Protein AF-A0A953NRH9-F1 (afdb_monomer)

Structure (mmCIF, N/CA/C/O backbone):
data_AF-A0A953NRH9-F1
#
_entry.id   AF-A0A953NRH9-F1
#
loop_
_atom_site.group_PDB
_atom_site.id
_atom_site.type_symbol
_atom_site.label_atom_id
_atom_site.label_alt_id
_atom_site.label_comp_id
_atom_site.label_asym_id
_atom_site.label_entity_id
_atom_site.label_seq_id
_atom_site.pdbx_PDB_ins_code
_atom_site.Cartn_x
_atom_site.Cartn_y
_atom_site.Cartn_z
_atom_site.occupancy
_atom_site.B_iso_or_equiv
_atom_site.auth_seq_id
_atom_site.auth_comp_id
_atom_site.auth_asym_id
_atom_site.auth_atom_id
_atom_site.pdbx_PDB_model_num
ATOM 1 N N . MET A 1 1 ? 53.104 -9.905 -28.270 1.00 43.16 1 MET A N 1
ATOM 2 C CA . MET A 1 1 ? 53.020 -11.378 -28.179 1.00 43.16 1 MET A CA 1
ATOM 3 C C . MET A 1 1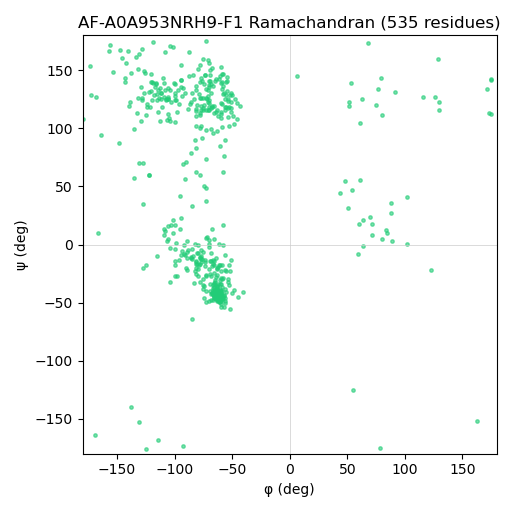 ? 53.019 -11.762 -26.708 1.00 43.16 1 MET A C 1
ATOM 5 O O . MET A 1 1 ? 54.071 -11.751 -26.090 1.00 43.16 1 MET A O 1
ATOM 9 N N . ALA A 1 2 ? 51.844 -12.011 -26.134 1.00 34.03 2 ALA A N 1
ATOM 10 C CA . ALA A 1 2 ? 51.685 -12.536 -24.780 1.00 34.03 2 ALA A CA 1
ATOM 11 C C . ALA A 1 2 ? 50.546 -13.562 -24.837 1.00 34.03 2 ALA A C 1
ATOM 13 O O . ALA A 1 2 ? 49.453 -13.241 -25.301 1.00 34.03 2 ALA A O 1
ATOM 14 N N . GLN A 1 3 ? 50.858 -14.811 -24.495 1.00 34.81 3 GLN A N 1
ATOM 15 C CA . GLN A 1 3 ? 49.973 -15.967 -24.623 1.00 34.81 3 GLN A CA 1
ATOM 16 C C . GLN A 1 3 ? 48.898 -15.953 -23.529 1.00 34.81 3 GLN A C 1
ATOM 18 O O . GLN A 1 3 ? 49.208 -15.893 -22.340 1.00 34.81 3 GLN A O 1
ATOM 23 N N . SER A 1 4 ? 47.633 -16.031 -23.944 1.00 36.19 4 SER A N 1
ATOM 24 C CA . SER A 1 4 ? 46.477 -16.233 -23.074 1.00 36.19 4 SER A CA 1
ATOM 25 C C . SER A 1 4 ? 46.391 -17.699 -22.646 1.00 36.19 4 SER A C 1
ATOM 27 O O . SER A 1 4 ? 46.193 -18.586 -23.476 1.00 36.19 4 SER A O 1
ATOM 29 N N . GLY A 1 5 ? 46.535 -17.957 -21.347 1.00 37.38 5 GLY A N 1
ATOM 30 C CA . GLY A 1 5 ? 46.290 -19.269 -20.753 1.00 37.38 5 GLY A CA 1
ATOM 31 C C . GLY A 1 5 ? 44.799 -19.491 -20.507 1.00 37.38 5 GLY A C 1
ATOM 32 O O . GLY A 1 5 ? 44.254 -18.987 -19.525 1.00 37.38 5 GLY A O 1
ATOM 33 N N . ASP A 1 6 ? 44.159 -20.268 -21.378 1.00 38.19 6 ASP A N 1
ATOM 34 C CA . ASP A 1 6 ? 42.808 -20.790 -21.175 1.00 38.19 6 ASP A CA 1
ATOM 35 C C . ASP A 1 6 ? 42.804 -21.853 -20.065 1.00 38.19 6 ASP A C 1
ATOM 37 O O . ASP A 1 6 ? 43.523 -22.853 -20.125 1.00 38.19 6 ASP A O 1
ATOM 41 N N . ARG A 1 7 ? 41.969 -21.658 -19.036 1.00 40.69 7 ARG A N 1
ATOM 42 C CA . ARG A 1 7 ? 41.670 -22.696 -18.036 1.00 40.69 7 ARG A CA 1
ATOM 43 C C . ARG A 1 7 ? 40.421 -23.476 -18.459 1.00 40.69 7 ARG A C 1
ATOM 45 O O . ARG A 1 7 ? 39.405 -22.857 -18.777 1.00 40.69 7 ARG A O 1
ATOM 52 N N . PRO A 1 8 ? 40.421 -24.818 -18.379 1.00 40.53 8 PRO A N 1
ATOM 53 C CA . PRO A 1 8 ? 39.263 -25.617 -18.753 1.00 40.53 8 PRO A CA 1
ATOM 54 C C . PRO A 1 8 ? 38.123 -25.451 -17.738 1.00 40.53 8 PRO A C 1
ATOM 56 O O . PRO A 1 8 ? 38.292 -25.642 -16.529 1.00 40.53 8 PRO A O 1
ATOM 59 N N . ARG A 1 9 ? 36.927 -25.120 -18.241 1.00 40.22 9 ARG A N 1
ATOM 60 C CA . ARG A 1 9 ? 35.676 -25.146 -17.470 1.00 40.22 9 ARG A CA 1
ATOM 61 C C . ARG A 1 9 ? 35.382 -26.584 -17.034 1.00 40.22 9 ARG A C 1
ATOM 63 O O . ARG A 1 9 ? 35.105 -27.445 -17.864 1.00 40.22 9 ARG A O 1
ATOM 70 N N . LYS A 1 10 ? 35.384 -26.832 -15.720 1.00 38.12 10 LYS A N 1
ATOM 71 C CA . LYS A 1 10 ? 34.841 -28.061 -15.121 1.00 38.12 10 LYS A CA 1
ATOM 72 C C . LYS A 1 10 ? 33.355 -28.186 -15.482 1.00 38.12 10 LYS A C 1
ATOM 74 O O . LYS A 1 10 ? 32.543 -27.382 -15.023 1.00 38.12 10 LYS A O 1
ATOM 79 N N . MET A 1 11 ? 33.004 -29.201 -16.273 1.00 32.09 11 MET A N 1
ATOM 80 C CA . MET A 1 11 ? 31.618 -29.639 -16.450 1.00 32.09 11 MET A CA 1
ATOM 81 C C . MET A 1 11 ? 31.049 -30.059 -15.091 1.00 32.09 11 MET A C 1
ATOM 83 O O . MET A 1 11 ? 31.593 -30.934 -14.415 1.00 32.09 11 MET A O 1
ATOM 87 N N . ARG A 1 12 ? 29.956 -29.414 -14.676 1.00 36.19 12 ARG A N 1
ATOM 88 C CA . ARG A 1 12 ? 29.161 -29.853 -13.528 1.00 36.19 12 ARG A CA 1
ATOM 89 C C . ARG A 1 12 ? 28.402 -31.120 -13.922 1.00 36.19 12 ARG A C 1
ATOM 91 O O . ARG A 1 12 ? 27.683 -31.133 -14.914 1.00 36.19 12 ARG A O 1
ATOM 98 N N . SER A 1 13 ? 28.592 -32.165 -13.123 1.00 32.34 13 SER A N 1
ATOM 99 C CA . SER A 1 13 ? 27.859 -33.429 -13.172 1.00 32.34 13 SER A CA 1
ATOM 100 C C . SER A 1 13 ? 26.351 -33.174 -13.070 1.00 32.34 13 SER A C 1
ATOM 102 O O . SER A 1 13 ? 25.866 -32.637 -12.074 1.00 32.34 13 SER A O 1
ATOM 104 N N . ILE A 1 14 ? 25.621 -33.557 -14.118 1.00 34.38 14 ILE A N 1
ATOM 105 C CA . ILE A 1 14 ? 24.163 -33.658 -14.123 1.00 34.38 14 ILE A CA 1
ATOM 106 C C . ILE A 1 14 ? 23.821 -34.961 -13.393 1.00 34.38 14 ILE A C 1
ATOM 108 O O . ILE A 1 14 ? 24.136 -36.047 -13.877 1.00 34.38 14 ILE A O 1
ATOM 112 N N . ARG A 1 15 ? 23.212 -34.861 -12.207 1.00 35.81 15 ARG A N 1
ATOM 113 C CA . ARG A 1 15 ? 22.593 -36.010 -11.532 1.00 35.81 15 ARG A CA 1
ATOM 114 C C . ARG A 1 15 ? 21.203 -36.250 -12.138 1.00 35.81 15 ARG A C 1
ATOM 116 O O . ARG A 1 15 ? 20.452 -35.284 -12.267 1.00 35.81 15 ARG A O 1
ATOM 123 N N . PRO A 1 16 ? 20.831 -37.491 -12.487 1.00 41.81 16 PRO A N 1
ATOM 124 C CA . PRO A 1 16 ? 19.517 -37.772 -13.045 1.00 41.81 16 PRO A CA 1
ATOM 125 C C . PRO A 1 16 ? 18.437 -37.776 -11.952 1.00 41.81 16 PRO A C 1
ATOM 127 O O . PRO A 1 16 ? 18.465 -38.580 -11.022 1.00 41.81 16 PRO A O 1
ATOM 130 N N . PHE A 1 17 ? 17.466 -36.874 -12.098 1.00 37.19 17 PHE A N 1
ATOM 131 C CA . PHE A 1 17 ? 16.161 -36.920 -11.440 1.00 37.19 17 PHE A CA 1
ATOM 132 C C . PHE A 1 17 ? 15.329 -38.031 -12.104 1.00 37.19 17 PHE A C 1
ATOM 134 O O . PHE A 1 17 ? 14.776 -37.833 -13.181 1.00 37.19 17 PHE A O 1
ATOM 141 N N . PHE A 1 18 ? 15.267 -39.214 -11.492 1.00 38.78 18 PHE A N 1
ATOM 142 C CA . PHE A 1 18 ? 14.490 -40.357 -11.994 1.00 38.78 18 PHE A CA 1
ATOM 143 C C . PHE A 1 18 ? 13.695 -41.028 -10.865 1.00 38.78 18 PHE A C 1
ATOM 145 O O . PHE A 1 18 ? 13.864 -42.207 -10.600 1.00 38.78 18 PHE A O 1
ATOM 152 N N . ILE A 1 19 ? 12.826 -40.292 -10.165 1.00 42.81 19 ILE A N 1
ATOM 153 C CA . ILE A 1 19 ? 11.810 -40.896 -9.282 1.00 42.81 19 ILE A CA 1
ATOM 154 C C . ILE A 1 19 ? 10.572 -39.990 -9.275 1.00 42.81 19 ILE A C 1
ATOM 156 O O . ILE A 1 19 ? 10.488 -39.101 -8.441 1.00 42.81 19 ILE A O 1
ATOM 160 N N . CYS A 1 20 ? 9.645 -40.170 -10.225 1.00 38.56 20 CYS A N 1
ATOM 161 C CA . CYS A 1 20 ? 8.247 -39.706 -10.091 1.00 38.56 20 CYS A CA 1
ATOM 162 C C . CYS A 1 20 ? 7.262 -40.290 -11.131 1.00 38.56 20 CYS A C 1
ATOM 164 O O . CYS A 1 20 ? 6.123 -39.842 -11.200 1.00 38.56 20 CYS A O 1
ATOM 166 N N . LEU A 1 21 ? 7.642 -41.290 -11.942 1.00 42.62 21 LEU A N 1
ATOM 167 C CA . LEU A 1 21 ? 6.779 -41.770 -13.039 1.00 42.62 21 LEU A CA 1
ATOM 168 C C . LEU A 1 21 ? 5.864 -42.966 -12.697 1.00 42.62 21 LEU A C 1
ATOM 170 O O . LEU A 1 21 ? 5.041 -43.346 -13.522 1.00 42.62 21 LEU A O 1
ATOM 174 N N . ALA A 1 22 ? 5.973 -43.571 -11.511 1.00 41.84 22 ALA A N 1
ATOM 175 C CA . ALA A 1 22 ? 5.299 -44.847 -11.225 1.00 41.84 22 ALA A CA 1
ATOM 176 C C . ALA A 1 22 ? 3.838 -44.732 -10.728 1.00 41.84 22 ALA A C 1
ATOM 178 O O . ALA A 1 22 ? 3.145 -45.741 -10.668 1.00 41.84 22 ALA A O 1
ATOM 179 N N . GLY A 1 23 ? 3.345 -43.536 -10.381 1.00 40.03 23 GLY A N 1
ATOM 180 C CA . GLY A 1 23 ? 2.042 -43.386 -9.707 1.00 40.03 23 GLY A CA 1
ATOM 181 C C . GLY A 1 23 ? 0.814 -43.209 -10.610 1.00 40.03 23 GLY A C 1
ATOM 182 O O . GLY A 1 23 ? -0.302 -43.444 -10.164 1.00 40.03 23 GLY A O 1
ATOM 183 N N . VAL A 1 24 ? 0.982 -42.796 -11.871 1.00 44.50 24 VAL A N 1
ATOM 184 C CA . VAL A 1 24 ? -0.147 -42.287 -12.685 1.00 44.50 24 VAL A CA 1
ATOM 185 C C . VAL A 1 24 ? -0.779 -43.354 -13.594 1.00 44.50 24 VAL A C 1
ATOM 187 O O . VAL A 1 24 ? -1.892 -43.172 -14.075 1.00 44.50 24 VAL A O 1
ATOM 190 N N . LEU A 1 25 ? -0.138 -44.512 -13.790 1.00 41.09 25 LEU A N 1
ATOM 191 C CA . LEU A 1 25 ? -0.621 -45.521 -14.745 1.00 41.09 25 LEU A CA 1
ATOM 192 C C . LEU A 1 25 ? -1.630 -46.540 -14.170 1.00 41.09 25 LEU A C 1
ATOM 194 O O . LEU A 1 25 ? -2.137 -47.361 -14.927 1.00 41.09 25 LEU A O 1
ATOM 198 N N . LEU A 1 26 ? -1.935 -46.515 -12.864 1.00 38.84 26 LEU A N 1
ATOM 199 C CA . LEU A 1 26 ? -2.760 -47.554 -12.217 1.00 38.84 26 LEU A CA 1
ATOM 200 C C . LEU A 1 26 ? -4.250 -47.202 -12.017 1.00 38.84 26 LEU A C 1
ATOM 202 O O . LEU A 1 26 ? -4.986 -48.019 -11.475 1.00 38.84 26 LEU A O 1
ATOM 206 N N . LEU A 1 27 ? -4.717 -46.022 -12.444 1.00 38.41 27 LEU A N 1
ATOM 207 C CA . LEU A 1 27 ? -6.062 -45.517 -12.103 1.00 38.41 27 LEU A CA 1
ATOM 208 C C . LEU A 1 27 ? -7.110 -45.553 -13.234 1.00 38.41 27 LEU A C 1
ATOM 210 O O . LEU A 1 27 ? -8.228 -45.096 -13.025 1.00 38.41 27 LEU A O 1
ATOM 214 N N . THR A 1 28 ? -6.815 -46.114 -14.412 1.00 38.31 28 THR A N 1
ATOM 215 C CA . THR A 1 28 ? -7.758 -46.118 -15.558 1.00 38.31 28 THR A CA 1
ATOM 216 C C . THR A 1 28 ? -8.388 -47.472 -15.897 1.00 38.31 28 THR A C 1
ATOM 218 O O . THR A 1 28 ? -9.048 -47.596 -16.926 1.00 38.31 28 THR A O 1
ATOM 221 N N . LEU A 1 29 ? -8.267 -48.488 -15.040 1.00 36.88 29 LEU A N 1
ATOM 222 C CA . LEU A 1 29 ? -8.874 -49.805 -15.277 1.00 36.88 29 LEU A CA 1
ATOM 223 C C . LEU A 1 29 ? -9.726 -50.257 -14.091 1.00 36.88 29 LEU A C 1
ATOM 225 O O . LEU A 1 29 ? -9.355 -51.190 -13.393 1.00 36.88 29 LEU A O 1
ATOM 229 N N . GLN A 1 30 ? -10.875 -49.612 -13.877 1.00 34.62 30 GLN A N 1
ATOM 230 C CA . GLN A 1 30 ? -12.020 -50.229 -13.195 1.00 34.62 30 GLN A CA 1
ATOM 231 C C . GLN A 1 30 ? -13.296 -49.413 -13.452 1.00 34.62 30 GLN A C 1
ATOM 233 O O . GLN A 1 30 ? -13.599 -48.451 -12.755 1.00 34.62 30 GLN A O 1
ATOM 238 N N . ALA A 1 31 ? -14.058 -49.816 -14.466 1.00 35.09 31 ALA A N 1
ATOM 239 C CA . ALA A 1 31 ? -15.465 -49.459 -14.609 1.00 35.09 31 ALA A CA 1
ATOM 240 C C . ALA A 1 31 ? -16.226 -50.705 -15.081 1.00 35.09 31 ALA A C 1
ATOM 242 O O . ALA A 1 31 ? -15.876 -51.248 -16.132 1.00 35.09 31 ALA A O 1
ATOM 243 N N . PRO A 1 32 ? -17.251 -51.177 -14.352 1.00 49.31 32 PRO A N 1
ATOM 244 C CA . PRO A 1 32 ? -18.229 -52.093 -14.905 1.00 49.31 32 PRO A CA 1
ATOM 245 C C . PRO A 1 32 ? -19.512 -51.358 -15.318 1.00 49.31 32 PRO A C 1
ATOM 247 O O . PRO A 1 32 ? -20.031 -50.496 -14.611 1.00 49.31 32 PRO A O 1
ATOM 250 N N . PHE A 1 33 ? -20.017 -51.758 -16.483 1.00 45.22 33 PHE A N 1
ATOM 251 C CA . PHE A 1 33 ? -21.379 -51.549 -16.972 1.00 45.22 33 PHE A CA 1
ATOM 252 C C . PHE A 1 33 ? -22.395 -52.384 -16.168 1.00 45.22 33 PHE A C 1
ATOM 254 O O . PHE A 1 33 ? -22.127 -53.557 -15.924 1.00 45.22 33 PHE A O 1
ATOM 261 N N . ALA A 1 34 ? -23.574 -51.819 -15.870 1.00 33.34 34 ALA A N 1
ATOM 262 C CA . ALA A 1 34 ? -24.895 -52.485 -15.786 1.00 33.34 34 ALA A CA 1
ATOM 263 C C . ALA A 1 34 ? -25.957 -51.420 -15.417 1.00 33.34 34 ALA A C 1
ATOM 265 O O . ALA A 1 34 ? -25.819 -50.749 -14.403 1.00 33.34 34 ALA A O 1
ATOM 266 N N . HIS A 1 35 ? -26.830 -51.023 -16.348 1.00 32.81 35 HIS A N 1
ATOM 267 C CA . HIS A 1 35 ? -28.203 -51.507 -16.603 1.00 32.81 35 HIS A CA 1
ATOM 268 C C . HIS A 1 35 ? -29.316 -50.749 -15.857 1.00 32.81 35 HIS A C 1
ATOM 270 O O . HIS A 1 35 ? -29.240 -50.466 -14.667 1.00 32.81 35 HIS A O 1
ATOM 276 N N . SER A 1 36 ? -30.321 -50.392 -16.654 1.00 39.41 36 SER A N 1
ATOM 277 C CA . SER A 1 36 ? -31.553 -49.668 -16.357 1.00 39.41 36 SER A CA 1
ATOM 278 C C . SER A 1 36 ? -32.649 -50.587 -15.824 1.00 39.41 36 SER A C 1
ATOM 280 O O . SER A 1 36 ? -32.748 -51.707 -16.304 1.00 39.41 36 SER A O 1
ATOM 282 N N . ASP A 1 37 ? -33.465 -50.061 -14.909 1.00 36.78 37 ASP A N 1
ATOM 283 C CA . ASP A 1 37 ? -34.917 -50.243 -14.681 1.00 36.78 37 ASP A CA 1
ATOM 284 C C . ASP A 1 37 ? -35.203 -49.453 -13.376 1.00 36.78 37 ASP A C 1
ATOM 286 O O . ASP A 1 37 ? -34.338 -49.372 -12.511 1.00 36.78 37 ASP A O 1
ATOM 290 N N . GLY A 1 38 ? -36.286 -48.727 -13.107 1.00 34.41 38 GLY A N 1
ATOM 291 C CA . GLY A 1 38 ? -37.666 -48.783 -13.560 1.00 34.41 38 GLY A CA 1
ATOM 292 C C . GLY A 1 38 ? -38.567 -48.766 -12.306 1.00 34.41 38 GLY A C 1
ATOM 293 O O . GLY A 1 38 ? -38.539 -49.713 -11.536 1.00 34.41 38 GLY A O 1
ATOM 294 N N . ALA A 1 39 ? -39.373 -47.704 -12.142 1.00 31.53 39 ALA A N 1
ATOM 295 C CA . ALA A 1 39 ? -40.613 -47.607 -11.338 1.00 31.53 39 ALA A CA 1
ATOM 296 C C . ALA A 1 39 ? -40.600 -47.400 -9.785 1.00 31.53 39 ALA A C 1
ATOM 298 O O . ALA A 1 39 ? -40.325 -48.295 -9.001 1.00 31.53 39 ALA A O 1
ATOM 299 N N . LEU A 1 40 ? -41.047 -46.191 -9.384 1.00 33.38 40 LEU A N 1
ATOM 300 C CA . LEU A 1 40 ? -42.321 -45.861 -8.686 1.00 33.38 40 LEU A CA 1
ATOM 301 C C . LEU A 1 40 ? -42.664 -46.408 -7.263 1.00 33.38 40 LEU A C 1
ATOM 303 O O . LEU A 1 40 ? -42.851 -47.600 -7.071 1.00 33.38 40 LEU A O 1
ATOM 307 N N . VAL A 1 41 ? -42.978 -45.451 -6.358 1.00 32.22 41 VAL A N 1
ATOM 308 C CA . VAL A 1 41 ? -44.056 -45.399 -5.316 1.00 32.22 41 VAL A CA 1
ATOM 309 C C . VAL A 1 41 ? -43.629 -45.111 -3.852 1.00 32.22 41 VAL A C 1
ATOM 311 O O . VAL A 1 41 ? -42.785 -45.774 -3.269 1.00 32.22 41 VAL A O 1
ATOM 314 N N . HIS A 1 42 ? -44.310 -44.084 -3.307 1.00 33.56 42 HIS A N 1
ATOM 315 C CA . HIS A 1 42 ? -44.622 -43.645 -1.929 1.00 33.56 42 HIS A CA 1
ATOM 316 C C . HIS A 1 42 ? -44.032 -44.321 -0.674 1.00 33.56 42 HIS A C 1
ATOM 318 O O . HIS A 1 42 ? -44.072 -45.533 -0.517 1.00 33.56 42 HIS A O 1
ATOM 324 N N . GLY A 1 43 ? -43.771 -43.495 0.355 1.00 30.44 43 GLY A N 1
ATOM 325 C CA . GLY A 1 43 ? -43.844 -43.956 1.749 1.00 30.44 43 GLY A CA 1
ATOM 326 C C . GLY A 1 43 ? -43.369 -42.966 2.814 1.00 30.44 43 GLY A C 1
ATOM 327 O O . GLY A 1 43 ? -42.197 -42.640 2.903 1.00 30.44 43 GLY A O 1
ATOM 328 N N . GLN A 1 44 ? -44.297 -42.503 3.642 1.00 30.48 44 GLN A N 1
ATOM 329 C CA . GLN A 1 44 ? -44.163 -41.562 4.758 1.00 30.48 44 GLN A CA 1
ATOM 330 C C . GLN A 1 44 ? -43.402 -42.095 6.003 1.00 30.48 44 GLN A C 1
ATOM 332 O O . GLN A 1 44 ? -43.781 -43.124 6.542 1.00 30.48 44 GLN A O 1
ATOM 337 N N . LYS A 1 45 ? -42.519 -41.240 6.563 1.00 33.38 45 LYS A N 1
ATOM 338 C CA . LYS A 1 45 ? -42.484 -40.769 7.984 1.00 33.38 45 LYS A CA 1
ATOM 339 C C . LYS A 1 45 ? -42.133 -41.798 9.119 1.00 33.38 45 LYS A C 1
ATOM 341 O O . LYS A 1 45 ? -41.823 -42.938 8.822 1.00 33.38 45 LYS A O 1
ATOM 346 N N . PRO A 1 46 ? -41.966 -41.385 10.405 1.00 55.38 46 PRO A N 1
ATOM 347 C CA . PRO A 1 46 ? -40.646 -41.295 11.051 1.00 55.38 46 PRO A CA 1
ATOM 348 C C . PRO A 1 46 ? -40.502 -42.082 12.384 1.00 55.38 46 PRO A C 1
ATOM 350 O O . PRO A 1 46 ? -41.460 -42.656 12.888 1.00 55.38 46 PRO A O 1
ATOM 353 N N . ALA A 1 47 ? -39.326 -41.923 13.015 1.00 33.53 47 ALA A N 1
ATOM 354 C CA . ALA A 1 47 ? -39.109 -41.710 14.462 1.00 33.53 47 ALA A CA 1
ATOM 355 C C . ALA A 1 47 ? -38.335 -42.780 15.276 1.00 33.53 47 ALA A C 1
ATOM 357 O O . ALA A 1 47 ? -38.757 -43.917 15.431 1.00 33.53 47 ALA A O 1
ATOM 358 N N . ARG A 1 48 ? -37.303 -42.255 15.967 1.00 33.69 48 ARG A N 1
ATOM 359 C CA . ARG A 1 48 ? -36.956 -42.454 17.394 1.00 33.69 48 ARG A CA 1
ATOM 360 C C . ARG A 1 48 ? -36.322 -43.788 17.826 1.00 33.69 48 ARG A C 1
ATOM 362 O O . ARG A 1 48 ? -36.989 -44.813 17.839 1.00 33.69 48 ARG A O 1
ATOM 369 N N . LYS A 1 49 ? -35.105 -43.701 18.392 1.00 34.91 49 LYS A N 1
ATOM 370 C CA . LYS A 1 49 ? -34.756 -44.125 19.774 1.00 34.91 49 LYS A CA 1
ATOM 371 C C . LYS A 1 49 ? -33.242 -43.999 20.050 1.00 34.91 49 LYS A C 1
ATOM 373 O O . LYS A 1 49 ? -32.439 -44.739 19.504 1.00 34.91 49 LYS A O 1
ATOM 378 N N . THR A 1 50 ? -32.877 -43.076 20.937 1.00 39.62 50 THR A N 1
ATOM 379 C CA . THR A 1 50 ? -31.860 -43.278 21.999 1.00 39.62 50 THR A CA 1
ATOM 380 C C . THR A 1 50 ? -32.459 -44.200 23.091 1.00 39.62 50 THR A C 1
ATOM 382 O O . THR A 1 50 ? -33.669 -44.450 22.990 1.00 39.62 50 THR A O 1
ATOM 385 N N . PRO A 1 51 ? -31.766 -44.678 24.163 1.00 51.94 51 PRO A N 1
ATOM 386 C CA . PRO A 1 51 ? -30.404 -44.431 24.710 1.00 51.94 51 PRO A CA 1
ATOM 387 C C . PRO A 1 51 ? -29.740 -45.789 25.169 1.00 51.94 51 PRO A C 1
ATOM 389 O O . PRO A 1 51 ? -30.054 -46.786 24.522 1.00 51.94 51 PRO A O 1
ATOM 392 N N . PRO A 1 52 ? -28.993 -45.972 26.300 1.00 58.06 52 PRO A N 1
ATOM 393 C CA . PRO A 1 52 ? -28.042 -45.145 27.078 1.00 58.06 52 PRO A CA 1
ATOM 394 C C . PRO A 1 52 ? -26.678 -45.832 27.440 1.00 58.06 52 PRO A C 1
ATOM 396 O O . PRO A 1 52 ? -26.545 -47.047 27.450 1.00 58.06 52 PRO A O 1
ATOM 399 N N . ALA A 1 53 ? -25.720 -44.980 27.843 1.00 35.44 53 ALA A N 1
ATOM 400 C CA . ALA A 1 53 ? -24.814 -45.004 29.018 1.00 35.44 53 ALA A CA 1
ATOM 401 C C . ALA A 1 53 ? -23.890 -46.187 29.434 1.00 35.44 53 ALA A C 1
ATOM 403 O O . ALA A 1 53 ? -24.324 -47.308 29.675 1.00 35.44 53 ALA A O 1
ATOM 404 N N . SER A 1 54 ? -22.682 -45.750 29.853 1.00 33.31 54 SER A N 1
ATOM 405 C CA . SER A 1 54 ? -21.808 -46.263 30.942 1.00 33.31 54 SER A CA 1
ATOM 406 C C . SER A 1 54 ? -20.978 -47.524 30.616 1.00 33.31 54 SER A C 1
ATOM 408 O O . SER A 1 54 ? -21.448 -48.392 29.904 1.00 33.31 54 SER A O 1
ATOM 410 N N . SER A 1 55 ? -19.734 -47.741 31.064 1.00 35.91 55 SER A N 1
ATOM 411 C CA . SER A 1 55 ? -18.940 -47.189 32.177 1.00 35.91 55 SER A CA 1
ATOM 412 C C . SER A 1 55 ? -17.442 -47.652 32.013 1.00 35.91 55 SER A C 1
ATOM 414 O O . SER A 1 55 ? -17.099 -48.040 30.899 1.00 35.91 55 SER A O 1
ATOM 416 N N . PRO A 1 56 ? -16.503 -47.595 32.995 1.00 57.72 56 PRO A N 1
ATOM 417 C CA . PRO A 1 56 ? -15.117 -47.122 32.798 1.00 57.72 56 PRO A CA 1
ATOM 418 C C . PRO A 1 56 ? -14.027 -48.216 32.991 1.00 57.72 56 PRO A C 1
ATOM 420 O O . PRO A 1 56 ? -14.360 -49.379 33.179 1.00 57.72 56 PRO A O 1
ATOM 423 N N . VAL A 1 57 ? -12.744 -47.799 33.061 1.00 34.91 57 VAL A N 1
ATOM 424 C CA . VAL A 1 57 ? -11.659 -48.305 33.960 1.00 34.91 57 VAL A CA 1
ATOM 425 C C . VAL A 1 57 ? -10.310 -48.692 33.295 1.00 34.91 57 VAL A C 1
ATOM 427 O O . VAL A 1 57 ? -10.211 -49.617 32.504 1.00 34.91 57 VAL A O 1
ATOM 430 N N . ARG A 1 58 ? -9.274 -48.007 33.817 1.00 33.12 58 ARG A N 1
ATOM 431 C CA . ARG A 1 58 ? -7.852 -48.343 34.088 1.00 33.12 58 ARG A CA 1
ATOM 432 C C . ARG A 1 58 ? -6.757 -48.419 33.020 1.00 33.12 58 ARG A C 1
ATOM 434 O O . ARG A 1 58 ? -6.811 -49.116 32.021 1.00 33.12 58 ARG A O 1
ATOM 441 N N . ALA A 1 59 ? -5.672 -47.773 33.449 1.00 39.00 59 ALA A N 1
ATOM 442 C CA . ALA A 1 59 ? -4.294 -47.819 33.001 1.00 39.00 59 ALA A CA 1
ATOM 443 C C . ALA A 1 59 ? -3.523 -49.058 33.494 1.00 39.00 59 ALA A C 1
ATOM 445 O O . ALA A 1 59 ? -3.771 -49.535 34.601 1.00 39.00 59 ALA A O 1
ATOM 446 N N . SER A 1 60 ? -2.490 -49.438 32.737 1.00 36.06 60 SER A N 1
ATOM 447 C CA . SER A 1 60 ? -1.181 -49.896 33.235 1.00 36.06 60 SER A CA 1
ATOM 448 C C . SER A 1 60 ? -0.219 -50.050 32.052 1.00 36.06 60 SER A C 1
ATOM 450 O O . SER A 1 60 ? -0.573 -50.683 31.061 1.00 36.06 60 SER A O 1
ATOM 452 N N . GLY A 1 61 ? 0.971 -49.454 32.146 1.00 33.69 61 GLY A N 1
ATOM 453 C CA . GLY A 1 61 ? 2.025 -49.551 31.135 1.00 33.69 61 GLY A CA 1
ATOM 454 C C . GLY A 1 61 ? 3.032 -50.679 31.376 1.00 33.69 61 GLY A C 1
ATOM 455 O O . GLY A 1 61 ? 2.885 -51.439 32.330 1.00 33.69 61 GLY A O 1
ATOM 456 N N . THR A 1 62 ? 4.070 -50.674 30.522 1.00 34.69 62 THR A N 1
ATOM 457 C CA . THR A 1 62 ? 5.424 -51.310 30.530 1.00 34.69 62 THR A CA 1
ATOM 458 C C . THR A 1 62 ? 5.724 -52.085 29.217 1.00 34.69 62 THR A C 1
ATOM 460 O O . THR A 1 62 ? 4.808 -52.256 28.418 1.00 34.69 62 THR A O 1
ATOM 463 N N . PRO A 1 63 ? 6.997 -52.379 28.856 1.00 44.78 63 PRO A N 1
ATOM 464 C CA . PRO A 1 63 ? 7.836 -51.471 28.066 1.00 44.78 63 PRO A CA 1
ATOM 465 C C . PRO A 1 63 ? 8.484 -52.118 26.814 1.00 44.78 63 PRO A C 1
ATOM 467 O O . PRO A 1 63 ? 8.561 -53.331 26.687 1.00 44.78 63 PRO A O 1
ATOM 470 N N . ALA A 1 64 ? 9.034 -51.248 25.957 1.00 35.81 64 ALA A N 1
ATOM 471 C CA . ALA A 1 64 ? 10.169 -51.424 25.036 1.00 35.81 64 ALA A CA 1
ATOM 472 C C . ALA A 1 64 ? 10.216 -52.619 24.054 1.00 35.81 64 ALA A C 1
ATOM 474 O O . ALA A 1 64 ? 10.362 -53.771 24.441 1.00 35.81 64 ALA A O 1
ATOM 475 N N . THR A 1 65 ? 10.329 -52.301 22.759 1.00 36.91 65 THR A N 1
ATOM 476 C CA . THR A 1 65 ? 11.432 -52.755 21.879 1.00 36.91 65 THR A CA 1
ATOM 477 C C . THR A 1 65 ? 11.405 -51.975 20.555 1.00 36.91 65 THR A C 1
ATOM 479 O O . THR A 1 65 ? 10.377 -51.889 19.894 1.00 36.91 65 THR A O 1
ATOM 482 N N . ASN A 1 66 ? 12.547 -51.378 20.193 1.00 40.09 66 ASN A N 1
ATOM 483 C CA . ASN A 1 66 ? 12.853 -50.876 18.845 1.00 40.09 66 ASN A CA 1
ATOM 484 C C . ASN A 1 66 ? 13.121 -52.072 17.915 1.00 40.09 66 ASN A C 1
ATOM 486 O O . ASN A 1 66 ? 13.739 -53.039 18.370 1.00 40.09 66 ASN A O 1
ATOM 490 N N . PRO A 1 67 ? 12.752 -51.987 16.625 1.00 46.75 67 PRO A N 1
ATOM 491 C CA . PRO A 1 67 ? 13.808 -51.736 15.635 1.00 46.75 67 PRO A CA 1
ATOM 492 C C . PRO A 1 67 ? 13.396 -50.865 14.425 1.00 46.75 67 PRO A C 1
ATOM 494 O O . PRO A 1 67 ? 12.224 -50.733 14.098 1.00 46.75 67 PRO A O 1
ATOM 497 N N . GLU A 1 68 ? 14.436 -50.324 13.775 1.00 34.22 68 GLU A N 1
ATOM 498 C CA . GLU A 1 68 ? 14.551 -49.956 12.345 1.00 34.22 68 GLU A CA 1
ATOM 499 C C . GLU A 1 68 ? 13.592 -48.902 11.754 1.00 34.22 68 GLU A C 1
ATOM 501 O O . GLU A 1 68 ? 12.396 -49.107 11.607 1.00 34.22 68 GLU A O 1
ATOM 506 N N . LYS A 1 69 ? 14.040 -47.658 11.511 1.00 43.41 69 LYS A N 1
ATOM 507 C CA . LYS A 1 69 ? 14.851 -47.170 10.364 1.00 43.41 69 LYS A CA 1
ATOM 508 C C . LYS A 1 69 ? 14.259 -47.567 8.996 1.00 43.41 69 LYS A C 1
ATOM 510 O O . LYS A 1 69 ? 14.170 -48.742 8.685 1.00 43.41 69 LYS A O 1
ATOM 515 N N . ASP A 1 70 ? 13.930 -46.535 8.207 1.00 43.41 70 ASP A N 1
ATOM 516 C CA . ASP A 1 70 ? 13.459 -46.536 6.803 1.00 43.41 70 ASP A CA 1
ATOM 517 C C . ASP A 1 70 ? 11.953 -46.343 6.529 1.00 43.41 70 ASP A C 1
ATOM 519 O O . ASP A 1 70 ? 11.400 -46.877 5.570 1.00 43.41 70 ASP A O 1
ATOM 523 N N . ALA A 1 71 ? 11.301 -45.439 7.269 1.00 35.19 71 ALA A N 1
ATOM 524 C CA . ALA A 1 71 ? 10.074 -44.784 6.804 1.00 35.19 71 ALA A CA 1
ATOM 525 C C . ALA A 1 71 ? 10.375 -43.342 6.357 1.00 35.19 71 ALA A C 1
ATOM 527 O O . ALA A 1 71 ? 10.611 -42.449 7.171 1.00 35.19 71 ALA A O 1
ATOM 528 N N . ARG A 1 72 ? 10.372 -43.109 5.040 1.00 39.09 72 ARG A N 1
ATOM 529 C CA . ARG A 1 72 ? 10.285 -41.762 4.454 1.00 39.09 72 ARG A CA 1
ATOM 530 C C . ARG A 1 72 ? 8.996 -41.110 4.975 1.00 39.09 72 ARG A C 1
ATOM 532 O O . ARG A 1 72 ? 7.949 -41.743 4.840 1.00 39.09 72 ARG A O 1
ATOM 539 N N . PRO A 1 73 ? 9.019 -39.880 5.512 1.00 33.03 73 PRO A N 1
ATOM 540 C CA . PRO A 1 73 ? 7.779 -39.181 5.797 1.00 33.03 73 PRO A CA 1
ATOM 541 C C . PRO A 1 73 ? 7.073 -38.943 4.461 1.00 33.03 73 PRO A C 1
ATOM 543 O O . PRO A 1 73 ? 7.584 -38.238 3.590 1.00 33.03 73 PRO A O 1
ATOM 546 N N . SER A 1 74 ? 5.923 -39.585 4.272 1.00 32.44 74 SER A N 1
ATOM 547 C CA . SER A 1 74 ? 4.937 -39.135 3.301 1.00 32.44 74 SER A CA 1
ATOM 548 C C . SER A 1 74 ? 4.662 -37.668 3.608 1.00 32.44 74 SER A C 1
ATOM 550 O O . SER A 1 74 ? 4.240 -37.359 4.726 1.00 32.44 74 SER A O 1
ATOM 552 N N . GLU A 1 75 ? 4.945 -36.775 2.657 1.00 33.59 75 GLU A N 1
ATOM 553 C CA . GLU A 1 75 ? 4.490 -35.392 2.758 1.00 33.59 75 GLU A CA 1
ATOM 554 C C . GLU A 1 75 ? 2.985 -35.430 3.040 1.00 33.59 75 GLU A C 1
ATOM 556 O O . GLU A 1 75 ? 2.244 -36.074 2.284 1.00 33.59 75 GLU A O 1
ATOM 561 N N . PRO A 1 76 ? 2.519 -34.829 4.148 1.00 30.03 76 PRO A N 1
ATOM 562 C CA . PRO A 1 76 ? 1.096 -34.738 4.385 1.00 30.03 76 PRO A CA 1
ATOM 563 C C . PRO A 1 76 ? 0.486 -33.971 3.204 1.00 30.03 76 PRO A C 1
ATOM 565 O O . PRO A 1 76 ? 1.096 -33.003 2.735 1.00 30.03 76 PRO A O 1
ATOM 568 N N . PRO A 1 77 ? -0.691 -34.382 2.699 1.00 33.19 77 PRO A N 1
ATOM 569 C CA . PRO A 1 77 ? -1.416 -33.566 1.738 1.00 33.19 77 PRO A CA 1
ATOM 570 C C . PRO A 1 77 ? -1.512 -32.157 2.317 1.00 33.19 77 PRO A C 1
ATOM 572 O O . PRO A 1 77 ? -1.886 -32.013 3.483 1.00 33.19 77 PRO A O 1
ATOM 575 N N . VAL A 1 78 ? -1.119 -31.146 1.530 1.00 32.06 78 VAL A N 1
ATOM 576 C CA . VAL A 1 78 ? -1.307 -29.735 1.884 1.00 32.06 78 VAL A CA 1
ATOM 577 C C . VAL A 1 78 ? -2.763 -29.622 2.302 1.00 32.06 78 VAL A C 1
ATOM 579 O O . VAL A 1 78 ? -3.639 -29.834 1.458 1.00 32.06 78 VAL A O 1
ATOM 582 N N . PRO A 1 79 ? -3.056 -29.390 3.589 1.00 33.06 79 PRO A N 1
ATOM 583 C CA . PRO A 1 79 ? -4.428 -29.216 3.960 1.00 33.06 79 PRO A CA 1
ATOM 584 C C . PRO A 1 79 ? -4.832 -27.917 3.266 1.00 33.06 79 PRO A C 1
ATOM 586 O O . PRO A 1 79 ? -4.289 -26.850 3.555 1.00 33.06 79 PRO A O 1
ATOM 589 N N . GLU A 1 80 ? -5.822 -27.983 2.377 1.00 41.97 80 GLU A N 1
ATOM 590 C CA . GLU A 1 80 ? -6.863 -26.963 2.407 1.00 41.97 80 GLU A CA 1
ATOM 591 C C . GLU A 1 80 ? -7.435 -27.028 3.827 1.00 41.97 80 GLU A C 1
ATOM 593 O O . GLU A 1 80 ? -8.433 -27.692 4.103 1.00 41.97 80 GLU A O 1
ATOM 598 N N . SER A 1 81 ? -6.689 -26.480 4.789 1.00 40.94 81 SER A N 1
ATOM 599 C CA . SER A 1 81 ? -7.036 -26.500 6.188 1.00 40.94 81 SER A CA 1
ATOM 600 C C . SER A 1 81 ? -8.241 -25.600 6.286 1.00 40.94 81 SER A C 1
ATOM 602 O O . SER A 1 81 ? -8.142 -24.374 6.326 1.00 40.94 81 SER A O 1
ATOM 604 N N . GLY A 1 82 ? -9.398 -26.253 6.329 1.00 35.38 82 GLY A N 1
ATOM 605 C CA . GLY A 1 82 ? -10.612 -25.763 6.944 1.00 35.38 82 GLY A CA 1
ATOM 606 C C . GLY A 1 82 ? -10.359 -25.452 8.415 1.00 35.38 82 GLY A C 1
ATOM 607 O O . GLY A 1 82 ? -10.978 -26.039 9.298 1.00 35.38 82 GLY A O 1
ATOM 608 N N . LEU A 1 83 ? -9.466 -24.496 8.688 1.00 42.12 83 LEU A N 1
ATOM 609 C CA . LEU A 1 83 ? -9.651 -23.589 9.798 1.00 42.12 83 LEU A CA 1
ATOM 610 C C . LEU A 1 83 ? -11.040 -23.023 9.570 1.00 42.12 83 LEU A C 1
ATOM 612 O O . LEU A 1 83 ? -11.258 -22.222 8.659 1.00 42.12 83 LEU A O 1
ATOM 616 N N . ALA A 1 84 ? -11.994 -23.547 10.334 1.00 45.12 84 ALA A N 1
ATOM 617 C CA . ALA A 1 84 ? -13.327 -23.004 10.434 1.00 45.12 84 ALA A CA 1
ATOM 618 C C . ALA A 1 84 ? -13.162 -21.583 10.973 1.00 45.12 84 ALA A C 1
ATOM 620 O O . ALA A 1 84 ? -13.180 -21.345 12.177 1.00 45.12 84 ALA A O 1
ATOM 621 N N . ILE A 1 85 ? -12.901 -20.642 10.065 1.00 50.91 85 ILE A N 1
ATOM 622 C CA . ILE A 1 85 ? -12.932 -19.225 10.372 1.00 50.91 85 ILE A CA 1
ATOM 623 C C . ILE A 1 85 ? -14.359 -19.001 10.863 1.00 50.91 85 ILE A C 1
ATOM 625 O O . ILE A 1 85 ? -15.282 -19.348 10.116 1.00 50.91 85 ILE A O 1
ATOM 629 N N . PRO A 1 86 ? -14.553 -18.522 12.105 1.00 54.22 86 PRO A N 1
ATOM 630 C CA . PRO A 1 86 ? -15.874 -18.418 12.702 1.00 54.22 86 PRO A CA 1
ATOM 631 C C . PRO A 1 86 ? -16.831 -17.771 11.704 1.00 54.22 86 PRO A C 1
ATOM 633 O O . PRO A 1 86 ? -16.514 -16.723 11.137 1.00 54.22 86 PRO A O 1
ATOM 636 N N . SER A 1 87 ? -17.945 -18.464 11.441 1.00 49.56 87 SER A N 1
ATOM 637 C CA . SER A 1 87 ? -19.011 -18.038 10.533 1.00 49.56 87 SER A CA 1
ATOM 638 C C . SER A 1 87 ? -19.337 -16.572 10.805 1.00 49.56 87 SER A C 1
ATOM 640 O O . SER A 1 87 ? -19.898 -16.246 11.849 1.00 49.56 87 SER A O 1
ATOM 642 N N . VAL A 1 88 ? -18.948 -15.691 9.885 1.00 53.53 88 VAL A N 1
ATOM 643 C CA . VAL A 1 88 ? -19.205 -14.256 9.995 1.00 53.53 88 VAL A CA 1
ATOM 644 C C . VAL A 1 88 ? -20.659 -14.033 9.619 1.00 53.53 88 VAL A C 1
ATOM 646 O O . VAL A 1 88 ? -21.031 -14.234 8.466 1.00 53.53 88 VAL A O 1
ATOM 649 N N . THR A 1 89 ? -21.479 -13.613 10.576 1.00 57.19 89 THR A N 1
ATOM 650 C CA . THR A 1 89 ? -22.808 -13.080 10.274 1.00 57.19 89 THR A CA 1
ATOM 651 C C . THR A 1 89 ? -22.622 -11.724 9.587 1.00 57.19 89 THR A C 1
ATOM 653 O O . THR A 1 89 ? -22.020 -10.830 10.188 1.00 57.19 89 THR A O 1
ATOM 656 N N . PRO A 1 90 ? -23.075 -11.537 8.334 1.00 60.66 90 PRO A N 1
ATOM 657 C CA . PRO A 1 90 ? -22.984 -10.243 7.671 1.00 60.66 90 PRO A CA 1
ATOM 658 C C . PRO A 1 90 ? -23.698 -9.164 8.493 1.00 60.66 90 PRO A C 1
ATOM 660 O O . PRO A 1 90 ? -24.845 -9.355 8.895 1.00 60.66 90 PRO A O 1
ATOM 663 N N . GLY A 1 91 ? -23.028 -8.034 8.730 1.00 62.41 91 GLY A N 1
ATOM 664 C CA . GLY A 1 91 ? -23.644 -6.865 9.362 1.00 62.41 91 GLY A CA 1
ATOM 665 C C . GLY A 1 91 ? -23.602 -6.824 10.890 1.00 62.41 91 GLY A C 1
ATOM 666 O O . GLY A 1 91 ? -24.457 -6.174 11.485 1.00 62.41 91 GLY A O 1
ATOM 667 N N . GLU A 1 92 ? -22.628 -7.462 11.547 1.00 79.06 92 GLU A N 1
ATOM 668 C CA . GLU A 1 92 ? -22.356 -7.138 12.953 1.00 79.06 92 GLU A CA 1
ATOM 669 C C . GLU A 1 92 ? -21.977 -5.649 13.062 1.00 79.06 92 GLU A C 1
ATOM 671 O O . GLU A 1 92 ? -20.900 -5.268 12.594 1.00 79.06 92 GLU A O 1
ATOM 676 N N . PRO A 1 93 ? -22.811 -4.799 13.695 1.00 82.38 93 PRO A N 1
ATOM 677 C CA . PRO A 1 93 ? -22.654 -3.339 13.665 1.00 82.38 93 PRO A CA 1
ATOM 678 C C . PRO A 1 93 ? -21.364 -2.852 14.338 1.00 82.38 93 PRO A C 1
ATOM 680 O O . PRO A 1 93 ? -20.986 -1.693 14.196 1.00 82.38 93 PRO A O 1
ATOM 683 N N . ASN A 1 94 ? -20.681 -3.748 15.052 1.00 90.62 94 ASN A N 1
ATOM 684 C CA . ASN A 1 94 ? -19.478 -3.485 15.826 1.00 90.62 94 ASN A CA 1
ATOM 685 C C . ASN A 1 94 ? -18.222 -4.112 15.211 1.00 90.62 94 ASN A C 1
ATOM 687 O O . ASN A 1 94 ? -17.205 -4.214 15.894 1.00 90.62 94 ASN A O 1
ATOM 691 N N . SER A 1 95 ? -18.266 -4.573 13.960 1.00 94.50 95 SER A N 1
ATOM 692 C CA . SER A 1 95 ? -17.085 -5.121 13.294 1.00 94.50 95 SER A CA 1
ATOM 693 C C . SER A 1 95 ? -16.881 -4.542 11.906 1.00 94.50 95 SER A C 1
ATOM 695 O O . SER A 1 95 ? -17.847 -4.184 11.240 1.00 94.50 95 SER A O 1
ATOM 697 N N . ILE A 1 96 ? -15.623 -4.488 11.482 1.00 96.06 96 ILE A N 1
ATOM 698 C CA . ILE A 1 96 ? -15.236 -4.216 10.100 1.00 96.06 96 ILE A CA 1
ATOM 699 C C . ILE A 1 96 ? -14.318 -5.326 9.604 1.00 96.06 96 ILE A C 1
ATOM 701 O O . ILE A 1 96 ? -13.551 -5.910 10.374 1.00 96.06 96 ILE A O 1
ATOM 705 N N . THR A 1 97 ? -14.394 -5.620 8.316 1.00 97.00 97 THR A N 1
ATOM 706 C CA . THR A 1 97 ? -13.536 -6.567 7.613 1.00 97.00 97 THR A CA 1
ATOM 707 C C . THR A 1 97 ? -12.964 -5.890 6.380 1.00 97.00 97 THR A C 1
ATOM 709 O O . THR A 1 97 ? -13.705 -5.385 5.545 1.00 97.00 97 THR A O 1
ATOM 712 N N . PHE A 1 98 ? -11.647 -5.895 6.227 1.00 98.19 98 PHE A N 1
ATOM 713 C CA . PHE A 1 98 ? -10.985 -5.273 5.087 1.00 98.19 98 PHE A CA 1
ATOM 714 C C . PHE A 1 98 ? -9.814 -6.109 4.593 1.00 98.19 98 PHE A C 1
ATOM 716 O O . PHE A 1 98 ? -9.357 -7.037 5.260 1.00 98.19 98 PHE A O 1
ATOM 723 N N . VAL A 1 99 ? -9.329 -5.781 3.399 1.00 98.38 99 VAL A N 1
ATOM 724 C CA . VAL A 1 99 ? -8.108 -6.370 2.844 1.00 98.38 99 VAL A CA 1
ATOM 725 C C . VAL A 1 99 ? -7.024 -5.311 2.744 1.00 98.38 99 VAL A C 1
ATOM 727 O O . VAL A 1 99 ? -7.301 -4.216 2.270 1.00 98.38 99 VAL A O 1
ATOM 730 N N . GLN A 1 100 ? -5.802 -5.635 3.164 1.00 98.25 100 GLN A N 1
ATOM 731 C CA . GLN A 1 100 ? -4.631 -4.775 3.015 1.00 98.25 100 GLN A CA 1
ATOM 732 C C . GLN A 1 100 ? -3.688 -5.326 1.939 1.00 98.25 100 GLN A C 1
ATOM 734 O O . GLN A 1 100 ? -3.250 -6.474 2.032 1.00 98.25 100 GLN A O 1
ATOM 739 N N . ILE A 1 101 ? -3.361 -4.496 0.949 1.00 98.19 101 ILE A N 1
ATOM 740 C CA . ILE A 1 101 ? -2.425 -4.770 -0.151 1.00 98.19 101 ILE A CA 1
ATOM 741 C C . ILE A 1 101 ? -1.297 -3.735 -0.108 1.00 98.19 101 ILE A C 1
ATOM 743 O O . ILE A 1 101 ? -1.541 -2.586 0.255 1.00 98.19 101 ILE A O 1
ATOM 747 N N . THR A 1 102 ? -0.074 -4.103 -0.492 1.00 98.00 102 THR A N 1
ATOM 748 C CA . THR A 1 102 ? 1.045 -3.154 -0.517 1.00 98.00 102 THR A CA 1
ATOM 749 C C . THR A 1 102 ? 2.166 -3.537 -1.483 1.00 98.00 102 THR A C 1
ATOM 751 O O . THR A 1 102 ? 2.146 -4.634 -2.049 1.00 98.00 102 THR A O 1
ATOM 754 N N . ASP A 1 103 ? 3.119 -2.616 -1.672 1.00 97.06 103 ASP A N 1
ATOM 755 C CA . ASP A 1 103 ? 4.393 -2.812 -2.370 1.00 97.06 103 ASP A CA 1
ATOM 756 C C . ASP A 1 103 ? 4.198 -3.504 -3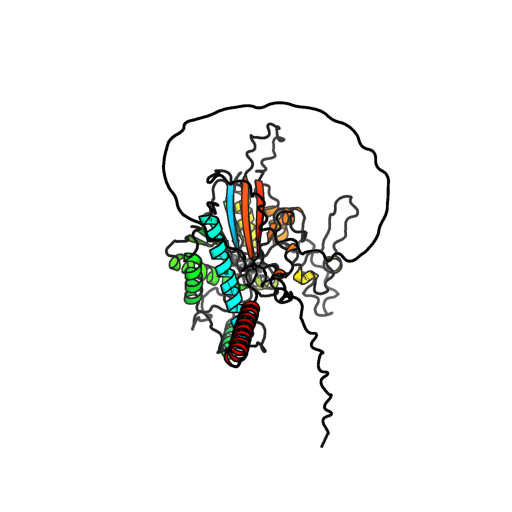.723 1.00 97.06 103 ASP A C 1
ATOM 758 O O . ASP A 1 103 ? 4.743 -4.577 -4.002 1.00 97.06 103 ASP A O 1
ATOM 762 N N . ALA A 1 104 ? 3.339 -2.923 -4.561 1.00 96.81 104 ALA A N 1
ATOM 763 C CA . ALA A 1 104 ? 3.017 -3.488 -5.863 1.00 96.81 104 ALA A CA 1
ATOM 764 C C . ALA A 1 104 ? 4.081 -3.183 -6.918 1.00 96.81 104 ALA A C 1
ATOM 766 O O . ALA A 1 104 ? 4.211 -3.969 -7.843 1.00 96.81 104 ALA A O 1
ATOM 767 N N . HIS A 1 105 ? 4.844 -2.092 -6.802 1.00 96.94 105 HIS A N 1
ATOM 768 C CA . HIS A 1 105 ? 5.961 -1.726 -7.689 1.00 96.94 105 HIS A CA 1
ATOM 769 C C . HIS A 1 105 ? 5.669 -1.909 -9.192 1.00 96.94 105 HIS A C 1
ATOM 771 O O . HIS A 1 105 ? 6.478 -2.435 -9.970 1.00 96.94 105 HIS A O 1
ATOM 777 N N . LEU A 1 106 ? 4.476 -1.477 -9.605 1.00 96.75 106 LEU A N 1
ATOM 778 C CA . LEU A 1 106 ? 3.944 -1.638 -10.958 1.00 96.75 106 LEU A CA 1
ATOM 779 C C . LEU A 1 106 ? 4.740 -0.839 -11.997 1.00 96.75 106 LEU A C 1
ATOM 781 O O . LEU A 1 106 ? 4.721 -1.188 -13.178 1.00 96.75 106 LEU A O 1
ATOM 785 N N . PHE A 1 107 ? 5.427 0.228 -11.577 1.00 96.50 107 PHE A N 1
ATOM 786 C CA . PHE A 1 107 ? 6.059 1.178 -12.498 1.00 96.50 107 PHE A CA 1
ATOM 787 C C . PHE A 1 107 ? 7.570 1.392 -12.267 1.00 96.50 107 PHE A C 1
ATOM 789 O O . PHE A 1 107 ? 8.276 1.793 -13.196 1.00 96.50 107 PHE A O 1
ATOM 796 N N . ASP A 1 108 ? 8.125 1.026 -11.107 1.00 91.44 108 ASP A N 1
ATOM 797 C CA . ASP A 1 108 ? 9.529 1.284 -10.724 1.00 91.44 108 ASP A CA 1
ATOM 798 C C . ASP A 1 108 ? 10.434 0.039 -10.689 1.00 91.44 108 ASP A C 1
ATOM 800 O O . ASP A 1 108 ? 11.598 0.119 -10.285 1.00 91.44 108 ASP A O 1
ATOM 804 N N . SER A 1 109 ? 9.950 -1.113 -11.164 1.00 82.38 109 SER A N 1
ATOM 805 C CA . SER A 1 109 ? 10.721 -2.365 -11.177 1.00 82.38 109 SER A CA 1
ATOM 806 C C . SER A 1 109 ? 12.164 -2.156 -11.691 1.00 82.38 109 SER A C 1
ATOM 808 O O . SER A 1 109 ? 12.394 -1.646 -12.790 1.00 82.38 109 SER A O 1
ATOM 810 N N . ARG A 1 110 ? 13.149 -2.511 -10.852 1.00 77.75 110 ARG A N 1
ATOM 811 C CA . ARG A 1 110 ? 14.605 -2.457 -11.110 1.00 77.75 110 ARG A CA 1
ATOM 812 C C . ARG A 1 110 ? 15.200 -1.113 -11.569 1.00 77.75 110 ARG A C 1
ATOM 814 O O . ARG A 1 110 ? 16.063 -1.092 -12.440 1.00 77.75 110 ARG A O 1
ATOM 821 N N . LYS A 1 111 ? 14.857 0.002 -10.924 1.00 73.31 111 LYS A N 1
ATOM 822 C CA . LYS A 1 111 ? 15.475 1.321 -11.191 1.00 73.31 111 LYS A CA 1
ATOM 823 C C . LYS A 1 111 ? 17.023 1.377 -11.122 1.00 73.31 111 LYS A C 1
ATOM 825 O O . LYS A 1 111 ? 17.624 2.195 -11.802 1.00 73.31 111 LYS A O 1
ATOM 830 N N . LYS A 1 112 ? 17.689 0.538 -10.310 1.00 70.62 112 LYS A N 1
ATOM 831 C CA . LYS A 1 112 ? 19.101 0.737 -9.884 1.00 70.62 112 LYS A CA 1
ATOM 832 C C . LYS A 1 112 ? 20.177 -0.117 -10.579 1.00 70.62 112 LYS A C 1
ATOM 834 O O . LYS A 1 112 ? 21.250 -0.290 -10.008 1.00 70.62 112 LYS A O 1
ATOM 839 N N . LYS A 1 113 ? 19.923 -0.736 -11.732 1.00 67.31 113 LYS A N 1
ATOM 840 C CA . LYS A 1 113 ? 20.934 -1.601 -12.370 1.00 67.31 113 LYS A CA 1
ATOM 841 C C . LYS A 1 113 ? 21.136 -1.192 -13.830 1.00 67.31 113 LYS A C 1
ATOM 843 O O . LYS A 1 113 ? 20.182 -1.125 -14.595 1.00 67.31 113 LYS A O 1
ATOM 848 N N . GLU A 1 114 ? 22.381 -0.900 -14.182 1.00 64.25 114 GLU A N 1
ATOM 849 C CA . GLU A 1 114 ? 22.799 -0.533 -15.541 1.00 64.25 114 GLU A CA 1
ATOM 850 C C . GLU A 1 114 ? 22.899 -1.788 -16.432 1.00 64.25 114 GLU A C 1
ATOM 852 O O . GLU A 1 114 ? 22.491 -1.762 -17.589 1.00 64.25 114 GLU A O 1
ATOM 857 N N . ASP A 1 115 ? 23.271 -2.935 -15.848 1.00 66.06 115 ASP A N 1
ATOM 858 C CA . ASP A 1 115 ? 23.447 -4.222 -16.543 1.00 66.06 115 ASP A CA 1
ATOM 859 C C . ASP A 1 115 ? 22.211 -5.136 -16.485 1.00 66.06 115 ASP A C 1
ATOM 861 O O . ASP A 1 115 ? 22.315 -6.337 -16.204 1.00 66.06 115 ASP A O 1
ATOM 865 N N . ILE A 1 116 ? 20.999 -4.599 -16.654 1.00 72.50 116 ILE A N 1
ATOM 866 C CA . ILE A 1 116 ? 19.815 -5.458 -16.523 1.00 72.50 116 ILE A CA 1
ATOM 867 C C . ILE A 1 116 ? 19.493 -6.166 -17.831 1.00 72.50 116 ILE A C 1
ATOM 869 O O . ILE A 1 116 ? 19.176 -5.547 -18.843 1.00 72.50 116 ILE A O 1
ATOM 873 N N . ASP A 1 117 ? 19.453 -7.494 -17.751 1.00 87.38 117 ASP A N 1
ATOM 874 C CA . ASP A 1 117 ? 18.781 -8.339 -18.728 1.00 87.38 117 ASP A CA 1
ATOM 875 C C . ASP A 1 117 ? 17.319 -7.893 -18.904 1.00 87.38 117 ASP A C 1
ATOM 877 O O . ASP A 1 117 ? 16.476 -8.090 -18.022 1.00 87.38 117 ASP A O 1
ATOM 881 N N . ARG A 1 118 ? 17.022 -7.310 -20.070 1.00 89.94 118 ARG A N 1
ATOM 882 C CA . ARG A 1 118 ? 15.680 -6.892 -20.491 1.00 89.94 118 ARG A CA 1
ATOM 883 C C . ARG A 1 118 ? 14.624 -7.959 -20.206 1.00 89.94 118 ARG A C 1
ATOM 885 O O . ARG A 1 118 ? 13.569 -7.633 -19.664 1.00 89.94 118 ARG A O 1
ATOM 892 N N . LYS A 1 119 ? 14.908 -9.228 -20.528 1.00 90.06 119 LYS A N 1
ATOM 893 C CA . LYS A 1 119 ? 13.949 -10.327 -20.335 1.00 90.06 119 LYS A CA 1
ATOM 894 C C . LYS A 1 119 ? 13.614 -10.512 -18.863 1.00 90.06 119 LYS A C 1
ATOM 896 O O . LYS A 1 119 ? 12.469 -10.791 -18.525 1.00 90.06 119 LYS A O 1
ATOM 901 N N . LYS A 1 120 ? 14.599 -10.316 -17.984 1.00 87.69 120 LYS A N 1
ATOM 902 C CA . LYS A 1 120 ? 14.393 -10.396 -16.542 1.00 87.69 120 LYS A CA 1
ATOM 903 C C . LYS A 1 120 ? 13.485 -9.269 -16.043 1.00 87.69 120 LYS A C 1
ATOM 905 O O . LYS A 1 120 ? 12.584 -9.549 -15.265 1.00 87.69 120 LYS A O 1
ATOM 910 N N . VAL A 1 121 ? 13.655 -8.029 -16.517 1.00 88.50 121 VAL A N 1
ATOM 911 C CA . VAL A 1 121 ? 12.751 -6.915 -16.143 1.00 88.50 121 VAL A CA 1
ATOM 912 C C . VAL A 1 121 ? 11.329 -7.160 -16.620 1.00 88.50 121 VAL A C 1
ATOM 914 O O . VAL A 1 121 ? 10.397 -7.011 -15.837 1.00 88.50 121 VAL A O 1
ATOM 917 N N . GLU A 1 122 ? 11.157 -7.541 -17.887 1.00 90.75 122 GLU A N 1
ATOM 918 C CA . GLU A 1 122 ? 9.833 -7.826 -18.450 1.00 90.75 122 GLU A CA 1
ATOM 919 C C . GLU A 1 122 ? 9.152 -8.979 -17.697 1.00 90.75 122 GLU A C 1
ATOM 921 O O . GLU A 1 122 ? 7.977 -8.873 -17.349 1.00 90.75 122 GLU A O 1
ATOM 926 N N . SER A 1 123 ? 9.899 -10.040 -17.370 1.00 90.38 123 SER A N 1
ATOM 927 C CA . SER A 1 123 ? 9.396 -11.174 -16.588 1.00 90.38 123 SER A CA 1
ATOM 928 C C . SER A 1 123 ? 8.979 -10.774 -15.173 1.00 90.38 123 SER A C 1
ATOM 930 O O . SER A 1 123 ? 7.932 -11.212 -14.707 1.00 90.38 123 SER A O 1
ATOM 932 N N . GLU A 1 124 ? 9.769 -9.954 -14.479 1.00 90.31 124 GLU A N 1
ATOM 933 C CA . GLU A 1 124 ? 9.438 -9.495 -13.125 1.00 90.31 124 GLU A CA 1
ATOM 934 C C . GLU A 1 124 ? 8.232 -8.567 -13.117 1.00 90.31 124 GLU A C 1
ATOM 936 O O . GLU A 1 124 ? 7.358 -8.701 -12.266 1.00 90.31 124 GLU A O 1
ATOM 941 N N . LEU A 1 125 ? 8.156 -7.652 -14.084 1.00 92.19 125 LEU A N 1
ATOM 942 C CA . LEU A 1 125 ? 6.998 -6.785 -14.240 1.00 92.19 125 LEU A CA 1
ATOM 943 C C . LEU A 1 125 ? 5.734 -7.616 -14.504 1.00 92.19 125 LEU A C 1
ATOM 945 O O . LEU A 1 125 ? 4.697 -7.377 -13.887 1.00 92.19 125 LEU A O 1
ATOM 949 N N . GLN A 1 126 ? 5.819 -8.616 -15.385 1.00 93.50 126 GLN A N 1
ATOM 950 C CA . GLN A 1 126 ? 4.699 -9.503 -15.696 1.00 93.50 126 GLN A CA 1
ATOM 951 C C . GLN A 1 126 ? 4.266 -10.329 -14.479 1.00 93.50 126 GLN A C 1
ATOM 953 O O . GLN A 1 126 ? 3.067 -10.463 -14.227 1.00 93.50 126 GLN A O 1
ATOM 958 N N . ASP A 1 127 ? 5.215 -10.861 -13.711 1.00 93.00 127 ASP A N 1
ATOM 959 C CA . ASP A 1 127 ? 4.923 -11.599 -12.481 1.00 93.00 127 ASP A CA 1
ATOM 960 C C . ASP A 1 127 ? 4.293 -10.691 -11.413 1.00 93.00 127 ASP A C 1
ATOM 962 O O . ASP A 1 127 ? 3.304 -11.063 -10.787 1.00 93.00 127 ASP A O 1
ATOM 966 N N . THR A 1 128 ? 4.774 -9.459 -11.269 1.00 94.31 128 THR A N 1
ATOM 967 C CA . THR A 1 128 ? 4.178 -8.443 -10.396 1.00 94.31 128 THR A CA 1
ATOM 968 C C . THR A 1 128 ? 2.718 -8.139 -10.771 1.00 94.31 128 THR A C 1
ATOM 970 O O . THR A 1 128 ? 1.837 -8.165 -9.908 1.00 94.31 128 THR A O 1
ATOM 973 N N . TRP A 1 129 ? 2.411 -7.935 -12.059 1.00 96.31 129 TRP A N 1
ATOM 974 C CA . TRP A 1 129 ? 1.022 -7.775 -12.517 1.00 96.31 129 TRP A CA 1
ATOM 975 C C . TRP A 1 129 ? 0.178 -9.029 -12.277 1.00 96.31 129 TRP A C 1
ATOM 977 O O . TRP A 1 129 ? -1.013 -8.930 -11.977 1.00 96.31 129 TRP A O 1
ATOM 987 N N . THR A 1 130 ? 0.783 -10.208 -12.412 1.00 96.12 130 THR A N 1
ATOM 988 C CA . THR A 1 130 ? 0.120 -11.490 -12.153 1.00 96.12 130 THR A CA 1
ATOM 989 C C . THR A 1 130 ? -0.233 -11.628 -10.673 1.00 96.12 130 THR A C 1
ATOM 991 O O . THR A 1 130 ? -1.372 -11.973 -10.363 1.00 96.12 130 THR A O 1
ATOM 994 N N . ALA A 1 131 ? 0.673 -11.256 -9.766 1.00 96.31 131 ALA A N 1
ATOM 995 C CA . ALA A 1 131 ? 0.429 -11.235 -8.326 1.00 96.31 131 ALA A CA 1
ATOM 996 C C . ALA A 1 131 ? -0.689 -10.259 -7.936 1.00 96.31 131 ALA A C 1
ATOM 998 O O . ALA A 1 131 ? -1.580 -10.627 -7.170 1.00 96.31 131 ALA A O 1
ATOM 999 N N . LEU A 1 132 ? -0.708 -9.049 -8.511 1.00 97.81 132 LEU A N 1
ATOM 1000 C CA . LEU A 1 132 ? -1.809 -8.106 -8.292 1.00 97.81 132 LEU A CA 1
ATOM 1001 C C . L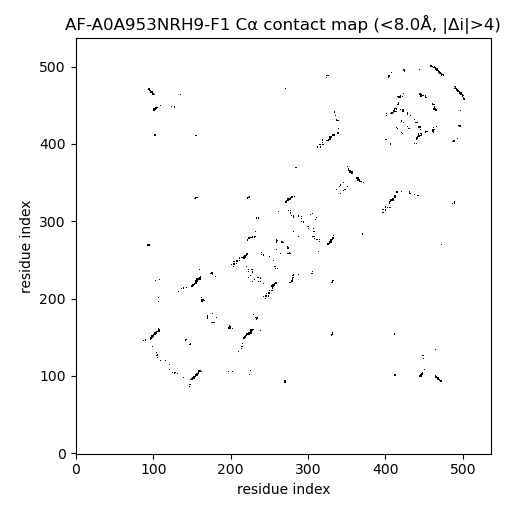EU A 1 132 ? -3.144 -8.702 -8.751 1.00 97.81 132 LEU A C 1
ATOM 1003 O O . LEU A 1 132 ? -4.101 -8.736 -7.983 1.00 97.81 132 LEU A O 1
ATOM 1007 N N . ARG A 1 133 ? -3.218 -9.221 -9.981 1.00 97.94 133 ARG A N 1
ATOM 1008 C CA . ARG A 1 133 ? -4.449 -9.824 -10.522 1.00 97.94 133 ARG A CA 1
ATOM 1009 C C . ARG A 1 133 ? -4.924 -11.012 -9.695 1.00 97.94 133 ARG A C 1
ATOM 1011 O O . ARG A 1 133 ? -6.122 -11.117 -9.435 1.00 97.94 133 ARG A O 1
ATOM 1018 N N . TRP A 1 134 ? -4.000 -11.862 -9.253 1.00 97.44 134 TRP A N 1
ATOM 1019 C CA . TRP A 1 134 ? -4.288 -12.954 -8.329 1.00 97.44 134 TRP A CA 1
ATOM 1020 C C . TRP A 1 134 ? -4.907 -12.432 -7.027 1.00 97.44 134 TRP A C 1
ATOM 1022 O O . TRP A 1 134 ? -5.935 -12.956 -6.600 1.00 97.44 134 TRP A O 1
ATOM 1032 N N . ALA A 1 135 ? -4.347 -11.373 -6.433 1.00 98.19 135 ALA A N 1
ATOM 1033 C CA . ALA A 1 135 ? -4.870 -10.795 -5.198 1.00 98.19 135 ALA A CA 1
ATOM 1034 C C . ALA A 1 135 ? -6.301 -10.275 -5.398 1.00 98.19 135 ALA A C 1
ATOM 1036 O O . ALA A 1 135 ? -7.203 -10.662 -4.657 1.00 98.19 135 ALA A O 1
ATOM 1037 N N . LEU A 1 136 ? -6.544 -9.487 -6.453 1.00 98.44 136 LEU A N 1
ATOM 1038 C CA . LEU A 1 136 ? -7.880 -8.965 -6.773 1.00 98.44 136 LEU A CA 1
ATOM 1039 C C . LEU A 1 136 ? -8.894 -10.093 -7.024 1.00 98.44 136 LEU A C 1
ATOM 1041 O O . LEU A 1 136 ? -10.017 -10.049 -6.519 1.00 98.44 136 LEU A O 1
ATOM 1045 N N . GLN A 1 137 ? -8.497 -11.136 -7.758 1.00 97.75 137 GLN A N 1
ATOM 1046 C CA . GLN A 1 137 ? -9.342 -12.305 -7.994 1.00 97.75 137 GLN A CA 1
ATOM 1047 C C . GLN A 1 137 ? -9.650 -13.045 -6.688 1.00 97.75 137 GLN A C 1
ATOM 1049 O O . GLN A 1 137 ? -10.798 -13.416 -6.451 1.00 97.75 137 GLN A O 1
ATOM 1054 N N . ARG A 1 138 ? -8.655 -13.243 -5.816 1.00 97.81 138 ARG A N 1
ATOM 1055 C CA . ARG A 1 138 ? -8.856 -13.930 -4.538 1.00 97.81 138 ARG A CA 1
ATOM 1056 C C . ARG A 1 138 ? -9.789 -13.147 -3.618 1.00 97.81 138 ARG A C 1
ATOM 1058 O O . ARG A 1 138 ? -10.650 -13.757 -2.991 1.00 97.81 138 ARG A O 1
ATOM 1065 N N . ILE A 1 139 ? -9.673 -11.820 -3.589 1.00 98.25 139 ILE A N 1
ATOM 1066 C CA . ILE A 1 139 ? -10.599 -10.930 -2.873 1.00 98.25 139 ILE A CA 1
ATOM 1067 C C . ILE A 1 139 ? -12.026 -11.108 -3.398 1.00 98.25 139 ILE A C 1
ATOM 1069 O O . ILE A 1 139 ? -12.952 -11.282 -2.610 1.00 98.25 139 ILE A O 1
ATOM 1073 N N . ASN A 1 140 ? -12.212 -11.141 -4.719 1.00 98.25 140 ASN A N 1
ATOM 1074 C CA . ASN A 1 140 ? -13.529 -11.369 -5.313 1.00 98.25 140 ASN A CA 1
ATOM 1075 C C . ASN A 1 140 ? -14.117 -12.731 -4.938 1.00 98.25 140 ASN A C 1
ATOM 1077 O O . ASN A 1 140 ? -15.297 -12.790 -4.606 1.00 98.25 140 ASN A O 1
ATOM 1081 N N . VAL A 1 141 ? -13.306 -13.795 -4.923 1.00 97.56 141 VAL A N 1
ATOM 1082 C CA . VAL A 1 141 ? -13.740 -15.129 -4.470 1.00 97.56 141 VAL A CA 1
ATOM 1083 C C . VAL A 1 141 ? -14.201 -15.089 -3.010 1.00 97.56 141 VAL A C 1
ATOM 1085 O O . VAL A 1 141 ? -15.215 -15.697 -2.675 1.00 97.56 141 VAL A O 1
ATOM 1088 N N . LEU A 1 142 ? -13.508 -14.347 -2.136 1.00 96.75 142 LEU A N 1
ATOM 1089 C CA . LEU A 1 142 ? -13.949 -14.159 -0.749 1.00 96.75 142 LEU A CA 1
ATOM 1090 C C . LEU A 1 142 ? -15.327 -13.480 -0.701 1.00 96.75 142 LEU A C 1
ATOM 1092 O O . LEU A 1 142 ? -16.236 -14.015 -0.067 1.00 96.75 142 LEU A O 1
ATOM 1096 N N . VAL A 1 143 ? -15.514 -12.376 -1.429 1.00 96.81 143 VAL A N 1
ATOM 1097 C CA . VAL A 1 143 ? -16.808 -11.672 -1.508 1.00 96.81 143 VAL A CA 1
ATOM 1098 C C . VAL A 1 143 ? -17.919 -12.583 -2.049 1.00 96.81 143 VAL A C 1
ATOM 1100 O O . VAL A 1 143 ? -19.002 -12.650 -1.475 1.00 96.81 143 VAL A O 1
ATOM 1103 N N . GLU A 1 144 ? -17.654 -13.323 -3.126 1.00 96.62 144 GLU A N 1
ATOM 1104 C CA . GLU A 1 144 ? -18.602 -14.260 -3.750 1.00 96.62 144 GLU A CA 1
ATOM 1105 C C . GLU A 1 144 ? -18.975 -15.433 -2.844 1.00 96.62 144 GLU A C 1
ATOM 1107 O O . GLU A 1 144 ? -20.114 -15.891 -2.875 1.00 96.62 144 GLU A O 1
ATOM 1112 N N . SER A 1 145 ? -18.046 -15.885 -1.999 1.00 95.56 145 SER A N 1
ATOM 1113 C CA . SER A 1 145 ? -18.299 -16.922 -0.991 1.00 95.56 145 SER A CA 1
ATOM 1114 C C . SER A 1 145 ? -19.151 -16.440 0.193 1.00 95.56 145 SER A C 1
ATOM 1116 O O . SER A 1 145 ? -19.340 -17.177 1.158 1.00 95.56 145 SER A O 1
ATOM 1118 N N . GLY A 1 146 ? -19.658 -15.203 0.143 1.00 94.62 146 GLY A N 1
ATOM 1119 C CA . GLY A 1 146 ? -20.485 -14.606 1.189 1.00 94.62 146 GLY A CA 1
ATOM 1120 C C . GLY A 1 146 ? -19.687 -13.981 2.332 1.00 94.62 146 GLY A C 1
ATOM 1121 O O . GLY A 1 146 ? -20.278 -13.603 3.342 1.00 94.62 146 GLY A O 1
ATOM 1122 N N . ARG A 1 147 ? -18.359 -13.846 2.202 1.00 94.44 147 ARG A N 1
ATOM 1123 C CA . ARG A 1 147 ? -17.543 -13.147 3.198 1.00 94.44 147 ARG A CA 1
ATOM 1124 C C . ARG A 1 147 ? -17.620 -11.635 2.954 1.00 94.44 147 ARG A C 1
ATOM 1126 O O . ARG A 1 147 ? -17.124 -11.180 1.922 1.00 94.44 147 ARG A O 1
ATOM 1133 N N . PRO A 1 148 ? -18.192 -10.841 3.876 1.00 94.75 148 PRO A N 1
ATOM 1134 C CA . PRO A 1 148 ? -18.241 -9.395 3.708 1.00 94.75 148 PRO A CA 1
ATOM 1135 C C . PRO A 1 148 ? -16.828 -8.802 3.780 1.00 94.75 148 PRO A C 1
ATOM 1137 O O . PRO A 1 148 ? -16.028 -9.187 4.633 1.00 94.75 148 PRO A O 1
ATOM 1140 N N . ILE A 1 149 ? -16.529 -7.874 2.871 1.00 97.19 149 ILE A N 1
ATOM 1141 C CA . ILE A 1 149 ? -15.319 -7.047 2.875 1.00 97.19 149 ILE A CA 1
ATOM 1142 C C . ILE A 1 149 ? -15.784 -5.610 2.645 1.00 97.19 149 ILE A C 1
ATOM 1144 O O . ILE A 1 149 ? -16.304 -5.294 1.573 1.00 97.19 149 ILE A O 1
ATOM 1148 N N . ASP A 1 150 ? -15.618 -4.764 3.655 1.00 96.94 150 ASP A N 1
ATOM 1149 C CA . ASP A 1 150 ? -16.103 -3.384 3.675 1.00 96.94 150 ASP A CA 1
ATOM 1150 C C . ASP A 1 150 ? -15.279 -2.490 2.741 1.00 96.94 150 ASP A C 1
ATOM 1152 O O . ASP A 1 150 ? -15.823 -1.655 2.015 1.00 96.94 150 ASP A O 1
ATOM 1156 N N . PHE A 1 151 ? -13.959 -2.694 2.714 1.00 98.38 151 PHE A N 1
ATOM 1157 C CA . PHE A 1 151 ? -13.041 -1.955 1.850 1.00 98.38 151 PHE A CA 1
ATOM 1158 C C . PHE A 1 151 ? -11.730 -2.713 1.590 1.00 98.38 151 PHE A C 1
ATOM 1160 O O . PHE A 1 151 ? -11.394 -3.691 2.262 1.00 98.38 151 PHE A O 1
ATOM 1167 N N . VAL A 1 152 ? -10.972 -2.234 0.604 1.00 98.62 152 VAL A N 1
ATOM 1168 C CA . VAL A 1 152 ? -9.561 -2.591 0.394 1.00 98.62 152 VAL A CA 1
ATOM 1169 C C . VAL A 1 152 ? -8.700 -1.383 0.759 1.00 98.62 152 VAL A C 1
ATOM 1171 O O . VAL A 1 152 ? -8.996 -0.273 0.332 1.00 98.62 152 VAL A O 1
ATOM 1174 N N . ALA A 1 153 ? -7.642 -1.576 1.534 1.00 98.50 153 ALA A N 1
ATOM 1175 C CA . ALA A 1 153 ? -6.617 -0.577 1.803 1.00 98.50 153 ALA A CA 1
ATOM 1176 C C . ALA A 1 153 ? -5.343 -0.930 1.026 1.00 98.50 153 ALA A C 1
ATOM 1178 O O . ALA A 1 153 ? -4.818 -2.035 1.155 1.00 98.50 153 ALA A O 1
ATOM 1179 N N . PHE A 1 154 ? -4.846 0.002 0.221 1.00 98.50 154 PHE A N 1
ATOM 1180 C CA . PHE A 1 154 ? -3.567 -0.103 -0.468 1.00 98.50 154 PHE A CA 1
ATOM 1181 C C . PHE A 1 154 ? -2.556 0.793 0.244 1.00 98.50 154 PHE A C 1
ATOM 1183 O O . PHE A 1 154 ? -2.656 2.022 0.188 1.00 98.50 154 PHE A O 1
ATOM 1190 N N . THR A 1 155 ? -1.594 0.190 0.933 1.00 98.00 155 THR A N 1
ATOM 1191 C CA . THR A 1 155 ? -0.594 0.921 1.715 1.00 98.00 155 THR A CA 1
ATOM 1192 C C . THR A 1 155 ? 0.646 1.241 0.893 1.00 98.00 155 THR A C 1
ATOM 1194 O O . THR A 1 155 ? 1.738 0.844 1.269 1.00 98.00 155 THR A O 1
ATOM 1197 N N . GLY A 1 156 ? 0.468 1.926 -0.237 1.00 97.06 156 GLY A N 1
ATOM 1198 C CA . GLY A 1 156 ? 1.554 2.537 -1.006 1.00 97.06 156 GLY A CA 1
ATOM 1199 C C . GLY A 1 156 ? 2.391 1.616 -1.892 1.00 97.06 156 GLY A C 1
ATOM 1200 O O . GLY A 1 156 ? 2.114 0.422 -2.042 1.00 97.06 156 GLY A O 1
ATOM 1201 N N . ASP A 1 157 ? 3.415 2.233 -2.480 1.00 97.38 157 ASP A N 1
ATOM 1202 C CA . ASP A 1 157 ? 4.438 1.659 -3.352 1.00 97.38 157 ASP A CA 1
ATOM 1203 C C . ASP A 1 157 ? 3.864 1.039 -4.630 1.00 97.38 157 ASP A C 1
ATOM 1205 O O . ASP A 1 157 ? 4.113 -0.111 -4.992 1.00 97.38 157 ASP A O 1
ATOM 1209 N N . PHE A 1 158 ? 3.116 1.848 -5.383 1.00 98.00 158 PHE A N 1
ATOM 1210 C CA . PHE A 1 158 ? 2.844 1.580 -6.798 1.00 98.00 158 PHE A CA 1
ATOM 1211 C C . PHE A 1 158 ? 4.099 1.758 -7.661 1.00 98.00 158 PHE A C 1
ATOM 1213 O O . PHE A 1 158 ? 4.161 1.216 -8.769 1.00 98.00 158 PHE A O 1
ATOM 1220 N N . GLY A 1 159 ? 5.093 2.501 -7.170 1.00 96.44 159 GLY A N 1
ATOM 1221 C CA . GLY A 1 159 ? 6.341 2.759 -7.883 1.00 96.44 159 GLY A CA 1
ATOM 1222 C C . GLY A 1 159 ? 6.259 3.975 -8.799 1.00 96.44 159 GLY A C 1
ATOM 1223 O O . GLY A 1 159 ? 6.803 3.966 -9.903 1.00 96.44 159 GLY A O 1
ATOM 1224 N N . LEU A 1 160 ? 5.532 5.014 -8.385 1.00 96.94 160 LEU A N 1
ATOM 1225 C CA . LEU A 1 160 ? 5.286 6.188 -9.223 1.00 96.94 160 LEU A CA 1
ATOM 1226 C C . LEU A 1 160 ? 6.537 7.037 -9.493 1.00 96.94 160 LEU A C 1
ATOM 1228 O O . LEU A 1 160 ? 6.461 7.936 -10.321 1.00 96.94 160 LEU A O 1
ATOM 1232 N N . GLU A 1 161 ? 7.687 6.781 -8.868 1.00 93.31 161 GLU A N 1
ATOM 1233 C CA . GLU A 1 161 ? 8.922 7.553 -9.094 1.00 93.31 161 GLU A CA 1
ATOM 1234 C C . GLU A 1 161 ? 9.399 7.606 -10.565 1.00 93.31 161 GLU A C 1
ATOM 1236 O O . GLU A 1 161 ? 10.149 8.510 -10.939 1.00 93.31 161 GLU A O 1
ATOM 1241 N N . LEU A 1 162 ? 8.979 6.650 -11.406 1.00 93.12 162 LEU A N 1
ATOM 1242 C CA . LEU A 1 162 ? 9.268 6.612 -12.850 1.00 93.12 162 LEU A CA 1
ATOM 1243 C C . LEU A 1 162 ? 8.057 6.982 -13.727 1.00 93.12 162 LEU A C 1
ATOM 1245 O O . LEU A 1 162 ? 8.057 6.712 -14.929 1.00 93.12 162 LEU A O 1
ATOM 1249 N N . VAL A 1 163 ? 7.027 7.589 -13.138 1.00 94.62 163 VAL A N 1
ATOM 1250 C CA . VAL A 1 163 ? 5.814 8.047 -13.824 1.00 94.62 163 VAL A CA 1
ATOM 1251 C C . VAL A 1 163 ? 5.847 9.571 -13.942 1.00 94.62 163 VAL A C 1
ATOM 1253 O O . VAL A 1 163 ? 5.757 10.268 -12.930 1.00 94.62 163 VAL A O 1
ATOM 1256 N N . TRP A 1 164 ? 5.970 10.071 -15.175 1.00 90.75 164 TRP A N 1
ATOM 1257 C CA . TRP A 1 164 ? 6.259 11.479 -15.486 1.00 90.75 164 TRP A CA 1
ATOM 1258 C C . TRP A 1 164 ? 5.511 11.965 -16.727 1.00 90.75 164 TRP A C 1
ATOM 1260 O O . TRP A 1 164 ? 5.362 11.214 -17.696 1.00 90.75 164 TRP A O 1
ATOM 1270 N N . GLU A 1 165 ? 5.063 13.222 -16.726 1.00 86.38 165 GLU A N 1
ATOM 1271 C CA . GLU A 1 165 ? 4.447 13.836 -17.904 1.00 86.38 165 GLU A CA 1
ATOM 1272 C C . GLU A 1 165 ? 5.533 14.256 -18.914 1.00 86.38 165 GLU A C 1
ATOM 1274 O O . GLU A 1 165 ? 6.606 14.750 -18.552 1.00 86.38 165 GLU A O 1
ATOM 1279 N N . GLN A 1 166 ? 5.292 14.061 -20.215 1.00 76.25 166 GLN A N 1
ATOM 1280 C CA . GLN A 1 166 ? 6.230 14.556 -21.225 1.00 76.25 166 GLN A CA 1
ATOM 1281 C C . GLN A 1 166 ? 6.154 16.085 -21.295 1.00 76.25 166 GLN A C 1
ATOM 1283 O O . GLN A 1 166 ? 5.098 16.645 -21.567 1.00 76.25 166 GLN A O 1
ATOM 1288 N N . GLY A 1 167 ? 7.289 16.757 -21.089 1.00 72.19 167 GLY A N 1
ATOM 1289 C CA . GLY A 1 167 ? 7.357 18.221 -21.122 1.00 72.19 167 GLY A CA 1
ATOM 1290 C C . GLY A 1 167 ? 6.972 18.901 -19.808 1.00 72.19 167 GLY A C 1
ATOM 1291 O O . GLY A 1 167 ? 6.798 20.118 -19.796 1.00 72.19 167 GLY A O 1
ATOM 1292 N N . GLU A 1 168 ? 6.866 18.151 -18.706 1.00 68.19 168 GLU A N 1
ATOM 1293 C CA . GLU A 1 168 ? 6.731 18.736 -17.373 1.00 68.19 168 GLU A CA 1
ATOM 1294 C C . GLU A 1 168 ? 7.961 19.609 -17.084 1.00 68.19 168 GLU A C 1
ATOM 1296 O O . GLU A 1 168 ? 9.090 19.134 -16.960 1.00 68.19 168 GLU A O 1
ATOM 1301 N N . SER A 1 169 ? 7.755 20.924 -17.070 1.00 59.94 169 SER A N 1
ATOM 1302 C CA . SER A 1 169 ? 8.791 21.885 -16.715 1.00 59.94 169 SER A CA 1
ATOM 1303 C C . SER A 1 169 ? 8.972 21.878 -15.196 1.00 59.94 169 SER A C 1
ATOM 1305 O O . SER A 1 169 ? 7.988 21.889 -14.457 1.00 59.94 169 SER A O 1
ATOM 1307 N N . THR A 1 170 ? 10.219 21.977 -14.726 1.00 62.09 170 THR A N 1
ATOM 1308 C CA . THR A 1 170 ? 10.580 22.261 -13.317 1.00 62.09 170 THR A CA 1
ATOM 1309 C C . THR A 1 170 ? 9.872 23.487 -12.731 1.00 62.09 170 THR A C 1
ATOM 1311 O O . THR A 1 170 ? 9.882 23.695 -11.522 1.00 62.09 170 THR A O 1
ATOM 1314 N N . SER A 1 171 ? 9.241 24.314 -13.567 1.00 56.88 171 SER A N 1
ATOM 1315 C CA . SER A 1 171 ? 8.557 25.543 -13.172 1.00 56.88 171 SER A CA 1
ATOM 1316 C C . SER A 1 171 ? 7.236 25.355 -12.417 1.00 56.88 171 SER A C 1
ATOM 1318 O O . SER A 1 171 ? 6.579 26.359 -12.123 1.00 56.88 171 SER A O 1
ATOM 1320 N N . VAL A 1 172 ? 6.833 24.130 -12.047 1.00 63.06 172 VAL A N 1
ATOM 1321 C CA . VAL A 1 172 ? 5.708 23.951 -11.114 1.00 63.06 172 VAL A CA 1
ATOM 1322 C C . VAL A 1 172 ? 6.093 24.583 -9.775 1.00 63.06 172 VAL A C 1
ATOM 1324 O O . VAL A 1 172 ? 6.804 24.002 -8.959 1.00 63.06 172 VAL A O 1
ATOM 1327 N N . LYS A 1 173 ? 5.635 25.820 -9.566 1.00 62.88 173 LYS A N 1
ATOM 1328 C CA . LYS A 1 173 ? 5.892 26.621 -8.368 1.00 62.88 173 LYS A CA 1
ATOM 1329 C C . LYS A 1 173 ? 5.543 25.804 -7.118 1.00 62.88 173 LYS A C 1
ATOM 1331 O O . LYS A 1 173 ? 4.374 25.495 -6.894 1.00 62.88 173 LYS A O 1
ATOM 1336 N N . GLY A 1 174 ? 6.556 25.477 -6.313 1.00 67.25 174 GLY A N 1
ATOM 1337 C CA . GLY A 1 174 ? 6.418 24.666 -5.095 1.00 67.25 174 GLY A CA 1
ATOM 1338 C C . GLY A 1 174 ? 6.841 23.197 -5.227 1.00 67.25 174 GLY A C 1
ATOM 1339 O O . GLY A 1 174 ? 6.763 22.474 -4.241 1.00 67.25 174 GLY A O 1
ATOM 1340 N N . SER A 1 175 ? 7.303 22.752 -6.398 1.00 77.31 175 SER A N 1
ATOM 1341 C CA . SER A 1 175 ? 7.960 21.451 -6.544 1.00 77.31 175 SER A CA 1
ATOM 1342 C C . SER A 1 175 ? 9.411 21.530 -6.056 1.00 77.31 175 SER A C 1
ATOM 1344 O O . SER A 1 175 ? 10.150 22.419 -6.471 1.00 77.31 175 SER A O 1
ATOM 1346 N N . CYS A 1 176 ? 9.831 20.611 -5.180 1.00 82.12 176 CYS A N 1
ATOM 1347 C CA . CYS A 1 176 ? 11.243 20.435 -4.791 1.00 82.12 176 CYS A CA 1
ATOM 1348 C C . CYS A 1 176 ? 11.950 19.334 -5.607 1.00 82.12 176 CYS A C 1
ATOM 1350 O O . CYS A 1 176 ? 13.051 18.876 -5.273 1.00 82.12 176 CYS A O 1
ATOM 1352 N N . ILE A 1 177 ? 11.304 18.911 -6.693 1.00 87.44 177 ILE A N 1
ATOM 1353 C CA . ILE A 1 177 ? 11.905 18.072 -7.718 1.00 87.44 177 ILE A CA 1
ATOM 1354 C C . ILE A 1 177 ? 12.927 18.910 -8.478 1.00 87.44 177 ILE A C 1
ATOM 1356 O O . ILE A 1 177 ? 12.606 19.977 -9.005 1.00 87.44 177 ILE A O 1
ATOM 1360 N N . THR A 1 178 ? 14.177 18.456 -8.480 1.00 88.88 178 THR A N 1
ATOM 1361 C CA . THR A 1 178 ? 15.290 19.210 -9.061 1.00 88.88 178 THR A CA 1
ATOM 1362 C C . THR A 1 178 ? 15.438 18.902 -10.547 1.00 88.88 178 THR A C 1
ATOM 1364 O O . THR A 1 178 ? 14.902 17.918 -11.058 1.00 88.88 178 THR A O 1
ATOM 1367 N N . GLN A 1 179 ? 16.210 19.733 -11.254 1.00 89.06 179 GLN A N 1
ATOM 1368 C CA . GLN A 1 179 ? 16.618 19.408 -12.620 1.00 89.06 179 GLN A CA 1
ATOM 1369 C C . GLN A 1 179 ? 17.389 18.078 -12.660 1.00 89.06 179 GLN A C 1
ATOM 1371 O O . GLN A 1 179 ? 17.146 17.279 -13.553 1.00 89.06 179 GLN A O 1
ATOM 1376 N N . ASP A 1 180 ? 18.211 17.789 -11.645 1.00 90.50 180 ASP A N 1
ATOM 1377 C CA . ASP A 1 180 ? 18.935 16.516 -11.537 1.00 90.50 180 ASP A CA 1
ATOM 1378 C C . ASP A 1 180 ? 17.994 15.302 -11.467 1.00 90.50 180 ASP A C 1
ATOM 1380 O O . ASP A 1 180 ? 18.286 14.267 -12.065 1.00 90.50 180 ASP A O 1
ATOM 1384 N N . ASP A 1 181 ? 16.852 15.411 -10.774 1.00 90.62 181 ASP A N 1
ATOM 1385 C CA . ASP A 1 181 ? 15.856 14.332 -10.724 1.00 90.62 181 ASP A CA 1
ATOM 1386 C C . ASP A 1 181 ? 15.263 14.062 -12.119 1.00 90.62 181 ASP A C 1
ATOM 1388 O O . ASP A 1 181 ? 15.089 12.907 -12.524 1.00 90.62 181 ASP A O 1
ATOM 1392 N N . ILE A 1 182 ? 14.987 15.132 -12.873 1.00 89.56 182 ILE A N 1
ATOM 1393 C CA . ILE A 1 182 ? 14.487 15.056 -14.252 1.00 89.56 182 ILE A CA 1
ATOM 1394 C C . ILE A 1 182 ? 15.551 14.475 -15.174 1.00 89.56 182 ILE A C 1
ATOM 1396 O O . ILE A 1 182 ? 15.261 13.564 -15.949 1.00 89.56 182 ILE A O 1
ATOM 1400 N N . ASP A 1 183 ? 16.781 14.967 -15.086 1.00 90.62 183 ASP A N 1
ATOM 1401 C CA . ASP A 1 183 ? 17.893 14.520 -15.916 1.00 90.62 183 ASP A CA 1
ATOM 1402 C C . ASP A 1 183 ? 18.202 13.044 -15.644 1.00 90.62 183 ASP A C 1
ATOM 1404 O O . ASP A 1 183 ? 18.396 12.273 -16.585 1.00 90.62 183 ASP A O 1
ATOM 1408 N N . ALA A 1 184 ? 18.141 12.603 -14.382 1.00 90.19 184 ALA A N 1
ATOM 1409 C CA . ALA A 1 184 ? 18.264 11.196 -14.015 1.00 90.19 184 ALA A CA 1
ATOM 1410 C C . ALA A 1 184 ? 17.157 10.337 -14.650 1.00 90.19 184 ALA A C 1
ATOM 1412 O O . ALA A 1 184 ? 17.437 9.247 -15.161 1.00 90.19 184 ALA A O 1
ATOM 1413 N N . PHE A 1 185 ? 15.911 10.821 -14.667 1.00 91.19 185 PHE A N 1
ATOM 1414 C CA . PHE A 1 185 ? 14.808 10.146 -15.350 1.00 91.19 185 PHE A CA 1
ATOM 1415 C C . PHE A 1 185 ? 15.013 10.086 -16.874 1.00 91.19 185 PHE A C 1
ATOM 1417 O O . PHE A 1 185 ? 14.863 9.017 -17.473 1.00 91.19 185 PHE A O 1
ATOM 1424 N N . GLN A 1 186 ? 15.399 11.195 -17.513 1.00 91.19 186 GLN A N 1
ATOM 1425 C CA . GLN A 1 186 ? 15.650 11.236 -18.958 1.00 91.19 186 GLN A CA 1
ATOM 1426 C C . GLN A 1 186 ? 16.826 10.344 -19.356 1.00 91.19 186 GLN A C 1
ATOM 1428 O O . GLN A 1 186 ? 16.733 9.611 -20.341 1.00 91.19 186 GLN A O 1
ATOM 1433 N N . ASN A 1 187 ? 17.898 10.342 -18.566 1.00 91.31 187 ASN A N 1
ATOM 1434 C CA . ASN A 1 187 ? 19.034 9.452 -18.766 1.00 91.31 187 ASN A CA 1
ATOM 1435 C C . ASN A 1 187 ? 18.602 7.982 -18.662 1.00 91.31 187 ASN A C 1
ATOM 1437 O O . ASN A 1 187 ? 18.903 7.184 -19.546 1.00 91.31 187 ASN A O 1
ATOM 1441 N N . LEU A 1 188 ? 17.801 7.619 -17.653 1.00 90.00 188 LEU A N 1
ATOM 1442 C CA . LEU A 1 188 ? 17.261 6.260 -17.540 1.00 90.00 188 LEU A CA 1
ATOM 1443 C C . LEU A 1 188 ? 16.417 5.873 -18.765 1.00 90.00 188 LEU A C 1
ATOM 1445 O O . LEU A 1 188 ? 16.530 4.751 -19.259 1.00 90.00 188 LEU A O 1
ATOM 1449 N N . LYS A 1 189 ? 15.604 6.798 -19.289 1.00 90.75 189 LYS A N 1
ATOM 1450 C CA . LYS A 1 189 ? 14.812 6.593 -20.510 1.00 90.75 189 LYS A CA 1
ATOM 1451 C C . LYS A 1 189 ? 15.684 6.369 -21.746 1.00 90.75 189 LYS A C 1
ATOM 1453 O O . LYS A 1 189 ? 15.353 5.518 -22.569 1.00 90.75 189 LYS A O 1
ATOM 1458 N N . GLN A 1 190 ? 16.802 7.083 -21.856 1.00 91.44 190 GLN A N 1
ATOM 1459 C CA . GLN A 1 190 ? 17.781 6.894 -22.930 1.00 91.44 190 GLN A CA 1
ATOM 1460 C C . GLN A 1 190 ? 18.528 5.560 -22.809 1.00 91.44 190 GLN A C 1
ATOM 1462 O O . GLN A 1 190 ? 18.735 4.889 -23.817 1.00 91.44 190 GLN A O 1
ATOM 1467 N N . LEU A 1 191 ? 18.891 5.149 -21.590 1.00 89.38 191 LEU A N 1
ATOM 1468 C CA . LEU A 1 191 ? 19.579 3.881 -21.321 1.00 89.38 191 LEU A CA 1
ATOM 1469 C C . LEU A 1 191 ? 18.659 2.658 -21.469 1.00 89.38 191 LEU A C 1
ATOM 1471 O O . LEU A 1 191 ? 19.122 1.563 -21.788 1.00 89.38 191 LEU A O 1
ATOM 1475 N N . GLN A 1 192 ? 17.352 2.825 -21.255 1.00 89.19 192 GLN A N 1
ATOM 1476 C CA . GLN A 1 192 ? 16.355 1.753 -21.320 1.00 89.19 192 GLN A CA 1
ATOM 1477 C C . GLN A 1 192 ? 15.249 2.061 -22.347 1.00 89.19 192 GLN A C 1
ATOM 1479 O O . GLN A 1 192 ? 14.072 2.077 -21.986 1.00 89.19 192 GLN A O 1
ATOM 1484 N N . PRO A 1 193 ? 15.568 2.239 -23.647 1.00 91.31 193 PRO A N 1
ATOM 1485 C CA . PRO A 1 193 ? 14.577 2.628 -24.658 1.00 91.31 193 PRO A CA 1
ATOM 1486 C C . PRO A 1 193 ? 13.517 1.543 -24.910 1.00 91.31 193 PRO A C 1
ATOM 1488 O O . PRO A 1 193 ? 12.466 1.804 -25.487 1.00 91.31 193 PRO A O 1
ATOM 1491 N N . TRP A 1 194 ? 13.792 0.309 -24.482 1.00 89.38 194 TRP A N 1
ATOM 1492 C CA . TRP A 1 194 ? 12.875 -0.827 -24.540 1.00 89.38 194 TRP A CA 1
ATOM 1493 C C . TRP A 1 194 ? 11.854 -0.842 -23.391 1.00 89.38 194 TRP A C 1
ATOM 1495 O O . TRP A 1 194 ? 10.877 -1.587 -23.466 1.00 89.38 194 TRP A O 1
ATOM 1505 N N . ARG A 1 195 ? 12.067 -0.061 -22.323 1.00 90.50 195 ARG A N 1
ATOM 1506 C CA . ARG A 1 195 ? 11.164 0.007 -21.170 1.00 90.50 195 ARG A CA 1
ATOM 1507 C C . ARG A 1 195 ? 9.992 0.932 -21.481 1.00 90.50 195 ARG A C 1
ATOM 1509 O O . ARG A 1 195 ? 10.171 2.043 -21.974 1.00 90.50 195 ARG A O 1
ATOM 1516 N N . LYS A 1 196 ? 8.782 0.505 -21.116 1.00 93.00 196 LYS A N 1
ATOM 1517 C CA . LYS A 1 196 ? 7.615 1.388 -21.126 1.00 93.00 196 LYS A CA 1
ATOM 1518 C C . LYS A 1 196 ? 7.682 2.343 -19.932 1.00 93.00 196 LYS A C 1
ATOM 1520 O O . LYS A 1 196 ? 7.609 1.905 -18.785 1.00 93.00 196 LYS A O 1
ATOM 1525 N N . PHE A 1 197 ? 7.794 3.632 -20.223 1.00 93.00 197 PHE A N 1
ATOM 1526 C CA . PHE A 1 197 ? 7.583 4.715 -19.266 1.00 93.00 197 PHE A CA 1
ATOM 1527 C C . PHE A 1 197 ? 6.140 5.192 -19.383 1.00 93.00 197 PHE A C 1
ATOM 1529 O O . PHE A 1 197 ? 5.600 5.216 -20.488 1.00 93.00 197 PHE A O 1
ATOM 1536 N N . TYR A 1 198 ? 5.527 5.525 -18.254 1.00 95.44 198 TYR A N 1
ATOM 1537 C CA . TYR A 1 198 ? 4.120 5.905 -18.189 1.00 95.44 198 TYR A CA 1
ATOM 1538 C C . TYR A 1 198 ? 3.998 7.389 -17.875 1.00 95.44 198 TYR A C 1
ATOM 1540 O O . TYR A 1 198 ? 4.745 7.906 -17.040 1.00 95.44 198 TYR A O 1
ATOM 1548 N N . THR A 1 199 ? 3.012 8.044 -18.478 1.00 95.56 199 THR A N 1
ATOM 1549 C CA . THR A 1 199 ? 2.511 9.312 -17.938 1.00 95.56 199 THR A CA 1
ATOM 1550 C C . THR A 1 199 ? 1.646 9.063 -16.696 1.00 95.56 199 THR A C 1
ATOM 1552 O O . THR A 1 199 ? 1.120 7.953 -16.523 1.00 95.56 199 THR A O 1
ATOM 1555 N N . PRO A 1 200 ? 1.439 10.069 -15.822 1.00 94.81 200 PRO A N 1
ATOM 1556 C CA . PRO A 1 200 ? 0.502 9.973 -14.704 1.00 94.81 200 PRO A CA 1
ATOM 1557 C C . PRO A 1 200 ? -0.888 9.484 -15.123 1.00 94.81 200 PRO A C 1
ATOM 1559 O O . PRO A 1 200 ? -1.465 8.624 -14.456 1.00 94.81 200 PRO A O 1
ATOM 1562 N N . ALA A 1 201 ? -1.401 9.968 -16.258 1.00 96.19 201 ALA A N 1
ATOM 1563 C CA . ALA A 1 201 ? -2.695 9.549 -16.786 1.00 96.19 201 ALA A CA 1
ATOM 1564 C C . ALA A 1 201 ? -2.704 8.071 -17.213 1.00 96.19 201 ALA A C 1
ATOM 1566 O O . ALA A 1 201 ? -3.625 7.339 -16.852 1.00 96.19 201 ALA A O 1
ATOM 1567 N N . GLU A 1 202 ? -1.681 7.605 -17.936 1.00 97.56 202 GLU A N 1
ATOM 1568 C CA . GLU A 1 202 ? -1.578 6.204 -18.366 1.00 97.56 202 GLU A CA 1
ATOM 1569 C C . GLU A 1 202 ? -1.426 5.246 -17.179 1.00 97.56 202 GLU A C 1
ATOM 1571 O O . GLU A 1 202 ? -2.084 4.200 -17.133 1.00 97.56 202 GLU A O 1
ATOM 1576 N N . ALA A 1 203 ? -0.580 5.596 -16.204 1.00 97.75 203 ALA A N 1
ATOM 1577 C CA . ALA A 1 203 ? -0.397 4.816 -14.984 1.00 97.75 203 ALA A CA 1
ATOM 1578 C C . ALA A 1 203 ? -1.716 4.714 -14.206 1.00 97.75 203 ALA A C 1
ATOM 1580 O O . ALA A 1 203 ? -2.153 3.612 -13.860 1.00 97.75 203 ALA A O 1
ATOM 1581 N N . ALA A 1 204 ? -2.398 5.846 -14.002 1.00 98.06 204 ALA A N 1
ATOM 1582 C CA . ALA A 1 204 ? -3.671 5.899 -13.292 1.00 98.06 204 ALA A CA 1
ATOM 1583 C C . ALA A 1 204 ? -4.772 5.106 -14.009 1.00 98.06 204 ALA A C 1
ATOM 1585 O O . ALA A 1 204 ? -5.498 4.344 -13.371 1.00 98.06 204 ALA A O 1
ATOM 1586 N N . GLN A 1 205 ? -4.877 5.213 -15.337 1.00 98.12 205 GLN A N 1
ATOM 1587 C CA . GLN A 1 205 ? -5.828 4.423 -16.125 1.00 98.12 205 GLN A CA 1
ATOM 1588 C C . GLN A 1 205 ? -5.545 2.921 -16.036 1.00 98.12 205 GLN A C 1
ATOM 1590 O O . GLN A 1 205 ? -6.483 2.128 -15.927 1.00 98.12 205 GLN A O 1
ATOM 1595 N N . THR A 1 206 ? -4.267 2.531 -16.045 1.00 97.94 206 THR A N 1
ATOM 1596 C CA . THR A 1 206 ? -3.856 1.127 -15.915 1.00 97.94 206 THR A CA 1
ATOM 1597 C C . THR A 1 206 ? -4.271 0.569 -14.551 1.00 97.94 206 THR A C 1
ATOM 1599 O O . THR A 1 206 ? -4.906 -0.484 -14.486 1.00 97.94 206 THR A O 1
ATOM 1602 N N . VAL A 1 207 ? -4.002 1.301 -13.464 1.00 98.38 207 VAL A N 1
ATOM 1603 C CA . VAL A 1 207 ? -4.433 0.904 -12.113 1.00 98.38 207 VAL A CA 1
ATOM 1604 C C . VAL A 1 207 ? -5.958 0.885 -12.002 1.00 98.38 207 VAL A C 1
ATOM 1606 O O . VAL A 1 207 ? -6.523 -0.101 -11.533 1.00 98.38 207 VAL A O 1
ATOM 1609 N N . ALA A 1 208 ? -6.654 1.908 -12.503 1.00 98.44 208 ALA A N 1
ATOM 1610 C CA . ALA A 1 208 ? -8.114 1.966 -12.488 1.00 98.44 208 ALA A CA 1
ATOM 1611 C C . ALA A 1 208 ? -8.767 0.807 -13.261 1.00 98.44 208 ALA A C 1
ATOM 1613 O O . ALA A 1 208 ? -9.838 0.335 -12.879 1.00 98.44 208 ALA A O 1
ATOM 1614 N N . ALA A 1 209 ? -8.154 0.334 -14.350 1.00 98.25 209 ALA A N 1
ATOM 1615 C CA . ALA A 1 209 ? -8.639 -0.824 -15.099 1.00 98.25 209 ALA A CA 1
ATOM 1616 C C . ALA A 1 209 ? -8.560 -2.127 -14.290 1.00 98.25 209 ALA A C 1
ATOM 1618 O O . ALA A 1 209 ? -9.457 -2.963 -14.397 1.00 98.25 209 ALA A O 1
ATOM 1619 N N . GLU A 1 210 ? -7.524 -2.299 -13.467 1.00 98.38 210 GLU A N 1
ATOM 1620 C CA . GLU A 1 210 ? -7.428 -3.438 -12.553 1.00 98.38 210 GLU A CA 1
ATOM 1621 C C . GLU A 1 210 ? -8.385 -3.276 -11.362 1.00 98.38 210 GLU A C 1
ATOM 1623 O O . GLU A 1 210 ? -9.151 -4.194 -11.073 1.00 98.38 210 GLU A O 1
ATOM 1628 N N . LEU A 1 211 ? -8.444 -2.097 -10.729 1.00 98.31 211 LEU A N 1
ATOM 1629 C CA . LEU A 1 211 ? -9.324 -1.854 -9.577 1.00 98.31 211 LEU A CA 1
ATOM 1630 C C . LEU A 1 211 ? -10.815 -1.997 -9.910 1.00 98.31 211 LEU A C 1
ATOM 1632 O O . LEU A 1 211 ? -11.563 -2.504 -9.081 1.00 98.31 211 LEU A O 1
ATOM 1636 N N . ARG A 1 212 ? -11.256 -1.645 -11.127 1.00 98.25 212 ARG A N 1
ATOM 1637 C CA . ARG A 1 212 ? -12.645 -1.866 -11.591 1.00 98.25 212 ARG A CA 1
ATOM 1638 C C . ARG A 1 212 ? -13.079 -3.335 -11.574 1.00 98.25 212 ARG A C 1
ATOM 1640 O O . ARG A 1 212 ? -14.273 -3.614 -11.633 1.00 98.25 212 ARG A O 1
ATOM 1647 N N . LYS A 1 213 ? -12.135 -4.277 -11.506 1.00 98.00 213 LYS A N 1
ATOM 1648 C CA . LYS A 1 213 ? -12.432 -5.711 -11.396 1.00 98.00 213 LYS A CA 1
ATOM 1649 C C . LYS A 1 213 ? -12.830 -6.111 -9.975 1.00 98.00 213 LYS A C 1
ATOM 1651 O O . LYS A 1 213 ? -13.369 -7.201 -9.807 1.00 98.00 213 LYS A O 1
ATOM 1656 N N . LEU A 1 214 ? -12.562 -5.285 -8.961 1.00 98.25 214 LEU A N 1
ATOM 1657 C CA . LEU A 1 214 ? -12.942 -5.572 -7.579 1.00 98.25 214 LEU A CA 1
ATOM 1658 C C . LEU A 1 214 ? -14.460 -5.524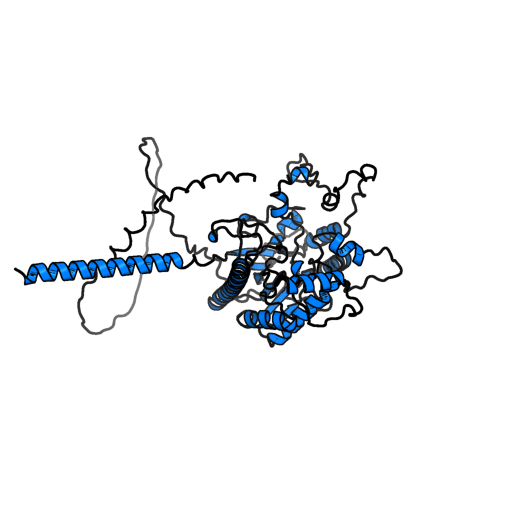 -7.396 1.00 98.25 214 LEU A C 1
ATOM 1660 O O . LEU A 1 214 ? -15.145 -4.620 -7.869 1.00 98.25 214 LEU A O 1
ATOM 1664 N N . LYS A 1 215 ? -14.978 -6.483 -6.629 1.00 98.00 215 LYS A N 1
ATOM 1665 C CA . LYS A 1 215 ? -16.370 -6.493 -6.158 1.00 98.00 215 LYS A CA 1
ATOM 1666 C C . LYS A 1 215 ? -16.582 -5.624 -4.918 1.00 98.00 215 LYS A C 1
ATOM 1668 O O . LYS A 1 215 ? -17.707 -5.184 -4.670 1.00 98.00 215 LYS A O 1
ATOM 1673 N N . VAL A 1 216 ? -15.510 -5.364 -4.169 1.00 97.38 216 VAL A N 1
ATOM 1674 C CA . VAL A 1 216 ? -15.484 -4.441 -3.028 1.00 97.38 216 VAL A CA 1
ATOM 1675 C C . VAL A 1 216 ? -15.739 -3.016 -3.517 1.00 97.38 216 VAL A C 1
ATOM 1677 O O . VAL A 1 216 ? -15.277 -2.635 -4.588 1.00 97.38 216 VAL A O 1
ATOM 1680 N N . LYS A 1 217 ? -16.503 -2.230 -2.753 1.00 97.81 217 LYS A N 1
ATOM 1681 C CA . LYS A 1 217 ? -17.007 -0.925 -3.209 1.00 97.81 217 LYS A CA 1
ATOM 1682 C C . LYS A 1 217 ? -16.081 0.247 -2.929 1.00 97.81 217 LYS A C 1
ATOM 1684 O O . LYS A 1 217 ? -16.215 1.259 -3.606 1.00 97.81 217 LYS A O 1
ATOM 1689 N N . ILE A 1 218 ? -15.169 0.122 -1.969 1.00 98.25 218 ILE A N 1
ATOM 1690 C CA . ILE A 1 218 ? -14.303 1.217 -1.528 1.00 98.25 218 ILE A CA 1
ATOM 1691 C C . ILE A 1 218 ? -12.848 0.748 -1.521 1.00 98.25 218 ILE A C 1
ATOM 1693 O O . ILE A 1 218 ? -12.544 -0.349 -1.046 1.00 98.25 218 ILE A O 1
ATOM 1697 N N . VAL A 1 219 ? -11.960 1.593 -2.041 1.00 98.50 219 VAL A N 1
ATOM 1698 C CA . VAL A 1 219 ? -10.507 1.419 -1.998 1.00 98.50 219 VAL A CA 1
ATOM 1699 C C . VAL A 1 219 ? -9.880 2.654 -1.354 1.00 98.50 219 VAL A C 1
ATOM 1701 O O . VAL A 1 219 ? -9.996 3.756 -1.886 1.00 98.50 219 VAL A O 1
ATOM 1704 N N . TYR A 1 220 ? -9.201 2.471 -0.226 1.00 98.62 220 TYR A N 1
ATOM 1705 C CA . TYR A 1 220 ? -8.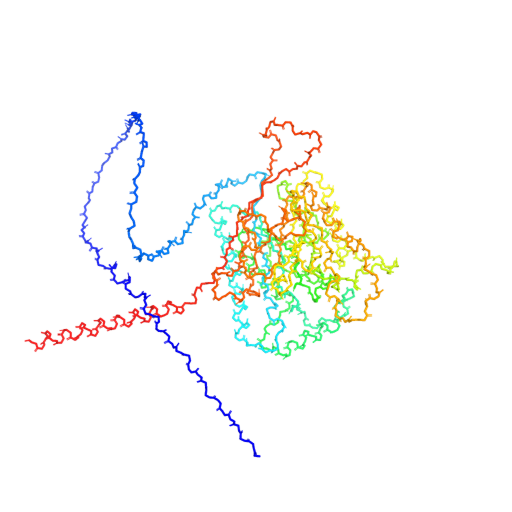393 3.501 0.425 1.00 98.62 220 TYR A CA 1
ATOM 1706 C C . TYR A 1 220 ? -6.938 3.381 -0.004 1.00 98.62 220 TYR A C 1
ATOM 1708 O O . TYR A 1 220 ? -6.405 2.277 -0.026 1.00 98.62 220 TYR A O 1
ATOM 1716 N N . LEU A 1 221 ? -6.292 4.502 -0.314 1.00 98.50 221 LEU A N 1
ATOM 1717 C CA . LEU A 1 221 ? -4.882 4.559 -0.694 1.00 98.50 221 LEU A CA 1
ATOM 1718 C C . LEU A 1 221 ? -4.105 5.441 0.293 1.00 98.50 221 LEU A C 1
ATOM 1720 O O . LEU A 1 221 ? -4.600 6.497 0.687 1.00 98.50 221 LEU A O 1
ATOM 1724 N N . VAL A 1 222 ? -2.889 5.037 0.655 1.00 97.88 222 VAL A N 1
ATOM 1725 C CA . VAL A 1 222 ? -1.868 5.903 1.280 1.00 97.88 222 VAL A CA 1
ATOM 1726 C C . VAL A 1 222 ? -0.569 5.809 0.468 1.00 97.88 222 VAL A C 1
ATOM 1728 O O . VAL A 1 222 ? -0.340 4.763 -0.141 1.00 97.88 222 VAL A O 1
ATOM 1731 N N . PRO A 1 223 ? 0.258 6.868 0.407 1.00 97.75 223 PRO A N 1
ATOM 1732 C CA . PRO A 1 223 ? 1.477 6.867 -0.399 1.00 97.75 223 PRO A CA 1
ATOM 1733 C C . PRO A 1 223 ? 2.565 5.998 0.229 1.00 97.75 223 PRO A C 1
ATOM 1735 O O . PRO A 1 223 ? 2.704 5.958 1.453 1.00 97.75 223 PRO A O 1
ATOM 1738 N N . GLY A 1 224 ? 3.364 5.352 -0.617 1.00 97.25 224 GLY A N 1
ATOM 1739 C CA . GLY A 1 224 ? 4.633 4.742 -0.227 1.00 97.25 224 GLY A CA 1
ATOM 1740 C C . GLY A 1 224 ? 5.845 5.561 -0.667 1.00 97.25 224 GLY A C 1
ATOM 1741 O O . GLY A 1 224 ? 5.716 6.548 -1.396 1.00 97.25 224 GLY A O 1
ATOM 1742 N N . ASN A 1 225 ? 7.040 5.195 -0.203 1.00 96.12 225 ASN A N 1
ATOM 1743 C CA . ASN A 1 225 ? 8.256 5.963 -0.488 1.00 96.12 225 ASN A CA 1
ATOM 1744 C C . ASN A 1 225 ? 8.620 5.936 -1.980 1.00 96.12 225 ASN A C 1
ATOM 1746 O O . ASN A 1 225 ? 9.089 6.942 -2.508 1.00 96.12 225 ASN A O 1
ATOM 1750 N N . ASN A 1 226 ? 8.354 4.832 -2.689 1.00 96.12 226 ASN A N 1
ATOM 1751 C CA . ASN A 1 226 ? 8.569 4.725 -4.134 1.00 96.12 226 ASN A CA 1
ATOM 1752 C C . ASN A 1 226 ? 7.446 5.381 -4.959 1.00 96.12 226 ASN A C 1
ATOM 1754 O O . ASN A 1 226 ? 7.527 5.414 -6.192 1.00 96.12 226 ASN A O 1
ATOM 1758 N N . ASP A 1 227 ? 6.427 5.946 -4.307 1.00 97.31 227 ASP A N 1
ATOM 1759 C CA . ASP A 1 227 ? 5.436 6.801 -4.959 1.00 97.31 227 ASP A CA 1
ATOM 1760 C C . ASP A 1 227 ? 5.879 8.265 -5.053 1.00 97.31 227 ASP A C 1
ATOM 1762 O O . ASP A 1 227 ? 5.277 9.020 -5.819 1.00 97.31 227 ASP A O 1
ATOM 1766 N N . LEU A 1 228 ? 6.950 8.650 -4.349 1.00 95.44 228 LEU A N 1
ATOM 1767 C CA . LEU A 1 228 ? 7.550 9.984 -4.374 1.00 95.44 228 LEU A CA 1
ATOM 1768 C C . LEU A 1 228 ? 8.914 9.960 -5.083 1.00 95.44 228 LEU A C 1
ATOM 1770 O O . LEU A 1 228 ? 9.734 9.061 -4.885 1.00 95.44 228 LEU A O 1
ATOM 1774 N N . VAL A 1 229 ? 9.203 10.970 -5.899 1.00 93.06 229 VAL A N 1
ATOM 1775 C CA . VAL A 1 229 ? 10.504 11.133 -6.552 1.00 93.06 229 VAL A CA 1
ATOM 1776 C C . VAL A 1 229 ? 11.546 11.452 -5.486 1.00 93.06 229 VAL A C 1
ATOM 1778 O O . VAL A 1 229 ? 11.463 12.454 -4.776 1.00 93.06 229 VAL A O 1
ATOM 1781 N N . GLY A 1 230 ? 12.528 10.561 -5.362 1.00 92.31 230 GLY A N 1
ATOM 1782 C CA . GLY A 1 230 ? 13.592 10.698 -4.370 1.00 92.31 230 GLY A CA 1
ATOM 1783 C C . GLY A 1 230 ? 13.095 10.634 -2.926 1.00 92.31 230 GLY A C 1
ATOM 1784 O O . GLY A 1 230 ? 13.790 11.133 -2.049 1.00 92.31 230 GLY A O 1
ATOM 1785 N N . GLU A 1 231 ? 11.907 10.061 -2.683 1.00 93.56 231 GLU A N 1
ATOM 1786 C CA . GLU A 1 231 ? 11.277 9.996 -1.354 1.00 93.56 231 GLU A CA 1
ATOM 1787 C C . GLU A 1 231 ? 11.010 11.392 -0.741 1.00 93.56 231 GLU A C 1
ATOM 1789 O O . GLU A 1 231 ? 10.793 11.526 0.464 1.00 93.56 231 GLU A O 1
ATOM 1794 N N . LYS A 1 232 ? 11.022 12.448 -1.573 1.00 92.31 232 LYS A N 1
ATOM 1795 C CA . LYS A 1 232 ? 10.895 13.841 -1.135 1.00 92.31 232 LYS A CA 1
ATOM 1796 C C . LYS A 1 232 ? 9.437 14.173 -0.800 1.00 92.31 232 LYS A C 1
ATOM 1798 O O . LYS A 1 232 ? 8.576 14.052 -1.673 1.00 92.31 232 LYS A O 1
ATOM 1803 N N . PRO A 1 233 ? 9.137 14.684 0.405 1.00 90.81 233 PRO A N 1
ATOM 1804 C CA . PRO A 1 233 ? 7.763 14.913 0.853 1.00 90.81 233 PRO A CA 1
ATOM 1805 C C . PRO A 1 233 ? 7.004 15.963 0.020 1.00 90.81 233 PRO A C 1
ATOM 1807 O O . PRO A 1 233 ? 5.795 15.840 -0.170 1.00 90.81 233 PRO A O 1
ATOM 1810 N N . CYS A 1 234 ? 7.704 16.932 -0.582 1.00 88.56 234 CYS A N 1
ATOM 1811 C CA . CYS A 1 234 ? 7.090 17.944 -1.450 1.00 88.56 234 CYS A CA 1
ATOM 1812 C C . CYS A 1 234 ? 6.410 17.362 -2.711 1.00 88.56 234 CYS A C 1
ATOM 1814 O O . CYS A 1 234 ? 5.585 18.030 -3.334 1.00 88.56 234 CYS A O 1
ATOM 1816 N N . ASP A 1 235 ? 6.762 16.133 -3.108 1.00 91.81 235 ASP A N 1
ATOM 1817 C CA . ASP A 1 235 ? 6.227 15.457 -4.294 1.00 91.81 235 ASP A CA 1
ATOM 1818 C C . ASP A 1 235 ? 4.866 14.791 -4.030 1.00 91.81 235 ASP A C 1
ATOM 1820 O O . ASP A 1 235 ? 4.251 14.204 -4.923 1.00 91.81 235 ASP A O 1
ATOM 1824 N N . LEU A 1 236 ? 4.339 14.912 -2.807 1.00 91.88 236 LEU A N 1
ATOM 1825 C CA . LEU A 1 236 ? 3.050 14.343 -2.418 1.00 91.88 236 LEU A CA 1
ATOM 1826 C C . LEU A 1 236 ? 1.913 14.758 -3.364 1.00 91.88 236 LEU A C 1
ATOM 1828 O O . LEU A 1 236 ? 1.025 13.959 -3.661 1.00 91.88 236 LEU A O 1
ATOM 1832 N N . ARG A 1 237 ? 1.952 15.984 -3.900 1.00 91.31 237 ARG A N 1
ATOM 1833 C CA . ARG A 1 237 ? 0.938 16.479 -4.847 1.00 91.31 237 ARG A CA 1
ATOM 1834 C C . ARG A 1 237 ? 0.843 15.627 -6.112 1.00 91.31 237 ARG A C 1
ATOM 1836 O O . ARG A 1 237 ? -0.256 15.463 -6.644 1.00 91.31 237 ARG A O 1
ATOM 1843 N N . ARG A 1 238 ? 1.958 15.066 -6.591 1.00 92.81 238 ARG A N 1
ATOM 1844 C CA . ARG A 1 238 ? 1.976 14.189 -7.768 1.00 92.81 238 ARG A CA 1
ATOM 1845 C C . ARG A 1 238 ? 1.264 12.869 -7.472 1.00 92.81 238 ARG A C 1
ATOM 1847 O O . ARG A 1 238 ? 0.424 12.446 -8.266 1.00 92.81 238 ARG A O 1
ATOM 1854 N N . TYR A 1 239 ? 1.508 12.284 -6.297 1.00 95.56 239 TYR A N 1
ATOM 1855 C CA . TYR A 1 239 ? 0.755 11.127 -5.803 1.00 95.56 239 TYR A CA 1
ATOM 1856 C C . TYR A 1 239 ? -0.745 11.443 -5.650 1.00 95.56 239 TYR A C 1
ATOM 1858 O O . TYR A 1 239 ? -1.587 10.716 -6.175 1.00 95.56 239 TYR A O 1
ATOM 1866 N N . GLN A 1 240 ? -1.105 12.563 -5.016 1.00 94.88 240 GLN A N 1
ATOM 1867 C CA . GLN A 1 240 ? -2.507 12.970 -4.842 1.00 94.88 240 GLN A CA 1
ATOM 1868 C C . GLN A 1 240 ? -3.220 13.163 -6.189 1.00 94.88 240 GLN A C 1
ATOM 1870 O O . GLN A 1 240 ? -4.369 12.747 -6.365 1.00 94.88 240 GLN A O 1
ATOM 1875 N N . ASN A 1 241 ? -2.532 13.752 -7.174 1.00 94.75 241 ASN A N 1
ATOM 1876 C CA . ASN A 1 241 ? -3.048 13.880 -8.532 1.00 94.75 241 ASN A CA 1
ATOM 1877 C C . ASN A 1 241 ? -3.251 12.508 -9.193 1.00 94.75 241 ASN A C 1
ATOM 1879 O O . ASN A 1 241 ? -4.300 12.272 -9.792 1.00 94.75 241 ASN A O 1
ATOM 1883 N N . PHE A 1 242 ? -2.304 11.580 -9.033 1.00 97.25 242 PHE A N 1
ATOM 1884 C CA . PHE A 1 242 ? -2.469 10.197 -9.482 1.00 97.25 242 PHE A CA 1
ATOM 1885 C C . PHE A 1 242 ? -3.726 9.555 -8.872 1.00 97.25 242 PHE A C 1
ATOM 1887 O O . PHE A 1 242 ? -4.570 9.058 -9.620 1.00 97.25 242 PHE A O 1
ATOM 1894 N N . VAL A 1 243 ? -3.924 9.640 -7.549 1.00 97.81 243 VAL A N 1
ATOM 1895 C CA . VAL A 1 243 ? -5.117 9.085 -6.883 1.00 97.81 243 VAL A CA 1
ATOM 1896 C C . VAL A 1 243 ? -6.403 9.719 -7.415 1.00 97.81 243 VAL A C 1
ATOM 1898 O O . VAL A 1 243 ? -7.369 9.009 -7.700 1.00 97.81 243 VAL A O 1
ATOM 1901 N N . LYS A 1 244 ? -6.414 11.039 -7.626 1.00 97.12 244 LYS A N 1
ATOM 1902 C CA . LYS A 1 244 ? -7.555 11.756 -8.211 1.00 97.12 244 LYS A CA 1
ATOM 1903 C C . LYS A 1 244 ? -7.905 11.237 -9.609 1.00 97.12 244 LYS A C 1
ATOM 1905 O O . LYS A 1 244 ? -9.084 11.044 -9.907 1.00 97.12 244 LYS A O 1
ATOM 1910 N N . ILE A 1 245 ? -6.907 10.990 -10.460 1.00 97.94 245 ILE A N 1
ATOM 1911 C CA . ILE A 1 245 ? -7.128 10.443 -11.807 1.00 97.94 245 ILE A CA 1
ATOM 1912 C C . ILE A 1 245 ? -7.644 8.999 -11.722 1.00 97.94 245 ILE A C 1
ATOM 1914 O O . ILE A 1 245 ? -8.584 8.657 -12.439 1.00 97.94 245 ILE A O 1
ATOM 1918 N N . VAL A 1 246 ? -7.105 8.166 -10.822 1.00 98.31 246 VAL A N 1
ATOM 1919 C CA . VAL A 1 246 ? -7.609 6.798 -10.586 1.00 98.31 246 VAL A CA 1
ATOM 1920 C C . VAL A 1 246 ? -9.076 6.830 -10.135 1.00 98.31 246 VAL A C 1
ATOM 1922 O O . VAL A 1 246 ? -9.908 6.093 -10.670 1.00 98.31 246 VAL A O 1
ATOM 1925 N N . ALA A 1 247 ? -9.425 7.708 -9.192 1.00 97.75 247 ALA A N 1
ATOM 1926 C CA . ALA A 1 247 ? -10.793 7.873 -8.703 1.00 97.75 247 ALA A CA 1
ATOM 1927 C C . ALA A 1 247 ? -11.763 8.305 -9.815 1.00 97.75 247 ALA A C 1
ATOM 1929 O O . ALA A 1 247 ? -12.858 7.757 -9.928 1.00 97.75 247 ALA A O 1
ATOM 1930 N N . ALA A 1 248 ? -11.350 9.223 -10.691 1.00 97.75 248 ALA A N 1
ATOM 1931 C CA . ALA A 1 248 ? -12.147 9.599 -11.855 1.00 97.75 248 ALA A CA 1
ATOM 1932 C C . ALA A 1 248 ? -12.298 8.432 -12.854 1.00 97.75 248 ALA A C 1
ATOM 1934 O O . ALA A 1 248 ? -13.398 8.155 -13.332 1.00 97.75 248 ALA A O 1
ATOM 1935 N N . ALA A 1 249 ? -11.213 7.705 -13.140 1.00 97.88 249 ALA A N 1
ATOM 1936 C CA . ALA A 1 249 ? -11.179 6.626 -14.131 1.00 97.88 249 ALA A CA 1
ATOM 1937 C C . ALA A 1 249 ? -11.898 5.334 -13.692 1.00 97.88 249 ALA A C 1
ATOM 1939 O O . ALA A 1 249 ? -12.251 4.504 -14.533 1.00 97.88 249 ALA A O 1
ATOM 1940 N N . THR A 1 250 ? -12.135 5.147 -12.391 1.00 97.62 250 THR A N 1
ATOM 1941 C CA . THR A 1 250 ? -12.968 4.050 -11.860 1.00 97.62 250 THR A CA 1
ATOM 1942 C C . THR A 1 250 ? -14.467 4.338 -11.962 1.00 97.62 250 THR A C 1
ATOM 1944 O O . THR A 1 250 ? -15.269 3.444 -11.697 1.00 97.62 250 THR A O 1
ATOM 1947 N N . ALA A 1 251 ? -14.862 5.556 -12.364 1.00 94.75 251 ALA A N 1
ATOM 1948 C CA . ALA A 1 251 ? -16.258 5.992 -12.463 1.00 94.75 251 ALA A CA 1
ATOM 1949 C C . ALA A 1 251 ? -17.071 5.719 -11.177 1.00 94.75 251 ALA A C 1
ATOM 1951 O O . ALA A 1 251 ? -18.266 5.431 -11.231 1.00 94.75 251 ALA A O 1
ATOM 1952 N N . GLY A 1 252 ? -16.407 5.772 -10.016 1.00 89.06 252 GLY A N 1
ATOM 1953 C CA . GLY A 1 252 ? -17.014 5.530 -8.706 1.00 89.06 252 GLY A CA 1
ATOM 1954 C C . GLY A 1 252 ? -17.217 4.059 -8.321 1.00 89.06 252 GLY A C 1
ATOM 1955 O O . GLY A 1 252 ? -17.794 3.804 -7.267 1.00 89.06 252 GLY A O 1
ATOM 1956 N N . SER A 1 253 ? -16.754 3.086 -9.118 1.00 94.69 253 SER A N 1
ATOM 1957 C CA . SER A 1 253 ? -16.840 1.660 -8.769 1.00 94.69 253 SER A CA 1
ATOM 1958 C C . SER A 1 253 ? -15.525 0.908 -9.054 1.00 94.69 253 SER A C 1
ATOM 1960 O O . SER A 1 253 ? -15.309 0.477 -10.189 1.00 94.69 253 SER A O 1
ATOM 1962 N N . PRO A 1 254 ? -14.673 0.675 -8.035 1.00 97.69 254 PRO A N 1
ATOM 1963 C CA . PRO A 1 254 ? -14.845 1.105 -6.644 1.00 97.69 254 PRO A CA 1
ATOM 1964 C C . PRO A 1 254 ? -14.675 2.621 -6.468 1.00 97.69 254 PRO A C 1
ATOM 1966 O O . PRO A 1 254 ? -14.023 3.279 -7.275 1.00 97.69 254 PRO A O 1
ATOM 1969 N N . GLN A 1 255 ? -15.220 3.171 -5.384 1.00 97.69 255 GLN A N 1
ATOM 1970 C CA . GLN A 1 255 ? -14.866 4.503 -4.907 1.00 97.69 255 GLN A CA 1
ATOM 1971 C C . GLN A 1 255 ? -13.422 4.471 -4.402 1.00 97.69 255 GLN A C 1
ATOM 1973 O O . GLN A 1 255 ? -13.111 3.751 -3.454 1.00 97.69 255 GLN A O 1
ATOM 1978 N N . VAL A 1 256 ? -12.548 5.262 -5.018 1.00 97.81 256 VAL A N 1
ATOM 1979 C CA . VAL A 1 256 ? -11.143 5.379 -4.611 1.00 97.81 256 VAL A CA 1
ATOM 1980 C C . VAL A 1 256 ? -10.955 6.641 -3.778 1.00 97.81 256 VAL A C 1
ATOM 1982 O O . VAL A 1 256 ? -11.403 7.718 -4.171 1.00 97.81 256 VAL A O 1
ATOM 1985 N N . VAL A 1 257 ? -10.313 6.499 -2.620 1.00 97.19 257 VAL A N 1
ATOM 1986 C CA . VAL A 1 257 ? -10.170 7.558 -1.616 1.00 97.19 257 VAL A CA 1
ATOM 1987 C C . VAL A 1 257 ? -8.713 7.654 -1.169 1.00 97.19 257 VAL A C 1
ATOM 1989 O O . VAL A 1 257 ? -8.134 6.668 -0.720 1.00 97.19 257 VAL A O 1
ATOM 1992 N N . ASP A 1 258 ? -8.128 8.849 -1.255 1.00 97.56 258 ASP A N 1
ATOM 1993 C CA . ASP A 1 258 ? -6.806 9.135 -0.688 1.00 97.56 258 ASP A CA 1
ATOM 1994 C C . ASP A 1 258 ? -6.903 9.336 0.830 1.00 97.56 258 ASP A C 1
ATOM 1996 O O . ASP A 1 258 ? -7.278 10.405 1.306 1.00 97.56 258 ASP A O 1
ATOM 2000 N N . LEU A 1 259 ? -6.560 8.317 1.610 1.00 96.38 259 LEU A N 1
ATOM 2001 C CA . LEU A 1 259 ? -6.683 8.368 3.063 1.00 96.38 259 LEU A CA 1
ATOM 2002 C C . LEU A 1 259 ? -5.616 9.263 3.724 1.00 96.38 259 LEU A C 1
ATOM 2004 O O . LEU A 1 259 ? -5.769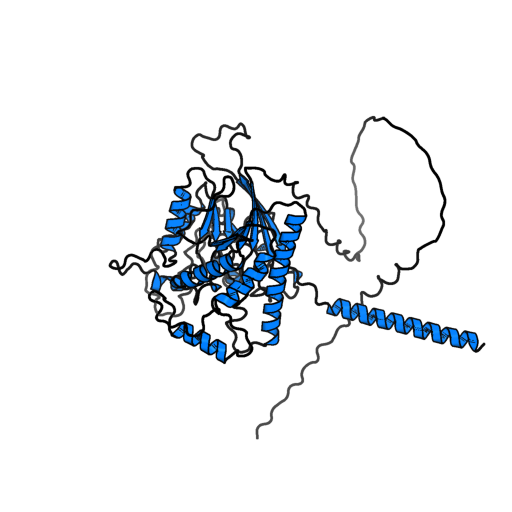 9.620 4.891 1.00 96.38 259 LEU A O 1
ATOM 2008 N N . SER A 1 260 ? -4.571 9.651 2.985 1.00 93.69 260 SER A N 1
ATOM 2009 C CA . SER A 1 260 ? -3.521 10.559 3.463 1.00 93.69 260 SER A CA 1
ATOM 2010 C C . SER A 1 260 ? -3.882 12.042 3.331 1.00 93.69 260 SER A C 1
ATOM 2012 O O . SER A 1 260 ? -3.200 12.901 3.882 1.00 93.69 260 SER A O 1
ATOM 2014 N N . SER A 1 261 ? -4.971 12.378 2.629 1.00 90.75 261 SER A N 1
ATOM 2015 C CA . SER A 1 261 ? -5.370 13.773 2.455 1.00 90.75 261 SER A CA 1
ATOM 2016 C C . SER A 1 261 ? -5.839 14.394 3.776 1.00 90.75 261 SER A C 1
ATOM 2018 O O . SER A 1 261 ? -6.869 14.014 4.339 1.00 90.75 261 SER A O 1
ATOM 2020 N N . SER A 1 262 ? -5.129 15.423 4.242 1.00 81.44 262 SER A N 1
ATOM 2021 C CA . SER A 1 262 ? -5.503 16.214 5.424 1.00 81.44 262 SER A CA 1
ATOM 2022 C C . SER A 1 262 ? -6.832 16.964 5.250 1.00 81.44 262 SER A C 1
ATOM 2024 O O . SER A 1 262 ? -7.529 17.221 6.231 1.00 81.44 262 SER A O 1
ATOM 2026 N N . THR A 1 263 ? -7.204 17.277 4.005 1.00 80.94 263 THR A N 1
ATOM 2027 C CA . THR A 1 263 ? -8.399 18.068 3.664 1.00 80.94 263 THR A CA 1
ATOM 2028 C C . THR A 1 263 ? -9.708 17.287 3.709 1.00 80.94 263 THR A C 1
ATOM 2030 O O . THR A 1 263 ? -10.780 17.892 3.756 1.00 80.94 263 THR A O 1
ATOM 2033 N N . MET A 1 264 ? -9.655 15.953 3.691 1.00 78.81 264 MET A N 1
ATOM 2034 C CA . MET A 1 264 ? -10.865 15.141 3.696 1.00 78.81 264 MET A CA 1
ATOM 2035 C C . MET A 1 264 ? -11.346 14.856 5.114 1.00 78.81 264 MET A C 1
ATOM 2037 O O . MET A 1 264 ? -10.564 14.647 6.043 1.00 78.81 264 MET A O 1
ATOM 2041 N N . ALA A 1 265 ? -12.670 14.802 5.269 1.00 87.38 265 ALA A N 1
ATOM 2042 C CA . ALA A 1 265 ? -13.271 14.296 6.490 1.00 87.38 265 ALA A CA 1
ATOM 2043 C C . ALA A 1 265 ? -12.806 12.855 6.729 1.00 87.38 265 ALA A C 1
ATOM 2045 O O . ALA A 1 265 ? -12.826 12.031 5.813 1.00 87.38 265 ALA A O 1
ATOM 2046 N N . THR A 1 266 ? -12.413 12.557 7.967 1.00 91.12 266 THR A N 1
ATOM 2047 C CA . THR A 1 266 ? -11.972 11.224 8.378 1.00 91.12 266 THR A CA 1
ATOM 2048 C C . THR A 1 266 ? -13.058 10.188 8.070 1.00 91.12 266 THR A C 1
ATOM 2050 O O . THR A 1 266 ? -14.143 10.267 8.662 1.00 91.12 266 THR A O 1
ATOM 2053 N N . PRO A 1 267 ? -12.801 9.216 7.173 1.00 93.38 267 PRO A N 1
ATOM 2054 C CA . PRO A 1 267 ? -13.777 8.186 6.856 1.00 93.38 267 PRO A CA 1
ATOM 2055 C C . PRO A 1 267 ? -14.129 7.360 8.091 1.00 93.38 267 PRO A C 1
ATOM 2057 O O . PRO A 1 267 ? -13.267 7.043 8.915 1.00 93.38 267 PRO A O 1
ATOM 2060 N N . LYS A 1 268 ? -15.405 6.990 8.204 1.00 94.50 268 LYS A N 1
ATOM 2061 C CA . LYS A 1 268 ? -15.909 6.133 9.276 1.00 94.50 268 LYS A CA 1
ATOM 2062 C C . LYS A 1 268 ? -16.536 4.875 8.700 1.00 94.50 268 LYS A C 1
ATOM 2064 O O . LYS A 1 268 ? -17.263 4.951 7.713 1.00 94.50 268 LYS A O 1
ATOM 2069 N N . HIS A 1 269 ? -16.283 3.748 9.353 1.00 94.12 269 HIS A N 1
ATOM 2070 C CA . HIS A 1 269 ? -16.901 2.455 9.063 1.00 94.12 269 HIS A CA 1
ATOM 2071 C C . HIS A 1 269 ? -17.448 1.886 10.363 1.00 94.12 269 HIS A C 1
ATOM 2073 O O . HIS A 1 269 ? -16.684 1.493 11.243 1.00 94.12 269 HIS A O 1
ATOM 2079 N N . GLY A 1 270 ? -18.773 1.910 10.520 1.00 91.38 270 GLY A N 1
ATOM 2080 C CA . GLY A 1 270 ? -19.410 1.581 11.795 1.00 91.38 270 GLY A CA 1
ATOM 2081 C C . GLY A 1 270 ? -18.860 2.457 12.935 1.00 91.38 270 GLY A C 1
ATOM 2082 O O . GLY A 1 270 ? -18.880 3.685 12.810 1.00 91.38 270 GLY A O 1
ATOM 2083 N N . PRO A 1 271 ? -18.356 1.868 14.037 1.00 93.06 271 PRO A N 1
ATOM 2084 C CA . PRO A 1 271 ? -17.807 2.623 15.160 1.00 93.06 271 PRO A CA 1
ATOM 2085 C C . PRO A 1 271 ? -16.366 3.097 14.929 1.00 93.06 271 PRO A C 1
ATOM 2087 O O . PRO A 1 271 ? -15.840 3.831 15.760 1.00 93.06 271 PRO A O 1
ATOM 2090 N N . PHE A 1 272 ? -15.705 2.673 13.850 1.00 95.94 272 PHE A N 1
ATOM 2091 C CA . PHE A 1 272 ? -14.285 2.929 13.632 1.00 95.94 272 PHE A CA 1
ATOM 2092 C C . PHE A 1 272 ? -14.070 4.176 12.780 1.00 95.94 272 PHE A C 1
ATOM 2094 O O . PHE A 1 272 ? -14.777 4.399 11.795 1.00 95.94 272 PHE A O 1
ATOM 2101 N N . GLN A 1 273 ? -13.047 4.955 13.120 1.00 97.00 273 GLN A N 1
ATOM 2102 C CA . GLN A 1 273 ? -12.487 5.966 12.232 1.00 97.00 273 GLN A CA 1
ATOM 2103 C C . GLN A 1 273 ? -11.212 5.447 11.567 1.00 97.00 273 GLN A C 1
ATOM 2105 O O . GLN A 1 273 ? -10.389 4.790 12.209 1.00 97.00 273 GLN A O 1
ATOM 2110 N N . LEU A 1 274 ? -11.054 5.746 10.281 1.00 97.62 274 LEU A N 1
ATOM 2111 C CA . LEU A 1 274 ? -9.901 5.328 9.489 1.00 97.62 274 LEU A CA 1
ATOM 2112 C C . LEU A 1 274 ? -8.977 6.521 9.258 1.00 97.62 274 LEU A C 1
ATOM 2114 O O . LEU A 1 274 ? -9.416 7.567 8.784 1.00 97.62 274 LEU A O 1
ATOM 2118 N N . LEU A 1 275 ? -7.701 6.361 9.584 1.00 97.69 275 LEU A N 1
ATOM 2119 C CA . LEU A 1 275 ? -6.680 7.399 9.489 1.00 97.69 275 LEU A CA 1
ATOM 2120 C C . LEU A 1 275 ? -5.572 6.923 8.553 1.00 97.69 275 LEU A C 1
ATOM 2122 O O . LEU A 1 275 ? -5.097 5.802 8.692 1.00 97.69 275 LEU A O 1
ATOM 2126 N N . GLY A 1 276 ? -5.157 7.762 7.611 1.00 97.31 276 GLY A N 1
ATOM 2127 C CA . GLY A 1 276 ? -4.011 7.508 6.746 1.00 97.31 276 GLY A CA 1
ATOM 2128 C C . GLY A 1 276 ? -2.883 8.447 7.133 1.00 97.31 276 GLY A C 1
ATOM 2129 O O . GLY A 1 276 ? -3.097 9.654 7.212 1.00 97.31 276 GLY A O 1
ATOM 2130 N N . LEU A 1 277 ? -1.707 7.890 7.395 1.00 96.44 277 LEU A N 1
ATOM 2131 C CA . LEU A 1 277 ? -0.483 8.640 7.632 1.00 96.44 277 LEU A CA 1
ATOM 2132 C C . LEU A 1 277 ? 0.339 8.652 6.343 1.00 96.44 277 LEU A C 1
ATOM 2134 O O . LEU A 1 277 ? 0.683 7.591 5.817 1.00 96.44 277 LEU A O 1
ATOM 2138 N N . ASN A 1 278 ? 0.690 9.841 5.856 1.00 95.25 278 ASN A N 1
ATOM 2139 C CA . ASN A 1 278 ? 1.708 9.970 4.824 1.00 95.25 278 ASN A CA 1
ATOM 2140 C C . ASN A 1 278 ? 3.095 9.782 5.454 1.00 95.25 278 ASN A C 1
ATOM 2142 O O . ASN A 1 278 ? 3.711 10.728 5.934 1.00 95.25 278 ASN A O 1
ATOM 2146 N N . SER A 1 279 ? 3.577 8.542 5.450 1.00 95.25 279 SER A N 1
ATOM 2147 C CA . SER A 1 279 ? 4.910 8.179 5.938 1.00 95.25 279 SER A CA 1
ATOM 2148 C C . SER A 1 279 ? 5.928 7.964 4.820 1.00 95.25 279 SER A C 1
ATOM 2150 O O . SER A 1 279 ? 7.029 7.493 5.080 1.00 95.25 279 SER A O 1
ATOM 2152 N N . ALA A 1 280 ? 5.594 8.307 3.572 1.00 94.44 280 ALA A N 1
ATOM 2153 C CA . ALA A 1 280 ? 6.415 8.006 2.399 1.00 94.44 280 ALA A CA 1
ATOM 2154 C C . ALA A 1 280 ? 7.840 8.590 2.470 1.00 94.44 280 ALA A C 1
ATOM 2156 O O . ALA A 1 280 ? 8.776 8.010 1.927 1.00 94.44 280 ALA A O 1
ATOM 2157 N N . SER A 1 281 ? 8.035 9.707 3.172 1.00 90.12 281 SER A N 1
ATOM 2158 C CA . SER A 1 281 ? 9.351 10.327 3.359 1.00 90.12 281 SER A CA 1
ATOM 2159 C C . SER A 1 281 ? 10.094 9.843 4.611 1.00 90.12 281 SER A C 1
ATOM 2161 O O . SER A 1 281 ? 11.278 10.133 4.756 1.00 90.12 281 SER A O 1
ATOM 2163 N N . PHE A 1 282 ? 9.456 9.078 5.507 1.00 91.31 282 PHE A N 1
ATOM 2164 C CA . PHE A 1 282 ? 9.937 8.860 6.884 1.00 91.31 282 PHE A CA 1
ATOM 2165 C C . PHE A 1 282 ? 11.132 7.903 6.969 1.00 91.31 282 PHE A C 1
ATOM 2167 O O . PHE A 1 282 ? 11.708 7.726 8.039 1.00 91.31 282 PHE A O 1
ATOM 2174 N N . LYS A 1 283 ? 11.520 7.286 5.847 1.00 86.62 283 LYS A N 1
ATOM 2175 C CA . LYS A 1 283 ? 12.581 6.279 5.788 1.00 86.62 283 LYS A CA 1
ATOM 2176 C C . LYS A 1 283 ? 13.914 6.798 6.319 1.00 86.62 283 LYS A C 1
ATOM 2178 O O . LYS A 1 283 ? 14.609 6.089 7.042 1.00 86.62 283 LYS A O 1
ATOM 2183 N N . PHE A 1 284 ? 14.280 8.017 5.926 1.00 84.81 284 PHE A N 1
ATOM 2184 C CA . PHE A 1 284 ? 15.533 8.663 6.300 1.00 84.81 284 PHE A CA 1
ATOM 2185 C C . PHE A 1 284 ? 15.311 10.156 6.514 1.00 84.81 284 PHE A C 1
ATOM 2187 O O . PHE A 1 284 ? 14.636 10.787 5.705 1.00 84.81 284 PHE A O 1
ATOM 2194 N N . SER A 1 285 ? 15.952 10.733 7.534 1.00 84.00 285 SER A N 1
ATOM 2195 C CA . SER A 1 285 ? 15.815 12.162 7.843 1.00 84.00 285 SER A CA 1
ATOM 2196 C C . SER A 1 285 ? 16.195 13.053 6.663 1.00 84.00 285 SER A C 1
ATOM 2198 O O . SER A 1 285 ? 15.420 13.910 6.258 1.00 84.00 285 SER A O 1
ATOM 2200 N N . LYS A 1 286 ? 17.295 12.730 5.972 1.00 86.62 286 LYS A N 1
ATOM 2201 C CA . LYS A 1 286 ? 17.753 13.429 4.759 1.00 86.62 286 LYS A CA 1
ATOM 2202 C C . LYS A 1 286 ? 16.697 13.584 3.656 1.00 86.62 286 LYS A C 1
ATOM 2204 O O . LYS A 1 286 ? 16.852 14.449 2.798 1.00 86.62 286 LYS A O 1
ATOM 2209 N N . ASN A 1 287 ? 15.668 12.731 3.631 1.00 86.19 287 ASN A N 1
ATOM 2210 C CA . ASN A 1 287 ? 14.587 12.831 2.652 1.00 86.19 287 ASN A CA 1
ATOM 2211 C C . ASN A 1 287 ? 13.734 14.082 2.892 1.00 86.19 287 ASN A C 1
ATOM 2213 O O . ASN A 1 287 ? 13.120 14.592 1.959 1.00 86.19 287 ASN A O 1
ATOM 2217 N N . TYR A 1 288 ? 13.685 14.560 4.136 1.00 85.81 288 TYR A N 1
ATOM 2218 C CA . TYR A 1 288 ? 12.820 15.643 4.562 1.00 85.81 288 TYR A CA 1
ATOM 2219 C C . TYR A 1 288 ? 13.546 16.782 5.290 1.00 85.81 288 TYR A C 1
ATOM 2221 O O . TYR A 1 288 ? 13.014 17.879 5.250 1.00 85.81 288 TYR A O 1
ATOM 2229 N N . ASP A 1 289 ? 14.744 16.602 5.858 1.00 85.75 289 ASP A N 1
ATOM 2230 C CA . ASP A 1 289 ? 15.466 17.646 6.616 1.00 85.75 289 ASP A CA 1
ATOM 2231 C C . ASP A 1 289 ? 15.578 18.953 5.809 1.00 85.75 289 ASP A C 1
ATOM 2233 O O . ASP A 1 289 ? 15.007 19.971 6.179 1.00 85.75 289 ASP A O 1
ATOM 2237 N N . SER A 1 290 ? 16.137 18.892 4.595 1.00 82.06 290 SER A N 1
ATOM 2238 C CA . SER A 1 290 ? 16.292 20.080 3.729 1.00 82.06 290 SER A CA 1
ATOM 2239 C C . SER A 1 290 ? 14.987 20.790 3.327 1.00 82.06 290 SER A C 1
ATOM 2241 O O . SER A 1 290 ? 15.023 21.926 2.856 1.00 82.06 290 SER A O 1
ATOM 2243 N N . ILE A 1 291 ? 13.839 20.121 3.463 1.00 82.06 291 ILE A N 1
ATOM 2244 C CA . ILE A 1 291 ? 12.514 20.632 3.075 1.00 82.06 291 ILE A CA 1
ATOM 2245 C C . ILE A 1 291 ? 11.719 21.073 4.309 1.00 82.06 291 ILE A C 1
ATOM 2247 O O . ILE A 1 291 ? 10.904 21.992 4.226 1.00 82.06 291 ILE A O 1
ATOM 2251 N N . CYS A 1 292 ? 11.944 20.403 5.435 1.00 83.31 292 CYS A N 1
ATOM 2252 C CA . CYS A 1 292 ? 11.203 20.538 6.680 1.00 83.31 292 CYS A CA 1
ATOM 2253 C C . CYS A 1 292 ? 11.960 21.324 7.745 1.00 83.31 292 CYS A C 1
ATOM 2255 O O . CYS A 1 292 ? 11.394 21.549 8.810 1.00 83.31 292 CYS A O 1
ATOM 2257 N N . ASP A 1 293 ? 13.197 21.743 7.473 1.00 77.75 293 ASP A N 1
ATOM 2258 C CA . ASP A 1 293 ? 13.971 22.603 8.357 1.00 77.75 293 ASP A CA 1
ATOM 2259 C C . ASP A 1 293 ? 13.227 23.926 8.603 1.00 77.75 293 ASP A C 1
ATOM 2261 O O . ASP A 1 293 ? 13.234 24.863 7.803 1.00 77.75 293 ASP A O 1
ATOM 2265 N N . GLU A 1 294 ? 12.595 23.995 9.775 1.00 57.06 294 GLU A N 1
ATOM 2266 C CA . GLU A 1 294 ? 11.853 25.140 10.315 1.00 57.06 294 GLU A CA 1
ATOM 2267 C C . GLU A 1 294 ? 12.760 26.316 10.716 1.00 57.06 294 GLU A C 1
ATOM 2269 O O . GLU A 1 294 ? 12.282 27.341 11.203 1.00 57.06 294 GLU A O 1
ATOM 2274 N N . HIS A 1 295 ? 14.080 26.195 10.538 1.00 53.00 295 HIS A N 1
ATOM 2275 C CA . HIS A 1 295 ? 15.037 27.204 10.993 1.00 53.00 295 HIS A CA 1
ATOM 2276 C C . HIS A 1 295 ? 14.936 28.541 10.253 1.00 53.00 295 HIS A C 1
ATOM 2278 O O . HIS A 1 295 ? 15.441 29.548 10.751 1.00 53.00 295 HIS A O 1
ATOM 2284 N N . ASP A 1 296 ? 14.226 28.592 9.127 1.00 57.72 296 ASP A N 1
ATOM 2285 C CA . ASP A 1 296 ? 13.735 29.854 8.592 1.00 57.72 296 ASP A CA 1
ATOM 2286 C C . ASP A 1 296 ? 12.385 30.194 9.240 1.00 57.72 296 ASP A C 1
ATOM 2288 O O . ASP A 1 296 ? 11.323 30.013 8.647 1.00 57.72 296 ASP A O 1
ATOM 2292 N N . SER A 1 297 ? 12.429 30.717 10.469 1.00 52.06 297 SER A N 1
ATOM 2293 C CA . SER A 1 297 ? 11.255 31.161 11.242 1.00 52.06 297 SER A CA 1
ATOM 2294 C C . SER A 1 297 ? 10.395 32.217 10.529 1.00 52.06 297 SER A C 1
ATOM 2296 O O . SER A 1 297 ? 9.292 32.530 10.982 1.00 52.06 297 SER A O 1
ATOM 2298 N N . SER A 1 298 ? 10.868 32.759 9.400 1.00 59.06 298 SER A N 1
ATOM 2299 C CA . SER A 1 298 ? 10.100 33.647 8.527 1.00 59.06 298 SER A CA 1
ATOM 2300 C C . SER A 1 298 ? 9.152 32.909 7.571 1.00 59.06 298 SER A C 1
ATOM 2302 O O . SER A 1 298 ? 8.224 33.518 7.033 1.00 59.06 298 SER A O 1
ATOM 2304 N N . LYS A 1 299 ? 9.336 31.598 7.371 1.00 60.78 299 LYS A N 1
ATOM 2305 C CA . LYS A 1 299 ? 8.507 30.769 6.497 1.00 60.78 299 LYS A CA 1
ATOM 2306 C C . LYS A 1 299 ? 7.628 29.877 7.349 1.00 60.78 299 LYS A C 1
ATOM 2308 O O . LYS A 1 299 ? 8.085 28.906 7.937 1.00 60.78 299 LYS A O 1
ATOM 2313 N N . THR A 1 300 ? 6.337 30.194 7.390 1.00 57.66 300 THR A N 1
ATOM 2314 C CA . THR A 1 300 ? 5.338 29.269 7.927 1.00 57.66 300 THR A CA 1
ATOM 2315 C C . THR A 1 300 ? 5.463 27.972 7.131 1.00 57.66 300 THR A C 1
ATOM 2317 O O . THR A 1 300 ? 5.290 28.021 5.906 1.00 57.66 300 THR A O 1
ATOM 2320 N N . PRO A 1 301 ? 5.793 26.837 7.768 1.00 57.88 301 PRO A N 1
ATOM 2321 C CA . PRO A 1 301 ? 5.911 25.585 7.051 1.00 57.88 301 PRO A CA 1
ATOM 2322 C C . PRO A 1 301 ? 4.608 25.328 6.309 1.00 57.88 301 PRO A C 1
ATOM 2324 O O . PRO A 1 301 ? 3.506 25.469 6.853 1.00 57.88 301 PRO A O 1
ATOM 2327 N N . GLN A 1 302 ? 4.725 25.046 5.018 1.00 66.19 302 GLN A N 1
ATOM 2328 C CA . GLN A 1 302 ? 3.554 24.835 4.194 1.00 66.19 302 GLN A CA 1
ATOM 2329 C C . GLN A 1 302 ? 2.883 23.556 4.701 1.00 66.19 302 GLN A C 1
ATOM 2331 O O . GLN A 1 302 ? 3.459 22.485 4.580 1.00 66.19 302 GLN A O 1
ATOM 2336 N N . ARG A 1 303 ? 1.680 23.660 5.284 1.00 67.25 303 ARG A N 1
ATOM 2337 C CA . ARG A 1 303 ? 0.942 22.521 5.878 1.00 67.25 303 ARG A CA 1
ATOM 2338 C C . ARG A 1 303 ? 0.765 21.315 4.943 1.00 67.25 303 ARG A C 1
ATOM 2340 O O . ARG A 1 303 ? 0.494 20.222 5.420 1.00 67.25 303 ARG A O 1
ATOM 2347 N N . ASP A 1 304 ? 0.944 21.512 3.640 1.00 66.94 304 ASP A N 1
ATOM 2348 C CA . ASP A 1 304 ? 0.839 20.479 2.606 1.00 66.94 304 ASP A CA 1
ATOM 2349 C C . ASP A 1 304 ? 2.208 19.935 2.154 1.00 66.94 304 ASP A C 1
ATOM 2351 O O . ASP A 1 304 ? 2.320 19.377 1.063 1.00 66.94 304 ASP A O 1
ATOM 2355 N N . SER A 1 305 ? 3.274 20.156 2.927 1.00 73.25 305 SER A N 1
ATOM 2356 C CA . SER A 1 305 ? 4.639 19.791 2.536 1.00 73.25 305 SER A CA 1
ATOM 2357 C C . SER A 1 305 ? 4.947 18.303 2.664 1.00 73.25 305 SER A C 1
ATOM 2359 O O . SER A 1 305 ? 5.984 17.893 2.160 1.00 73.25 305 SER A O 1
ATOM 2361 N N . GLY A 1 306 ? 4.096 17.513 3.336 1.00 81.75 306 GLY A N 1
ATOM 2362 C CA . GLY A 1 306 ? 4.352 16.102 3.655 1.00 81.75 306 GLY A CA 1
ATOM 2363 C C . GLY A 1 306 ? 5.432 15.896 4.727 1.00 81.75 306 GLY A C 1
ATOM 2364 O O . GLY A 1 306 ? 6.019 14.817 4.820 1.00 81.75 306 GLY A O 1
ATOM 2365 N N . CYS A 1 307 ? 5.756 16.945 5.490 1.00 88.50 307 CYS A N 1
ATOM 2366 C CA . CYS A 1 307 ? 6.773 16.892 6.534 1.00 88.50 307 CYS A CA 1
ATOM 2367 C C . CYS A 1 307 ? 6.318 16.040 7.732 1.00 88.50 307 CYS A C 1
ATOM 2369 O O . CYS A 1 307 ? 5.203 16.242 8.223 1.00 88.50 307 CYS A O 1
ATOM 2371 N N . PRO A 1 308 ? 7.187 15.164 8.276 1.00 89.12 308 PRO A N 1
ATOM 2372 C CA . PRO A 1 308 ? 6.799 14.230 9.331 1.00 89.12 308 PRO A CA 1
ATOM 2373 C C . PRO A 1 308 ? 6.195 14.879 10.577 1.00 89.12 308 PRO A C 1
ATOM 2375 O O . PRO A 1 308 ? 5.242 14.344 11.138 1.00 89.12 308 PRO A O 1
ATOM 2378 N N . THR A 1 309 ? 6.710 16.042 10.993 1.00 87.56 309 THR A N 1
ATOM 2379 C CA . THR A 1 309 ? 6.196 16.779 12.158 1.00 87.56 309 THR A CA 1
ATOM 2380 C C . THR A 1 309 ? 4.708 17.094 12.006 1.00 87.56 309 THR A C 1
ATOM 2382 O O . THR A 1 309 ? 3.916 16.680 12.848 1.00 87.56 309 THR A O 1
ATOM 2385 N N . PHE A 1 310 ? 4.301 17.732 10.902 1.00 89.19 310 PHE A N 1
ATOM 2386 C CA . PHE A 1 310 ? 2.897 18.098 10.676 1.00 89.19 310 PHE A CA 1
ATOM 2387 C C . PHE A 1 310 ? 1.994 16.884 10.504 1.00 89.19 310 PHE A C 1
ATOM 2389 O O . PHE A 1 310 ? 0.878 16.877 11.017 1.00 89.19 310 PHE A O 1
ATOM 2396 N N . GLU A 1 311 ? 2.470 15.855 9.805 1.00 92.19 311 GLU A N 1
ATOM 2397 C CA . GLU A 1 311 ? 1.714 14.619 9.592 1.00 92.19 311 GLU A CA 1
ATOM 2398 C C . GLU A 1 311 ? 1.407 13.917 10.927 1.00 92.19 311 GLU A C 1
ATOM 2400 O O . GLU A 1 311 ? 0.273 13.500 11.179 1.00 92.19 311 GLU A O 1
ATOM 2405 N N . ILE A 1 312 ? 2.393 13.841 11.827 1.00 93.31 312 ILE A N 1
ATOM 2406 C CA . ILE A 1 312 ? 2.234 13.206 13.140 1.00 93.31 312 ILE A CA 1
ATOM 2407 C C . ILE A 1 312 ? 1.426 14.094 14.099 1.00 93.31 312 ILE A C 1
ATOM 2409 O O . ILE A 1 312 ? 0.592 13.571 14.839 1.00 93.31 312 ILE A O 1
ATOM 2413 N N . GLU A 1 313 ? 1.600 15.417 14.075 1.00 92.62 313 GLU A N 1
ATOM 2414 C CA . GLU A 1 313 ? 0.770 16.353 14.848 1.00 92.62 313 GLU A CA 1
ATOM 2415 C C . GLU A 1 313 ? -0.703 16.294 14.435 1.00 92.62 313 GLU A C 1
ATOM 2417 O O . GLU A 1 313 ? -1.598 16.231 15.281 1.00 92.62 313 GLU A O 1
ATOM 2422 N N . GLU A 1 314 ? -0.974 16.265 13.132 1.00 93.19 314 GLU A N 1
ATOM 2423 C CA . GLU A 1 314 ? -2.328 16.159 12.602 1.00 93.19 314 GLU A CA 1
ATOM 2424 C C . GLU A 1 314 ? -2.961 14.808 12.956 1.00 93.19 314 GLU A C 1
ATOM 2426 O O . GLU A 1 314 ? -4.135 14.748 13.342 1.00 93.19 314 GLU A O 1
ATOM 2431 N N . LEU A 1 315 ? -2.183 13.723 12.896 1.00 95.50 315 LEU A N 1
ATOM 2432 C CA . LEU A 1 315 ? -2.614 12.410 13.362 1.00 95.50 315 LEU A CA 1
ATOM 2433 C C . LEU A 1 315 ? -2.935 12.430 14.864 1.00 95.50 315 LEU A C 1
ATOM 2435 O O . LEU A 1 315 ? -4.018 11.994 15.262 1.00 95.50 315 LEU A O 1
ATOM 2439 N N . ASN A 1 316 ? -2.042 12.983 15.690 1.00 95.75 316 ASN A N 1
ATOM 2440 C CA . ASN A 1 316 ? -2.240 13.130 17.131 1.00 95.75 316 ASN A CA 1
ATOM 2441 C C . ASN A 1 316 ? -3.524 13.902 17.442 1.00 95.75 316 ASN A C 1
ATOM 2443 O O . ASN A 1 316 ? -4.340 13.462 18.259 1.00 95.75 316 ASN A O 1
ATOM 2447 N N . ARG A 1 317 ? -3.750 15.017 16.742 1.00 95.62 317 ARG A N 1
ATOM 2448 C CA . ARG A 1 317 ? -4.957 15.833 16.870 1.00 95.62 317 ARG A CA 1
ATOM 2449 C C . ARG A 1 317 ? -6.208 15.033 16.508 1.00 95.62 317 ARG A C 1
ATOM 2451 O O . ARG A 1 317 ? -7.188 15.069 17.256 1.00 95.62 317 ARG A O 1
ATOM 2458 N N . LYS A 1 318 ? -6.198 14.294 15.393 1.00 95.44 318 LYS A N 1
ATOM 2459 C CA . LYS A 1 318 ? -7.326 13.450 14.949 1.00 95.44 318 LYS A CA 1
ATOM 2460 C C . LYS A 1 318 ? -7.641 12.328 15.941 1.00 95.44 318 LYS A C 1
ATOM 2462 O O . LYS A 1 318 ? -8.813 12.100 16.229 1.00 95.44 318 LYS A O 1
ATOM 2467 N N . VAL A 1 319 ? -6.633 11.665 16.505 1.00 95.50 319 VAL A N 1
ATOM 2468 C CA . VAL A 1 319 ? -6.828 10.619 17.527 1.00 95.50 319 VAL A CA 1
ATOM 2469 C C . VAL A 1 319 ? -7.343 11.223 18.837 1.00 95.50 319 VAL A C 1
ATOM 2471 O O . VAL A 1 319 ? -8.342 10.757 19.383 1.00 95.50 319 VAL A O 1
ATOM 2474 N N . SER A 1 320 ? -6.727 12.307 19.313 1.00 94.81 320 SER A N 1
ATOM 2475 C CA . SER A 1 320 ? -7.077 12.945 20.592 1.00 94.81 320 SER A CA 1
ATOM 2476 C C . SER A 1 320 ? -8.482 13.551 20.593 1.00 94.81 320 SER A C 1
ATOM 2478 O O . SER A 1 320 ? -9.170 13.564 21.615 1.00 94.81 320 SER A O 1
ATOM 2480 N N . THR A 1 321 ? -8.938 14.056 19.443 1.00 94.81 321 THR A N 1
ATOM 2481 C CA . THR A 1 321 ? -10.276 14.656 19.300 1.00 94.81 321 THR A CA 1
ATOM 2482 C C . THR A 1 321 ? -11.378 13.632 19.024 1.00 94.81 321 THR A C 1
ATOM 2484 O O . THR A 1 321 ? -12.558 13.950 19.190 1.00 94.81 321 THR A O 1
ATOM 2487 N N . ALA A 1 322 ? -11.026 12.388 18.690 1.00 91.81 322 ALA A N 1
ATOM 2488 C CA . ALA A 1 322 ? -11.952 11.293 18.424 1.00 91.81 322 ALA A CA 1
ATOM 2489 C C . ALA A 1 322 ? -12.514 10.675 19.714 1.00 91.81 322 ALA A C 1
ATOM 2491 O O . ALA A 1 322 ? -12.326 9.493 20.004 1.00 91.81 322 ALA A O 1
ATOM 2492 N N . ARG A 1 323 ? -13.204 11.494 20.520 1.00 85.75 323 ARG A N 1
ATOM 2493 C CA . ARG A 1 323 ? -13.758 11.125 21.834 1.00 85.75 323 ARG A CA 1
ATOM 2494 C C . ARG A 1 323 ? -14.540 9.807 21.763 1.00 85.75 323 ARG A C 1
ATOM 2496 O O . ARG A 1 323 ? -15.665 9.771 21.273 1.00 85.75 323 ARG A O 1
ATOM 2503 N N . GLY A 1 324 ? -13.931 8.731 22.261 1.00 86.06 324 GLY A N 1
ATOM 2504 C CA . GLY A 1 324 ? -14.532 7.396 22.327 1.00 86.06 324 GLY A CA 1
ATOM 2505 C C . GLY A 1 324 ? -14.687 6.668 20.986 1.00 86.06 324 GLY A C 1
ATOM 2506 O O . GLY A 1 324 ? -15.325 5.623 20.964 1.00 86.06 324 GLY A O 1
ATOM 2507 N N . THR A 1 325 ? -14.131 7.186 19.885 1.00 93.00 325 THR A N 1
ATOM 2508 C CA . THR A 1 325 ? -14.176 6.529 18.567 1.00 93.00 325 THR A CA 1
ATOM 2509 C C . THR A 1 325 ? -12.861 5.779 18.322 1.00 93.00 325 THR A C 1
ATOM 2511 O O . THR A 1 325 ? -11.815 6.425 18.206 1.00 93.00 325 THR A O 1
ATOM 2514 N N . PRO A 1 326 ? -12.870 4.437 18.240 1.00 95.38 326 PRO A N 1
ATOM 2515 C CA . PRO A 1 326 ? -11.674 3.665 17.929 1.00 95.38 326 PRO A CA 1
ATOM 2516 C C . PRO A 1 326 ? -11.084 4.035 16.569 1.00 95.38 326 PRO A C 1
ATOM 2518 O O . PRO A 1 326 ? -11.806 4.225 15.591 1.00 95.38 326 PRO A O 1
ATOM 2521 N N . SER A 1 327 ? -9.762 4.117 16.512 1.00 96.69 327 SER A N 1
ATOM 2522 C CA . SER A 1 327 ? -8.986 4.559 15.360 1.00 96.69 327 SER A CA 1
ATOM 2523 C C . SER A 1 327 ? -8.150 3.422 14.800 1.00 96.69 327 SER A C 1
ATOM 2525 O O . SER A 1 327 ? -7.438 2.741 15.541 1.00 96.69 327 SER A O 1
ATOM 2527 N N . ILE A 1 328 ? -8.206 3.268 13.482 1.00 97.69 328 ILE A N 1
ATOM 2528 C CA . ILE A 1 328 ? -7.343 2.372 12.718 1.00 97.69 328 ILE A CA 1
ATOM 2529 C C . ILE A 1 328 ? -6.448 3.231 11.837 1.00 97.69 328 ILE A C 1
ATOM 2531 O O . ILE A 1 328 ? -6.946 4.076 11.093 1.00 97.69 328 ILE A O 1
ATOM 2535 N N . ILE A 1 329 ? -5.140 3.026 11.942 1.00 97.81 329 ILE A N 1
ATOM 2536 C CA . ILE A 1 329 ? -4.131 3.800 11.221 1.00 97.81 329 ILE A CA 1
ATOM 2537 C C . ILE A 1 329 ? -3.588 2.955 10.071 1.00 97.81 329 ILE A C 1
ATOM 2539 O O . ILE A 1 329 ? -3.220 1.802 10.270 1.00 97.81 329 ILE A O 1
ATOM 2543 N N . PHE A 1 330 ? -3.501 3.541 8.884 1.00 98.00 330 PHE A N 1
ATOM 2544 C CA . PHE A 1 330 ? -2.819 2.986 7.722 1.00 98.00 330 PHE A CA 1
ATOM 2545 C C . PHE A 1 330 ? -1.583 3.827 7.428 1.00 98.00 330 PHE A C 1
ATOM 2547 O O . PHE A 1 330 ? -1.662 5.051 7.364 1.00 98.00 330 PHE A O 1
ATOM 2554 N N . THR A 1 331 ? -0.443 3.174 7.253 1.00 97.56 331 THR A N 1
ATOM 2555 C CA . THR A 1 331 ? 0.846 3.816 6.966 1.00 97.56 331 THR A CA 1
ATOM 2556 C C . THR A 1 331 ? 1.612 2.948 5.975 1.00 97.56 331 THR A C 1
ATOM 2558 O O . THR A 1 331 ? 1.349 1.752 5.884 1.00 97.56 331 THR A O 1
ATOM 2561 N N . HIS A 1 332 ? 2.543 3.516 5.214 1.00 97.12 332 HIS A N 1
ATOM 2562 C CA . HIS A 1 332 ? 3.464 2.699 4.431 1.00 97.12 332 HIS A CA 1
ATOM 2563 C C . HIS A 1 332 ? 4.665 2.274 5.285 1.00 97.12 332 HIS A C 1
ATOM 2565 O O . HIS A 1 332 ? 4.801 1.097 5.602 1.00 97.12 332 HIS A O 1
ATOM 2571 N N . ILE A 1 333 ? 5.481 3.226 5.745 1.00 93.75 333 ILE A N 1
ATOM 2572 C CA . ILE A 1 333 ? 6.666 2.940 6.561 1.00 93.75 333 ILE A CA 1
ATOM 2573 C C . ILE A 1 333 ? 6.251 2.718 8.028 1.00 93.75 333 ILE A C 1
ATOM 2575 O O . ILE A 1 333 ? 5.653 3.621 8.630 1.00 93.75 333 ILE A O 1
ATOM 2579 N N . PRO A 1 334 ? 6.526 1.540 8.619 1.00 90.12 334 PRO A N 1
ATOM 2580 C CA . PRO A 1 334 ? 6.276 1.280 10.031 1.00 90.12 334 PRO A CA 1
ATOM 2581 C C . PRO A 1 334 ? 7.379 1.883 10.913 1.00 90.12 334 PRO A C 1
ATOM 2583 O O . PRO A 1 334 ? 8.543 1.908 10.523 1.00 90.12 334 PRO A O 1
ATOM 2586 N N . ASP A 1 335 ? 7.047 2.264 12.151 1.00 86.38 335 ASP A N 1
ATOM 2587 C CA . ASP A 1 335 ? 8.053 2.482 13.210 1.00 86.38 335 ASP A CA 1
ATOM 2588 C C . ASP A 1 335 ? 8.450 1.138 13.843 1.00 86.38 335 ASP A C 1
ATOM 2590 O O . ASP A 1 335 ? 8.192 0.860 15.016 1.00 86.38 335 ASP A O 1
ATOM 2594 N N . LEU A 1 336 ? 9.018 0.262 13.017 1.00 80.50 336 LEU A N 1
ATOM 2595 C CA . LEU A 1 336 ? 9.530 -1.055 13.388 1.00 80.50 336 LEU A CA 1
ATOM 2596 C C . LEU A 1 336 ? 10.915 -1.248 12.762 1.00 80.50 336 LEU A C 1
ATOM 2598 O O . LEU A 1 336 ? 11.281 -0.562 11.808 1.00 80.50 336 LEU A O 1
ATOM 2602 N N . MET A 1 337 ? 11.688 -2.200 13.280 1.00 77.81 337 MET A N 1
ATOM 2603 C CA . MET A 1 337 ? 12.981 -2.549 12.685 1.00 77.81 337 MET A CA 1
ATOM 2604 C C . MET A 1 337 ? 12.775 -3.319 11.373 1.00 77.81 337 MET A C 1
ATOM 2606 O O . MET A 1 337 ? 12.124 -4.363 11.386 1.00 77.81 337 MET A O 1
ATOM 2610 N N . ASP A 1 338 ? 13.368 -2.865 10.262 1.00 77.75 338 ASP A N 1
ATOM 2611 C CA . ASP A 1 338 ? 13.373 -3.625 9.001 1.00 77.75 338 ASP A CA 1
ATOM 2612 C C . ASP A 1 338 ? 14.340 -4.829 9.113 1.00 77.75 338 ASP A C 1
ATOM 2614 O O . ASP A 1 338 ? 15.561 -4.640 9.225 1.00 77.75 338 ASP A O 1
ATOM 2618 N N . PRO A 1 339 ? 13.851 -6.086 9.047 1.00 77.94 339 PRO A N 1
ATOM 2619 C CA . PRO A 1 339 ? 14.699 -7.276 9.154 1.00 77.94 339 PRO A CA 1
ATOM 2620 C C . PRO A 1 339 ? 15.780 -7.358 8.077 1.00 77.94 339 PRO A C 1
ATOM 2622 O O . PRO A 1 339 ? 16.845 -7.949 8.297 1.00 77.94 339 PRO A O 1
ATOM 2625 N N . PHE A 1 340 ? 15.521 -6.775 6.903 1.00 73.94 340 PHE A N 1
ATOM 2626 C CA . PHE A 1 340 ? 16.468 -6.778 5.798 1.00 73.94 340 PHE A CA 1
ATOM 2627 C C . PHE A 1 340 ? 17.747 -6.018 6.158 1.00 73.94 340 PHE A C 1
ATOM 2629 O O . PHE A 1 340 ? 18.845 -6.431 5.774 1.00 73.94 340 PHE A O 1
ATOM 2636 N N . GLU A 1 341 ? 17.620 -4.938 6.927 1.00 71.00 341 GLU A N 1
ATOM 2637 C CA . GLU A 1 341 ? 18.757 -4.140 7.375 1.00 71.00 341 GLU A CA 1
ATOM 2638 C C . GLU A 1 341 ? 19.539 -4.852 8.482 1.00 71.00 341 GLU A C 1
ATOM 2640 O O . GLU A 1 341 ? 20.769 -4.829 8.467 1.00 71.00 341 GLU A O 1
ATOM 2645 N N . VAL A 1 342 ? 18.849 -5.585 9.361 1.00 68.62 342 VAL A N 1
ATOM 2646 C CA . VAL A 1 342 ? 19.465 -6.399 10.422 1.00 68.62 342 VAL A CA 1
ATOM 2647 C C . VAL A 1 342 ? 20.314 -7.540 9.840 1.00 68.62 342 VAL A C 1
ATOM 2649 O O . VAL A 1 342 ? 21.458 -7.762 10.239 1.00 68.62 342 VAL A O 1
ATOM 2652 N N . LYS A 1 343 ? 19.799 -8.264 8.837 1.00 64.00 343 LYS A N 1
ATOM 2653 C CA . LYS A 1 343 ? 20.500 -9.413 8.225 1.00 64.00 343 LYS A CA 1
ATOM 2654 C C . LYS A 1 343 ? 21.749 -9.031 7.426 1.00 64.00 343 LYS A C 1
ATOM 2656 O O . LYS A 1 343 ? 22.559 -9.905 7.122 1.00 64.00 343 LYS A O 1
ATOM 2661 N N . GLY A 1 344 ? 21.947 -7.753 7.102 1.00 63.09 344 GLY A N 1
ATOM 2662 C CA . GLY A 1 344 ? 23.103 -7.247 6.353 1.00 63.09 344 GLY A CA 1
ATOM 2663 C C . GLY A 1 344 ? 24.459 -7.326 7.073 1.00 63.09 344 GLY A C 1
ATOM 2664 O O . GLY A 1 344 ? 25.410 -6.698 6.616 1.00 63.09 344 GLY A O 1
ATOM 2665 N N . GLY A 1 345 ? 24.570 -8.069 8.181 1.00 42.97 345 GLY A N 1
ATOM 2666 C CA . GLY A 1 345 ? 25.756 -8.103 9.050 1.00 42.97 345 GLY A CA 1
ATOM 2667 C C . GLY A 1 345 ? 25.730 -7.043 10.153 1.00 42.97 345 GLY A C 1
ATOM 2668 O O . GLY A 1 345 ? 26.668 -6.942 10.943 1.00 42.97 345 GLY A O 1
ATOM 2669 N N . ALA A 1 346 ? 24.638 -6.290 10.232 1.00 50.09 346 ALA A N 1
ATOM 2670 C CA . ALA A 1 346 ? 24.377 -5.347 11.289 1.00 50.09 346 ALA A CA 1
ATOM 2671 C C . ALA A 1 346 ? 23.797 -6.090 12.496 1.00 50.09 346 ALA A C 1
ATOM 2673 O O . ALA A 1 346 ? 22.589 -6.280 12.587 1.00 50.09 346 ALA A O 1
ATOM 2674 N N . ASN A 1 347 ? 24.647 -6.564 13.415 1.00 43.09 347 ASN A N 1
ATOM 2675 C CA . ASN A 1 347 ? 24.156 -7.151 14.665 1.00 43.09 347 ASN A CA 1
ATOM 2676 C C . ASN A 1 347 ? 23.218 -6.125 15.334 1.00 43.09 347 ASN A C 1
ATOM 2678 O O . ASN A 1 347 ? 23.693 -5.043 15.675 1.00 43.09 347 ASN A O 1
ATOM 2682 N N . PRO A 1 348 ? 21.919 -6.408 15.524 1.00 46.44 348 PRO A N 1
ATOM 2683 C CA . PRO A 1 348 ? 20.976 -5.414 16.036 1.00 46.44 348 PRO A CA 1
ATOM 2684 C C . PRO A 1 348 ? 21.384 -4.933 17.437 1.00 46.44 348 PRO A C 1
ATOM 2686 O O . PRO A 1 348 ? 21.238 -3.754 17.741 1.00 46.44 348 PRO A O 1
ATOM 2689 N N . ALA A 1 349 ? 22.037 -5.801 18.223 1.00 42.06 349 ALA A N 1
ATOM 2690 C CA . ALA A 1 349 ? 22.634 -5.468 19.519 1.00 42.06 349 ALA A CA 1
ATOM 2691 C C . ALA A 1 349 ? 23.927 -4.624 19.441 1.00 42.06 349 ALA A C 1
ATOM 2693 O O . ALA A 1 349 ? 24.351 -4.080 20.453 1.00 42.06 349 ALA A O 1
ATOM 2694 N N . ASN A 1 350 ? 24.564 -4.517 18.268 1.00 43.75 350 ASN A N 1
ATOM 2695 C CA . ASN A 1 350 ? 25.674 -3.585 18.018 1.00 43.75 350 ASN A CA 1
ATOM 2696 C C . ASN A 1 350 ? 25.222 -2.310 17.278 1.00 43.75 350 ASN A C 1
ATOM 2698 O O . ASN A 1 350 ? 26.007 -1.372 17.171 1.00 43.75 350 ASN A O 1
ATOM 2702 N N . HIS A 1 351 ? 24.013 -2.293 16.707 1.00 44.88 351 HIS A N 1
ATOM 2703 C CA . HIS A 1 351 ? 23.507 -1.203 15.860 1.00 44.88 351 HIS A CA 1
ATOM 2704 C C . HIS A 1 351 ? 22.607 -0.225 16.602 1.00 44.88 351 HIS A C 1
ATOM 2706 O O . HIS A 1 351 ? 22.554 0.950 16.255 1.00 44.88 351 HIS A O 1
ATOM 2712 N N . MET A 1 352 ? 21.952 -0.701 17.648 1.00 46.28 352 MET A N 1
ATOM 2713 C CA . MET A 1 352 ? 21.463 0.129 18.727 1.00 46.28 352 MET A CA 1
ATOM 2714 C C . MET A 1 352 ? 22.225 -0.326 19.962 1.00 46.28 352 MET A C 1
ATOM 2716 O O . MET A 1 352 ? 22.397 -1.527 20.173 1.00 46.28 352 MET A O 1
ATOM 2720 N N . ASN A 1 353 ? 22.676 0.604 20.794 1.00 47.41 353 ASN A N 1
ATOM 2721 C CA . ASN A 1 353 ? 23.259 0.301 22.099 1.00 47.41 353 ASN A CA 1
ATOM 2722 C C . ASN A 1 353 ? 22.138 -0.145 23.064 1.00 47.41 353 ASN A C 1
ATOM 2724 O O . ASN A 1 353 ? 21.990 0.382 24.160 1.00 47.41 353 ASN A O 1
ATOM 2728 N N . CYS A 1 354 ? 21.286 -1.074 22.613 1.00 45.47 354 CYS A N 1
ATOM 2729 C CA . CYS A 1 354 ? 20.149 -1.588 23.345 1.00 45.47 354 CYS A CA 1
ATOM 2730 C C . CYS A 1 354 ? 20.676 -2.373 24.535 1.00 45.47 354 CYS A C 1
ATOM 2732 O O . CYS A 1 354 ? 21.021 -3.556 24.426 1.00 45.47 354 CYS A O 1
ATOM 2734 N N . LYS A 1 355 ? 20.749 -1.723 25.692 1.00 51.91 355 LYS A N 1
ATOM 2735 C CA . LYS A 1 355 ? 21.092 -2.425 26.916 1.00 51.91 355 LYS A CA 1
ATOM 2736 C C . LYS A 1 355 ? 19.856 -3.209 27.327 1.00 51.91 355 LYS A C 1
ATOM 2738 O O . LYS A 1 355 ? 18.802 -2.636 27.599 1.00 51.91 355 LYS A O 1
ATOM 2743 N N . LYS A 1 356 ? 19.976 -4.536 27.350 1.00 46.06 356 LYS A N 1
ATOM 2744 C CA . LYS A 1 356 ? 18.966 -5.382 27.981 1.00 46.06 356 LYS A CA 1
ATOM 2745 C C . LYS A 1 356 ? 18.947 -5.007 29.460 1.00 46.06 356 LYS A C 1
ATOM 2747 O O . LYS A 1 356 ? 19.940 -5.226 30.159 1.00 46.06 356 LYS A O 1
ATOM 2752 N N . LEU A 1 357 ? 17.869 -4.379 29.919 1.00 52.97 357 LEU A N 1
ATOM 2753 C CA . LEU A 1 357 ? 17.719 -4.077 31.335 1.00 52.97 357 LEU A CA 1
ATOM 2754 C C . LEU A 1 357 ? 17.538 -5.416 32.061 1.00 52.97 357 LEU A C 1
ATOM 2756 O O . LEU A 1 357 ? 16.765 -6.268 31.632 1.00 52.97 357 LEU A O 1
ATOM 2760 N N . ASN A 1 358 ? 18.302 -5.639 33.134 1.00 47.59 358 ASN A N 1
ATOM 2761 C CA . ASN A 1 358 ? 18.264 -6.864 33.950 1.00 47.59 358 ASN A CA 1
ATOM 2762 C C . ASN A 1 358 ? 16.987 -6.951 34.814 1.00 47.59 358 ASN A C 1
ATOM 2764 O O . ASN A 1 358 ? 17.029 -7.380 35.966 1.00 47.59 358 ASN A O 1
ATOM 2768 N N . THR A 1 359 ? 15.848 -6.514 34.293 1.00 48.53 359 THR A N 1
ATOM 2769 C CA . THR A 1 359 ? 14.548 -6.642 34.944 1.00 48.53 359 THR A CA 1
ATOM 2770 C C . THR A 1 359 ? 13.856 -7.909 34.433 1.00 48.53 359 THR A C 1
ATOM 2772 O O . THR A 1 359 ? 14.151 -8.417 33.352 1.00 48.53 359 THR A O 1
ATOM 2775 N N . HIS A 1 360 ? 12.956 -8.487 35.232 1.00 49.94 360 HIS A N 1
ATOM 2776 C CA . HIS A 1 360 ? 12.182 -9.683 34.858 1.00 49.94 360 HIS A CA 1
ATOM 2777 C C . HIS A 1 360 ? 11.201 -9.455 33.688 1.00 49.94 360 HIS A C 1
ATOM 2779 O O . HIS A 1 360 ? 10.478 -10.373 33.308 1.00 49.94 360 HIS A O 1
ATOM 2785 N N . GLU A 1 361 ? 11.223 -8.270 33.078 1.00 44.00 361 GLU A N 1
ATOM 2786 C CA . GLU A 1 361 ? 10.535 -7.938 31.838 1.00 44.00 361 GLU A CA 1
ATOM 2787 C C . GLU A 1 361 ? 11.573 -7.595 30.760 1.00 44.00 361 GLU A C 1
ATOM 2789 O O . GLU A 1 361 ? 12.553 -6.911 31.056 1.00 44.00 361 GLU A O 1
ATOM 2794 N N . PRO A 1 362 ? 11.396 -8.045 29.505 1.00 44.12 362 PRO A N 1
ATOM 2795 C CA . PRO A 1 362 ? 12.316 -7.749 28.414 1.00 44.12 362 PRO A CA 1
ATOM 2796 C C . PRO A 1 362 ? 12.172 -6.284 27.972 1.00 44.12 362 PRO A C 1
ATOM 2798 O O . PRO A 1 362 ? 11.608 -5.988 26.922 1.00 44.12 362 PRO A O 1
ATOM 2801 N N . GLN A 1 363 ? 12.679 -5.358 28.782 1.00 47.16 363 GLN A N 1
ATOM 2802 C CA . GLN A 1 363 ? 12.822 -3.954 28.421 1.00 47.16 363 GLN A CA 1
ATOM 2803 C C . GLN A 1 363 ? 14.201 -3.722 27.797 1.00 47.16 363 GLN A C 1
ATOM 2805 O O . GLN A 1 363 ? 15.236 -4.143 28.324 1.00 47.16 363 GLN A O 1
ATOM 2810 N N . TRP A 1 364 ? 14.195 -3.053 26.649 1.00 48.19 364 TRP A N 1
ATOM 2811 C CA . TRP A 1 364 ? 15.387 -2.647 25.918 1.00 48.19 364 TRP A CA 1
ATOM 2812 C C . TRP A 1 364 ? 15.434 -1.122 25.914 1.00 48.19 364 TRP A C 1
ATOM 2814 O O . TRP A 1 364 ? 14.474 -0.480 25.493 1.00 48.19 364 TRP A O 1
ATOM 2824 N N . GLU A 1 365 ? 16.531 -0.548 26.395 1.00 51.38 365 GLU A N 1
ATOM 2825 C CA . GLU A 1 365 ? 16.795 0.889 26.294 1.00 51.38 365 GLU A CA 1
ATOM 2826 C C . GLU A 1 365 ? 17.752 1.101 25.121 1.00 51.38 365 GLU A C 1
ATOM 2828 O O . GLU A 1 365 ? 18.914 0.711 25.213 1.00 51.38 365 GLU A O 1
ATOM 2833 N N . CYS A 1 366 ? 17.241 1.613 23.998 1.00 48.16 366 CYS A N 1
ATOM 2834 C CA . CYS A 1 366 ? 17.955 1.686 22.723 1.00 48.16 366 CYS A CA 1
ATOM 2835 C C . CYS A 1 366 ? 18.279 3.134 22.333 1.00 48.16 366 CYS A C 1
ATOM 2837 O O . CYS A 1 366 ? 17.380 3.976 22.302 1.00 48.16 366 CYS A O 1
ATOM 2839 N N . ASP A 1 367 ? 19.538 3.394 21.965 1.00 49.72 367 ASP A N 1
ATOM 2840 C CA . ASP A 1 367 ? 19.950 4.647 21.316 1.00 49.72 367 ASP A CA 1
ATOM 2841 C C . ASP A 1 367 ? 19.214 4.832 19.971 1.00 49.72 367 ASP A C 1
ATOM 2843 O O . ASP A 1 367 ? 18.924 3.861 19.264 1.00 49.72 367 ASP A O 1
ATOM 2847 N N . SER A 1 368 ? 18.885 6.080 19.617 1.00 50.50 368 SER A N 1
ATOM 2848 C CA . SER A 1 368 ? 18.050 6.397 18.449 1.00 50.50 368 SER A CA 1
ATOM 2849 C C . SER A 1 368 ? 18.737 6.108 17.101 1.00 50.50 368 SER A C 1
ATOM 2851 O O . SER A 1 368 ? 19.956 6.170 16.965 1.00 50.50 368 SER A O 1
ATOM 2853 N N . TRP A 1 369 ? 17.931 5.782 16.089 1.00 45.34 369 TRP A N 1
ATOM 2854 C CA . TRP A 1 369 ? 18.347 5.104 14.855 1.00 45.34 369 TRP A CA 1
ATOM 2855 C C . TRP A 1 369 ? 19.066 5.978 13.801 1.00 45.34 369 TRP A C 1
ATOM 2857 O O . TRP A 1 369 ? 19.689 5.453 12.877 1.00 45.34 369 TRP A O 1
ATOM 2867 N N . SER A 1 370 ? 19.005 7.305 13.915 1.00 48.38 370 SER A N 1
ATOM 2868 C CA . SER A 1 370 ? 19.515 8.259 12.912 1.00 48.38 370 SER A CA 1
ATOM 2869 C C . SER A 1 370 ? 21.035 8.417 12.879 1.00 48.38 370 SER A C 1
ATOM 2871 O O . SER A 1 370 ? 21.597 8.687 11.821 1.00 48.38 370 SER A O 1
ATOM 2873 N N . ASP A 1 371 ? 21.716 8.238 14.012 1.00 46.72 371 ASP A N 1
ATOM 2874 C CA . ASP A 1 371 ? 23.105 8.692 14.184 1.00 46.72 371 ASP A CA 1
ATOM 2875 C C . ASP A 1 371 ? 24.141 7.786 13.509 1.00 46.72 371 ASP A C 1
ATOM 2877 O O . ASP A 1 371 ? 25.343 8.065 13.517 1.00 46.72 371 ASP A O 1
ATOM 2881 N N . PHE A 1 372 ? 23.712 6.658 12.938 1.00 47.53 372 PHE A N 1
ATOM 2882 C CA . PHE A 1 372 ? 24.649 5.614 12.534 1.00 47.53 372 PHE A CA 1
ATOM 2883 C C . PHE A 1 372 ? 24.993 5.608 11.042 1.00 47.53 372 PHE A C 1
ATOM 2885 O O . PHE A 1 372 ? 26.092 5.179 10.683 1.00 47.53 372 PHE A O 1
ATOM 2892 N N . LYS A 1 373 ? 24.112 6.089 10.151 1.00 46.81 373 LYS A N 1
ATOM 2893 C CA . LYS A 1 373 ? 24.391 6.048 8.699 1.00 46.81 373 LYS A CA 1
ATOM 2894 C C . LYS A 1 373 ? 25.304 7.179 8.209 1.00 46.81 373 LYS A C 1
ATOM 2896 O O . LYS A 1 373 ? 25.941 6.994 7.172 1.00 46.81 373 LYS A O 1
ATOM 2901 N N . ASP A 1 374 ? 25.476 8.245 8.991 1.00 50.22 374 ASP A N 1
ATOM 2902 C CA . ASP A 1 374 ? 26.414 9.337 8.682 1.00 50.22 374 ASP A CA 1
ATOM 2903 C C . ASP A 1 374 ? 27.835 9.116 9.227 1.00 50.22 374 ASP A C 1
ATOM 2905 O O . ASP A 1 374 ? 28.738 9.911 8.968 1.00 50.22 374 ASP A O 1
ATOM 2909 N N . LYS A 1 375 ? 28.112 7.967 9.866 1.00 47.38 375 LYS A N 1
ATOM 2910 C CA . LYS A 1 375 ? 29.477 7.543 10.241 1.00 47.38 375 LYS A CA 1
ATOM 2911 C C . LYS A 1 375 ? 30.300 7.057 9.042 1.00 47.38 375 LYS A C 1
ATOM 2913 O O . LYS A 1 375 ? 30.915 5.990 9.072 1.00 47.38 375 LYS A O 1
ATOM 2918 N N . LYS A 1 376 ? 30.347 7.851 7.971 1.00 46.38 376 LYS A N 1
ATOM 2919 C CA . LYS A 1 376 ? 31.250 7.643 6.838 1.00 46.38 376 LYS A CA 1
ATOM 2920 C C . LYS A 1 376 ? 32.149 8.853 6.592 1.00 46.38 376 LYS A C 1
ATOM 2922 O O . LYS A 1 376 ? 32.154 9.407 5.501 1.00 46.38 376 LYS A O 1
ATOM 2927 N N . LYS A 1 377 ? 32.952 9.199 7.600 1.00 44.66 377 LYS A N 1
ATOM 2928 C CA . LYS A 1 377 ? 34.399 9.495 7.531 1.00 44.66 377 LYS A CA 1
ATOM 2929 C C . LYS A 1 377 ? 34.856 9.962 8.911 1.00 44.66 377 LYS A C 1
ATOM 2931 O O . LYS A 1 377 ? 34.130 10.670 9.592 1.00 44.66 377 LYS A O 1
ATOM 2936 N N . ASP A 1 378 ? 36.050 9.547 9.312 1.00 55.00 378 ASP A N 1
ATOM 2937 C CA . ASP A 1 378 ? 36.711 9.794 10.601 1.00 55.00 378 ASP A CA 1
ATOM 2938 C C . ASP A 1 378 ? 36.925 11.277 11.006 1.00 55.00 378 ASP A C 1
ATOM 2940 O O . ASP A 1 378 ? 37.722 11.543 11.901 1.00 55.00 378 ASP A O 1
ATOM 2944 N N . GLU A 1 379 ? 36.243 12.245 10.391 1.00 57.34 379 GLU A N 1
ATOM 2945 C CA . GLU A 1 379 ? 36.500 13.682 10.573 1.00 57.34 379 GLU A CA 1
ATOM 2946 C C . GLU A 1 379 ? 35.709 14.340 11.718 1.00 57.34 379 GLU A C 1
ATOM 2948 O O . GLU A 1 379 ? 36.000 15.481 12.051 1.00 57.34 379 GLU A O 1
ATOM 2953 N N . ASP A 1 380 ? 34.777 13.640 12.376 1.00 57.66 380 ASP A N 1
ATOM 2954 C CA . ASP A 1 380 ? 33.893 14.248 13.392 1.00 57.66 380 ASP A CA 1
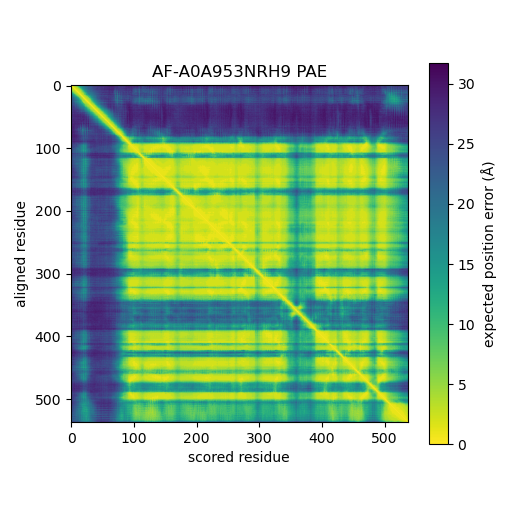ATOM 2955 C C . ASP A 1 380 ? 33.876 13.501 14.742 1.00 57.66 380 ASP A C 1
ATOM 2957 O O . ASP A 1 380 ? 32.862 13.431 15.434 1.00 57.66 380 ASP A O 1
ATOM 2961 N N . LYS A 1 381 ? 35.016 12.926 15.154 1.00 58.94 381 LYS A N 1
ATOM 2962 C CA . LYS A 1 381 ? 35.142 12.246 16.464 1.00 58.94 381 LYS A CA 1
ATOM 2963 C C . LYS A 1 381 ? 35.006 13.184 17.672 1.00 58.94 381 LYS A C 1
ATOM 2965 O O . LYS A 1 381 ? 34.784 12.691 18.774 1.00 58.94 381 LYS A O 1
ATOM 2970 N N . ASP A 1 382 ? 35.092 14.496 17.457 1.00 76.44 382 ASP A N 1
ATOM 2971 C CA . ASP A 1 382 ? 35.049 15.508 18.517 1.00 76.44 382 ASP A CA 1
ATOM 2972 C C . ASP A 1 382 ? 33.678 16.182 18.680 1.00 76.44 382 ASP A C 1
ATOM 2974 O O . ASP A 1 382 ? 33.498 16.987 19.598 1.00 76.44 382 ASP A O 1
ATOM 2978 N N . LYS A 1 383 ? 32.682 15.868 17.837 1.00 60.50 383 LYS A N 1
ATOM 2979 C CA . LYS A 1 383 ? 31.328 16.390 18.056 1.00 60.50 383 LYS A CA 1
ATOM 2980 C C . LYS A 1 383 ? 30.637 15.586 19.162 1.00 60.50 383 LYS A C 1
ATOM 2982 O O . LYS A 1 383 ? 30.579 14.358 19.070 1.00 60.50 383 LYS A O 1
ATOM 2987 N N . PRO A 1 384 ? 30.116 16.246 20.214 1.00 63.88 384 PRO A N 1
ATOM 2988 C CA . PRO A 1 384 ? 29.343 15.560 21.238 1.00 63.88 384 PRO A CA 1
ATOM 2989 C C . PRO A 1 384 ? 28.142 14.858 20.589 1.00 63.88 384 PRO A C 1
ATOM 2991 O O . PRO A 1 384 ? 27.604 15.376 19.604 1.00 63.88 384 PRO A O 1
ATOM 2994 N N . PRO A 1 385 ? 27.718 13.694 21.117 1.00 53.94 385 PRO A N 1
ATOM 2995 C CA . PRO A 1 385 ? 26.521 13.033 20.625 1.00 53.94 385 PRO A CA 1
ATOM 2996 C C . PRO A 1 385 ? 25.347 14.021 20.677 1.00 53.94 385 PRO A C 1
ATOM 2998 O O . PRO A 1 385 ? 25.260 14.810 21.630 1.00 53.94 385 PRO A O 1
ATOM 3001 N N . PRO A 1 386 ? 24.467 14.016 19.664 1.00 50.09 386 PRO A N 1
ATOM 3002 C CA . PRO A 1 386 ? 23.289 14.862 19.686 1.00 50.09 386 PRO A CA 1
ATOM 3003 C C . PRO A 1 386 ? 22.485 14.601 20.973 1.00 50.09 386 PRO A C 1
ATOM 3005 O O . PRO A 1 386 ? 22.448 13.472 21.473 1.00 50.09 386 PRO A O 1
ATOM 3008 N N . PRO A 1 387 ? 21.861 15.634 21.563 1.00 48.41 387 PRO A N 1
ATOM 3009 C CA . PRO A 1 387 ? 21.100 15.472 22.793 1.00 48.41 387 PRO A CA 1
ATOM 3010 C C . PRO A 1 387 ? 19.964 14.440 22.616 1.00 48.41 387 PRO A C 1
ATOM 3012 O O . PRO A 1 387 ? 19.342 14.395 21.554 1.00 48.41 387 PRO A O 1
ATOM 3015 N N . PRO A 1 388 ? 19.619 13.664 23.664 1.00 45.53 388 PRO A N 1
ATOM 3016 C CA . PRO A 1 388 ? 18.703 12.509 23.608 1.00 45.53 388 PRO A CA 1
ATOM 3017 C C . PRO A 1 388 ? 17.246 12.799 23.177 1.00 45.53 388 PRO A C 1
ATOM 3019 O O . PRO A 1 388 ? 16.443 11.878 23.068 1.00 45.53 388 PRO A O 1
ATOM 3022 N N . ASN A 1 389 ? 16.895 14.053 22.876 1.00 51.84 389 ASN A N 1
ATOM 3023 C CA . ASN A 1 389 ? 15.575 14.483 22.396 1.00 51.84 389 ASN A CA 1
ATOM 3024 C C . ASN A 1 389 ? 15.521 14.737 20.875 1.00 51.84 389 ASN A C 1
ATOM 3026 O O . ASN A 1 389 ? 14.635 15.448 20.406 1.00 51.84 389 ASN A O 1
ATOM 3030 N N . HIS A 1 390 ? 16.445 14.181 20.090 1.00 57.97 390 HIS A N 1
ATOM 3031 C CA . HIS A 1 390 ? 16.636 14.570 18.686 1.00 57.97 390 HIS A CA 1
ATOM 3032 C C . HIS A 1 390 ? 15.519 14.155 17.699 1.00 57.97 390 HIS A C 1
ATOM 3034 O O . HIS A 1 390 ? 15.587 14.521 16.529 1.00 57.97 390 HIS A O 1
ATOM 3040 N N . PHE A 1 391 ? 14.474 13.445 18.156 1.00 69.31 391 PHE A N 1
ATOM 3041 C CA . PHE A 1 391 ? 13.328 13.020 17.328 1.00 69.31 391 PHE A CA 1
ATOM 3042 C C . PHE A 1 391 ? 11.985 13.351 17.986 1.00 69.31 391 PHE A C 1
ATOM 3044 O O . PHE A 1 391 ? 11.266 12.437 18.411 1.00 69.31 391 PHE A O 1
ATOM 3051 N N . PRO A 1 392 ? 11.604 14.641 18.074 1.00 80.62 392 PRO A N 1
ATOM 3052 C CA . PRO A 1 392 ? 10.299 15.034 18.610 1.00 80.62 392 PRO A CA 1
ATOM 3053 C C . PRO A 1 392 ? 9.141 14.310 17.901 1.00 80.62 392 PRO A C 1
ATOM 3055 O O . PRO A 1 392 ? 8.157 13.941 18.541 1.00 80.62 392 PRO A O 1
ATOM 3058 N N . GLN A 1 393 ? 9.300 14.003 16.611 1.00 85.19 393 GLN A N 1
ATOM 3059 C CA . GLN A 1 393 ? 8.324 13.272 15.807 1.00 85.19 393 GLN A CA 1
ATOM 3060 C C . GLN A 1 393 ? 8.106 11.843 16.308 1.00 85.19 393 GLN A C 1
ATOM 3062 O O . GLN A 1 393 ? 6.964 11.411 16.448 1.00 85.19 393 GLN A O 1
ATOM 3067 N N . ARG A 1 394 ? 9.180 11.109 16.630 1.00 85.38 394 ARG A N 1
ATOM 3068 C CA . ARG A 1 394 ? 9.066 9.732 17.131 1.00 85.38 394 ARG A CA 1
ATOM 3069 C C . ARG A 1 394 ? 8.398 9.698 18.501 1.00 85.38 394 ARG A C 1
ATOM 3071 O O . ARG A 1 394 ? 7.523 8.868 18.731 1.00 85.38 394 ARG A O 1
ATOM 3078 N N . ASN A 1 395 ? 8.759 10.621 19.391 1.00 88.25 395 ASN A N 1
ATOM 3079 C CA . ASN A 1 395 ? 8.131 10.718 20.710 1.00 88.25 395 ASN A CA 1
ATOM 3080 C C . ASN A 1 395 ? 6.627 11.000 20.590 1.00 88.25 395 ASN A C 1
ATOM 3082 O O . ASN A 1 395 ? 5.820 10.332 21.238 1.00 88.25 395 ASN A O 1
ATOM 3086 N N . LEU A 1 396 ? 6.243 11.931 19.712 1.00 91.56 396 LEU A N 1
ATOM 3087 C CA . LEU A 1 396 ? 4.838 12.235 19.453 1.00 91.56 396 LEU A CA 1
ATOM 3088 C C . LEU A 1 396 ? 4.104 11.067 18.777 1.00 91.56 396 LEU A C 1
ATOM 3090 O O . LEU A 1 396 ? 2.952 10.792 19.113 1.00 91.56 396 LEU A O 1
ATOM 3094 N N . TRP A 1 397 ? 4.757 10.343 17.866 1.00 93.44 397 TRP A N 1
ATOM 3095 C CA . TRP A 1 397 ? 4.215 9.125 17.264 1.00 93.44 397 TRP A CA 1
ATOM 3096 C C . TRP A 1 397 ? 3.914 8.073 18.331 1.00 93.44 397 TRP A C 1
ATOM 3098 O O . TRP A 1 397 ? 2.765 7.644 18.439 1.00 93.44 397 TRP A O 1
ATOM 3108 N N . VAL A 1 398 ? 4.898 7.724 19.169 1.00 92.25 398 VAL A N 1
ATOM 3109 C CA . VAL A 1 398 ? 4.730 6.757 20.266 1.00 92.25 398 VAL A CA 1
ATOM 3110 C C . VAL A 1 398 ? 3.600 7.205 21.189 1.00 92.25 398 VAL A C 1
ATOM 3112 O O . VAL A 1 398 ? 2.683 6.429 21.454 1.00 92.25 398 VAL A O 1
ATOM 3115 N N . GLN A 1 399 ? 3.586 8.470 21.612 1.00 93.94 399 GLN A N 1
ATOM 3116 C CA . GLN A 1 399 ? 2.498 9.020 22.423 1.00 93.94 399 GLN A CA 1
ATOM 3117 C C . GLN A 1 399 ? 1.129 8.851 21.748 1.00 93.94 399 GLN A C 1
ATOM 3119 O O . GLN A 1 399 ? 0.154 8.519 22.414 1.00 93.94 399 GLN A O 1
ATOM 3124 N N . THR A 1 400 ? 1.046 9.067 20.435 1.00 95.06 400 THR A N 1
ATOM 3125 C CA . THR A 1 400 ? -0.202 8.985 19.665 1.00 95.06 400 THR A CA 1
ATOM 3126 C C . THR A 1 400 ? -0.701 7.554 19.534 1.00 95.06 400 THR A C 1
ATOM 3128 O O . THR A 1 400 ? -1.871 7.277 19.788 1.00 95.06 400 THR A O 1
ATOM 3131 N N . VAL A 1 401 ? 0.166 6.622 19.146 1.00 94.62 401 VAL A N 1
ATOM 3132 C CA . VAL A 1 401 ? -0.261 5.248 18.853 1.00 94.62 401 VAL A CA 1
ATOM 3133 C C . VAL A 1 401 ? -0.462 4.394 20.096 1.00 94.62 401 VAL A C 1
ATOM 3135 O O . VAL A 1 401 ? -1.224 3.425 20.079 1.00 94.62 401 VAL A O 1
ATOM 3138 N N . THR A 1 402 ? 0.153 4.778 21.211 1.00 93.50 402 THR A N 1
ATOM 3139 C CA . THR A 1 402 ? -0.099 4.143 22.508 1.00 93.50 402 THR A CA 1
ATOM 3140 C C . THR A 1 402 ? -1.429 4.573 23.126 1.00 93.50 402 THR A C 1
ATOM 3142 O O . THR A 1 402 ? -1.930 3.879 24.012 1.00 93.50 402 THR A O 1
ATOM 3145 N N . MET A 1 403 ? -2.087 5.618 22.600 1.00 94.56 403 MET A N 1
ATOM 3146 C CA . MET A 1 403 ? -3.412 6.033 23.064 1.00 94.56 403 MET A CA 1
ATOM 3147 C C . MET A 1 403 ? -4.430 4.874 23.002 1.00 94.56 403 MET A C 1
ATOM 3149 O O . MET A 1 403 ? -4.447 4.121 22.020 1.00 94.56 403 MET A O 1
ATOM 3153 N N . PRO A 1 404 ? -5.320 4.721 24.004 1.00 93.25 404 PRO A N 1
ATOM 3154 C CA . PRO A 1 404 ? -6.305 3.633 24.041 1.00 93.25 404 PRO A CA 1
ATOM 3155 C C . PRO A 1 404 ? -7.278 3.603 22.857 1.00 93.25 404 PRO A C 1
ATOM 3157 O O . PRO A 1 404 ? -7.866 2.566 22.571 1.00 93.25 404 PRO A O 1
ATOM 3160 N N . GLN A 1 405 ? -7.479 4.738 22.186 1.00 94.50 405 GLN A N 1
ATOM 3161 C CA . GLN A 1 405 ? -8.339 4.861 21.014 1.00 94.50 405 GLN A CA 1
ATOM 3162 C C . GLN A 1 405 ? -7.714 4.208 19.780 1.00 94.50 405 GLN A C 1
ATOM 3164 O O . GLN A 1 405 ? -8.450 3.800 18.890 1.00 94.50 405 GLN A O 1
ATOM 3169 N N . VAL A 1 406 ? -6.386 4.107 19.696 1.00 95.19 406 VAL A N 1
ATOM 3170 C CA . VAL A 1 406 ? -5.716 3.444 18.573 1.00 95.19 406 VAL A CA 1
ATOM 3171 C C . VAL A 1 406 ? -5.746 1.946 18.819 1.00 95.19 406 VAL A C 1
ATOM 3173 O O . VAL A 1 406 ? -5.086 1.447 19.732 1.00 95.19 406 VAL A O 1
ATOM 3176 N N . ILE A 1 407 ? -6.525 1.240 18.003 1.00 95.38 407 ILE A N 1
ATOM 3177 C CA . ILE A 1 407 ? -6.731 -0.207 18.132 1.00 95.38 407 ILE A CA 1
ATOM 3178 C C . ILE A 1 407 ? -5.877 -1.017 17.158 1.00 95.38 407 ILE A C 1
ATOM 3180 O O . ILE A 1 407 ? -5.689 -2.211 17.367 1.00 95.38 407 ILE A O 1
ATOM 3184 N N . GLY A 1 408 ? -5.354 -0.380 16.108 1.00 95.06 408 GLY A N 1
ATOM 3185 C CA . GLY A 1 408 ? -4.411 -1.025 15.213 1.00 95.06 408 GLY A CA 1
ATOM 3186 C C . GLY A 1 408 ? -3.796 -0.113 14.164 1.00 95.06 408 GLY A C 1
ATOM 3187 O O . GLY A 1 408 ? -4.380 0.896 13.765 1.00 95.06 408 GLY A O 1
ATOM 3188 N N . ILE A 1 409 ? -2.601 -0.503 13.744 1.00 95.94 409 ILE A N 1
ATOM 3189 C CA . ILE A 1 409 ? -1.736 0.134 12.762 1.00 95.94 409 ILE A CA 1
ATOM 3190 C C . ILE A 1 409 ? -1.457 -0.921 11.694 1.00 95.94 409 ILE A C 1
ATOM 3192 O O . ILE A 1 409 ? -0.931 -1.995 11.981 1.00 95.94 409 ILE A O 1
ATOM 3196 N N . PHE A 1 410 ? -1.825 -0.617 10.462 1.00 96.50 410 PHE A N 1
ATOM 3197 C CA . PHE A 1 410 ? -1.676 -1.496 9.314 1.00 96.50 410 PHE A CA 1
ATOM 3198 C C . PHE A 1 410 ? -0.647 -0.869 8.385 1.00 96.50 410 PHE A C 1
ATOM 3200 O O . PHE A 1 410 ? -0.895 0.172 7.771 1.00 96.50 410 PHE A O 1
ATOM 3207 N N . ALA A 1 411 ? 0.535 -1.475 8.371 1.00 95.69 411 ALA A N 1
ATOM 3208 C CA . ALA A 1 411 ? 1.740 -0.944 7.754 1.00 95.69 411 ALA A CA 1
ATOM 3209 C C . ALA A 1 411 ? 2.273 -1.849 6.633 1.00 95.69 411 ALA A C 1
ATOM 3211 O O . ALA A 1 411 ? 1.759 -2.950 6.407 1.00 95.69 411 ALA A O 1
ATOM 3212 N N . ALA A 1 412 ? 3.300 -1.379 5.934 1.00 92.31 412 ALA A N 1
ATOM 3213 C CA . ALA A 1 412 ? 3.944 -2.040 4.803 1.00 92.31 412 ALA A CA 1
ATOM 3214 C C . ALA A 1 412 ? 5.477 -2.076 4.965 1.00 92.31 412 ALA A C 1
ATOM 3216 O O . ALA A 1 412 ? 5.976 -2.053 6.089 1.00 92.31 412 ALA A O 1
ATOM 3217 N N . HIS A 1 413 ? 6.216 -2.108 3.849 1.00 81.75 413 HIS A N 1
ATOM 3218 C CA . HIS A 1 413 ? 7.621 -1.698 3.773 1.00 81.75 413 HIS A CA 1
ATOM 3219 C C . HIS A 1 413 ? 8.646 -2.603 4.482 1.00 81.75 413 HIS A C 1
ATOM 3221 O O . HIS A 1 413 ? 9.748 -2.161 4.805 1.00 81.75 413 HIS A O 1
ATOM 3227 N N . PHE A 1 414 ? 8.348 -3.886 4.708 1.00 85.50 414 PHE A N 1
ATOM 3228 C CA . PHE A 1 414 ? 9.417 -4.852 4.988 1.00 85.50 414 PHE A CA 1
ATOM 3229 C C . PHE A 1 414 ? 9.998 -5.387 3.682 1.00 85.50 414 PHE A C 1
ATOM 3231 O O . PHE A 1 414 ? 9.284 -5.854 2.798 1.00 85.50 414 PHE A O 1
ATOM 3238 N N . HIS A 1 415 ? 11.327 -5.367 3.569 1.00 80.12 415 HIS A N 1
ATOM 3239 C CA . HIS A 1 415 ? 12.043 -5.898 2.405 1.00 80.12 415 HIS A CA 1
ATOM 3240 C C . HIS A 1 415 ? 12.498 -7.347 2.605 1.00 80.12 415 HIS A C 1
ATOM 3242 O O . HIS A 1 415 ? 13.464 -7.797 1.980 1.00 80.12 415 HIS A O 1
ATOM 3248 N N . ASP A 1 416 ? 11.843 -8.082 3.500 1.00 87.62 416 ASP A N 1
ATOM 3249 C CA . ASP A 1 416 ? 12.300 -9.399 3.913 1.00 87.62 416 ASP A CA 1
ATOM 3250 C C . ASP A 1 416 ? 11.577 -10.518 3.143 1.00 87.62 416 ASP A C 1
ATOM 3252 O O . ASP A 1 416 ? 10.355 -10.477 2.991 1.00 87.62 416 ASP A O 1
ATOM 3256 N N . PRO A 1 417 ? 12.288 -11.527 2.618 1.00 90.69 417 PRO A N 1
ATOM 3257 C CA . PRO A 1 417 ? 11.640 -12.624 1.914 1.00 90.69 417 PRO A CA 1
ATOM 3258 C C . PRO A 1 417 ? 10.977 -13.665 2.826 1.00 90.69 417 PRO A C 1
ATOM 3260 O O . PRO A 1 417 ? 10.293 -14.552 2.322 1.00 90.69 417 PRO A O 1
ATOM 3263 N N . ASP A 1 418 ? 11.197 -13.611 4.140 1.00 89.75 418 ASP A N 1
ATOM 3264 C CA . ASP A 1 418 ? 10.727 -14.615 5.088 1.00 89.75 418 ASP A CA 1
ATOM 3265 C C . ASP A 1 418 ? 9.311 -14.297 5.590 1.00 89.75 418 ASP A C 1
ATOM 3267 O O . ASP A 1 418 ? 9.081 -13.320 6.302 1.00 89.75 418 ASP A O 1
ATOM 3271 N N . ARG A 1 419 ? 8.357 -15.186 5.271 1.00 91.19 419 ARG A N 1
ATOM 3272 C CA . ARG A 1 419 ? 6.942 -15.091 5.687 1.00 91.19 419 ARG A CA 1
ATOM 3273 C C . ARG A 1 419 ? 6.731 -14.810 7.190 1.00 91.19 419 ARG A C 1
ATOM 3275 O O . ARG A 1 419 ? 5.839 -14.021 7.486 1.00 91.19 419 ARG A O 1
ATOM 3282 N N . PRO A 1 420 ? 7.514 -15.386 8.132 1.00 88.69 420 PRO A N 1
ATOM 3283 C CA . PRO A 1 420 ? 7.344 -15.129 9.566 1.00 88.69 420 PRO A CA 1
ATOM 3284 C C . PRO A 1 420 ? 7.547 -13.676 10.013 1.00 88.69 420 PRO A C 1
ATOM 3286 O O . PRO A 1 420 ? 7.107 -13.329 11.100 1.00 88.69 420 PRO A O 1
ATOM 3289 N N . ASN A 1 421 ? 8.197 -12.831 9.206 1.00 87.94 421 ASN A N 1
ATOM 3290 C CA . ASN A 1 421 ? 8.407 -11.419 9.548 1.00 87.94 421 ASN A CA 1
ATOM 3291 C C . ASN A 1 421 ? 7.166 -10.545 9.318 1.00 87.94 421 ASN A C 1
ATOM 3293 O O . ASN A 1 421 ? 7.123 -9.395 9.752 1.00 87.94 421 ASN A O 1
ATOM 3297 N N . TYR A 1 422 ? 6.159 -11.081 8.634 1.00 90.06 422 TYR A N 1
ATOM 3298 C CA . TYR A 1 422 ? 4.901 -10.402 8.348 1.00 90.06 422 TYR A CA 1
ATOM 3299 C C . TYR A 1 422 ? 3.808 -10.878 9.298 1.00 90.06 422 TYR A C 1
ATOM 3301 O O . TYR A 1 422 ? 3.975 -11.860 10.022 1.00 90.06 422 TYR A O 1
ATOM 3309 N N . ALA A 1 423 ? 2.665 -10.190 9.282 1.00 80.75 423 ALA A N 1
ATOM 3310 C CA . ALA A 1 423 ? 1.549 -10.529 10.154 1.00 80.75 423 ALA A CA 1
ATOM 3311 C C . ALA A 1 423 ? 1.144 -12.010 10.025 1.00 80.75 423 ALA A C 1
ATOM 3313 O O . ALA A 1 423 ? 0.800 -12.493 8.941 1.00 80.75 423 ALA A O 1
ATOM 3314 N N . THR A 1 424 ? 1.150 -12.722 11.154 1.00 78.38 424 THR A N 1
ATOM 3315 C CA . THR A 1 424 ? 0.663 -14.101 11.250 1.00 78.38 424 THR A CA 1
ATOM 3316 C C . THR A 1 424 ? -0.651 -14.154 12.029 1.00 78.38 424 THR A C 1
ATOM 3318 O O . THR A 1 424 ? -1.024 -13.204 12.713 1.00 78.38 424 THR A O 1
ATOM 3321 N N . MET A 1 425 ? -1.365 -15.283 11.956 1.00 65.06 425 MET A N 1
ATOM 3322 C CA . MET A 1 425 ? -2.575 -15.493 12.766 1.00 65.06 425 MET A CA 1
ATOM 3323 C C . MET A 1 425 ? -2.288 -15.562 14.276 1.00 65.06 425 MET A C 1
ATOM 3325 O O . MET A 1 425 ? -3.224 -15.476 15.066 1.00 65.06 425 MET A O 1
ATOM 3329 N N . ALA A 1 426 ? -1.030 -15.793 14.669 1.00 55.25 426 ALA A N 1
ATOM 3330 C CA . ALA A 1 426 ? -0.663 -16.214 16.018 1.00 55.25 426 ALA A CA 1
ATOM 3331 C C . ALA A 1 426 ? 0.181 -15.193 16.796 1.00 55.25 426 ALA A C 1
ATOM 3333 O O . ALA A 1 426 ? 0.369 -15.394 17.994 1.00 55.25 426 ALA A O 1
ATOM 3334 N N . SER A 1 427 ? 0.688 -14.126 16.170 1.00 54.88 427 SER A N 1
ATOM 3335 C CA . SER A 1 427 ? 1.556 -13.186 16.881 1.00 54.88 427 SER A CA 1
ATOM 3336 C C . SER A 1 427 ? 1.552 -11.767 16.319 1.00 54.88 427 SER A C 1
ATOM 3338 O O . SER A 1 427 ? 1.426 -11.532 15.114 1.00 54.88 427 SER A O 1
ATOM 3340 N N . GLU A 1 428 ? 1.740 -10.829 17.246 1.00 61.09 428 GLU A N 1
ATOM 3341 C CA . GLU A 1 428 ? 2.333 -9.516 17.002 1.00 61.09 428 GLU A CA 1
ATOM 3342 C C . GLU A 1 428 ? 3.763 -9.733 16.446 1.00 61.09 428 GLU A C 1
ATOM 3344 O O . GLU A 1 428 ? 4.365 -10.791 16.653 1.00 61.09 428 GLU A O 1
ATOM 3349 N N . THR A 1 429 ? 4.296 -8.796 15.662 1.00 61.03 429 THR A N 1
ATOM 3350 C CA . THR A 1 429 ? 5.634 -8.956 15.062 1.00 61.03 429 THR A CA 1
ATOM 3351 C C . THR A 1 429 ? 6.735 -8.790 16.116 1.00 61.03 429 THR A C 1
ATOM 3353 O O . THR A 1 429 ? 6.716 -7.826 16.881 1.00 61.03 429 THR A O 1
ATOM 3356 N N . ASP A 1 430 ? 7.725 -9.693 16.138 1.00 65.25 430 ASP A N 1
ATOM 3357 C CA . ASP A 1 430 ? 8.888 -9.638 17.051 1.00 65.25 430 ASP A CA 1
ATOM 3358 C C . ASP A 1 430 ? 9.863 -8.483 16.721 1.00 65.25 430 ASP A C 1
ATOM 3360 O O . ASP A 1 430 ? 10.926 -8.340 17.325 1.00 65.25 430 ASP A O 1
ATOM 3364 N N . LEU A 1 431 ? 9.522 -7.646 15.742 1.00 65.00 431 LEU A N 1
ATOM 3365 C CA . LEU A 1 431 ? 10.339 -6.553 15.227 1.00 65.00 431 LEU A CA 1
ATOM 3366 C C . LEU A 1 431 ? 10.006 -5.249 15.957 1.00 65.00 431 LEU A C 1
ATOM 3368 O O . LEU A 1 431 ? 9.391 -4.354 15.390 1.00 65.00 431 LEU A O 1
ATOM 3372 N N . TYR A 1 432 ? 10.363 -5.140 17.236 1.00 67.88 432 TYR A N 1
ATOM 3373 C CA . TYR A 1 432 ? 9.914 -4.034 18.087 1.00 67.88 432 TYR A CA 1
ATOM 3374 C C . TYR A 1 432 ? 10.957 -2.913 18.249 1.00 67.88 432 TYR A C 1
ATOM 3376 O O . TYR A 1 432 ? 12.074 -3.135 18.699 1.00 67.88 432 TYR A O 1
ATOM 3384 N N . ASN A 1 433 ? 10.533 -1.670 17.991 1.00 65.38 433 ASN A N 1
ATOM 3385 C CA . ASN A 1 433 ? 11.183 -0.444 18.491 1.00 65.38 433 ASN A CA 1
ATOM 3386 C C . ASN A 1 433 ? 10.575 0.033 19.834 1.00 65.38 433 ASN A C 1
ATOM 3388 O O . ASN A 1 433 ? 10.977 1.054 20.395 1.00 65.38 433 ASN A O 1
ATOM 3392 N N . GLY A 1 434 ? 9.573 -0.696 20.331 1.00 76.75 434 GLY A N 1
ATOM 3393 C CA . GLY A 1 434 ? 8.819 -0.450 21.556 1.00 76.75 434 GLY A CA 1
ATOM 3394 C C . GLY A 1 434 ? 7.630 -1.406 21.607 1.00 76.75 434 GLY A C 1
ATOM 3395 O O . GLY A 1 434 ? 6.949 -1.587 20.595 1.00 76.75 434 GLY A O 1
ATOM 3396 N N . ILE A 1 435 ? 7.398 -2.042 22.759 1.00 81.94 435 ILE A N 1
ATOM 3397 C CA . ILE A 1 435 ? 6.399 -3.113 22.868 1.00 81.94 435 ILE A CA 1
ATOM 3398 C C . ILE A 1 435 ? 5.007 -2.602 22.482 1.00 81.94 435 ILE A C 1
ATOM 3400 O O . ILE A 1 435 ? 4.372 -3.176 21.609 1.00 81.94 435 ILE A O 1
ATOM 3404 N N . ASP A 1 436 ? 4.573 -1.455 22.997 1.00 86.06 436 ASP A N 1
ATOM 3405 C CA . ASP A 1 436 ? 3.212 -0.965 22.753 1.00 86.06 436 ASP A CA 1
ATOM 3406 C C . ASP A 1 436 ? 2.925 -0.617 21.282 1.00 86.06 436 ASP A C 1
ATOM 3408 O O . ASP A 1 436 ? 1.792 -0.767 20.824 1.00 86.06 436 ASP A O 1
ATOM 3412 N N . VAL A 1 437 ? 3.945 -0.188 20.528 1.00 89.06 437 VAL A N 1
ATOM 3413 C CA . VAL A 1 437 ? 3.828 0.063 19.081 1.00 89.06 437 VAL A CA 1
ATOM 3414 C C . VAL A 1 437 ? 3.734 -1.265 18.332 1.00 89.06 437 VAL A C 1
ATOM 3416 O O . VAL A 1 437 ? 2.819 -1.457 17.530 1.00 89.06 437 VAL A O 1
ATOM 3419 N N . ALA A 1 438 ? 4.639 -2.204 18.622 1.00 86.62 438 ALA A N 1
ATOM 3420 C CA . ALA A 1 438 ? 4.681 -3.511 17.967 1.00 86.62 438 ALA A CA 1
ATOM 3421 C C . ALA A 1 438 ? 3.387 -4.308 18.185 1.00 86.62 438 ALA A C 1
ATOM 3423 O O . ALA A 1 438 ? 2.844 -4.878 17.241 1.00 86.62 438 ALA A O 1
ATOM 3424 N N . ARG A 1 439 ? 2.823 -4.247 19.397 1.00 87.69 439 ARG A N 1
ATOM 3425 C CA . ARG A 1 439 ? 1.563 -4.914 19.760 1.00 87.69 439 ARG A CA 1
ATOM 3426 C C . ARG A 1 439 ? 0.341 -4.424 18.986 1.00 87.69 439 ARG A C 1
ATOM 3428 O O . ARG A 1 439 ? -0.670 -5.113 18.899 1.00 87.69 439 ARG A O 1
ATOM 3435 N N . LYS A 1 440 ? 0.422 -3.220 18.424 1.00 92.12 440 LYS A N 1
ATOM 3436 C CA . LYS A 1 440 ? -0.641 -2.627 17.613 1.00 92.12 440 LYS A CA 1
ATOM 3437 C C . LYS A 1 440 ? -0.307 -2.606 16.128 1.00 92.12 440 LYS A C 1
ATOM 3439 O O . LYS A 1 440 ? -1.104 -2.057 15.378 1.00 92.12 440 LYS A O 1
ATOM 3444 N N . THR A 1 441 ? 0.833 -3.146 15.692 1.00 92.75 441 THR A N 1
ATOM 3445 C CA . THR A 1 441 ? 1.279 -3.028 14.298 1.00 92.75 441 THR A CA 1
ATOM 3446 C C . THR A 1 441 ? 1.245 -4.366 13.572 1.00 92.75 441 THR A C 1
ATOM 3448 O O . THR A 1 441 ? 1.894 -5.329 13.973 1.00 92.75 441 THR A O 1
ATOM 3451 N N . TRP A 1 442 ? 0.543 -4.396 12.441 1.00 93.75 442 TRP A N 1
ATOM 3452 C CA . TRP A 1 442 ? 0.532 -5.507 11.496 1.00 93.75 442 TRP A CA 1
ATOM 3453 C C . TRP A 1 442 ? 1.127 -5.055 10.171 1.00 93.75 442 TRP A C 1
ATOM 3455 O O . TRP A 1 442 ? 0.713 -4.038 9.615 1.00 93.75 442 TRP A O 1
ATOM 3465 N N . VAL A 1 443 ? 2.088 -5.824 9.660 1.00 94.25 443 VAL A N 1
ATOM 3466 C CA . VAL A 1 443 ? 2.763 -5.524 8.393 1.00 94.25 443 VAL A CA 1
ATOM 3467 C C . VAL A 1 443 ? 2.300 -6.492 7.315 1.00 94.25 443 VAL A C 1
ATOM 3469 O O . VAL A 1 443 ? 2.385 -7.714 7.488 1.00 94.25 443 VAL A O 1
ATOM 3472 N N . ALA A 1 444 ? 1.789 -5.945 6.211 1.00 95.50 444 ALA A N 1
ATOM 3473 C CA . ALA A 1 444 ? 1.369 -6.727 5.056 1.00 95.50 444 ALA A CA 1
ATOM 3474 C C . ALA A 1 444 ? 2.572 -7.195 4.223 1.00 95.50 444 ALA A C 1
ATOM 3476 O O . ALA A 1 444 ? 3.544 -6.452 4.086 1.00 95.50 444 ALA A O 1
ATOM 3477 N N . PRO A 1 445 ? 2.521 -8.412 3.650 1.00 95.56 445 PRO A N 1
ATOM 3478 C CA . PRO A 1 445 ? 3.542 -8.857 2.714 1.00 95.56 445 PRO A CA 1
ATOM 3479 C C . PRO A 1 445 ? 3.463 -8.088 1.389 1.00 95.56 445 PRO A C 1
ATOM 3481 O O . PRO A 1 445 ? 2.355 -7.772 0.944 1.00 95.56 445 PRO A O 1
ATOM 3484 N N . PRO A 1 446 ? 4.602 -7.822 0.726 1.00 96.31 446 PRO A N 1
ATOM 3485 C CA . PRO A 1 446 ? 4.620 -7.117 -0.549 1.00 96.31 446 PRO A CA 1
ATOM 3486 C C . PRO A 1 446 ? 3.978 -7.933 -1.675 1.00 96.31 446 PRO A C 1
ATOM 3488 O O . PRO A 1 446 ? 4.035 -9.160 -1.680 1.00 96.31 446 PRO A O 1
ATOM 3491 N N . LEU A 1 447 ? 3.416 -7.291 -2.699 1.00 96.31 447 LEU A N 1
ATOM 3492 C CA . LEU A 1 447 ? 3.027 -8.008 -3.922 1.00 96.31 447 LEU A CA 1
ATOM 3493 C C . LEU A 1 447 ? 4.196 -8.199 -4.890 1.00 96.31 447 LEU A C 1
ATOM 3495 O O . LEU A 1 447 ? 4.251 -9.202 -5.612 1.00 96.31 447 LEU A O 1
ATOM 3499 N N . ALA A 1 448 ? 5.127 -7.251 -4.931 1.00 94.62 448 ALA A N 1
ATOM 3500 C CA . ALA A 1 448 ? 6.232 -7.263 -5.871 1.00 94.62 448 ALA A CA 1
ATOM 3501 C C . ALA A 1 448 ? 7.264 -8.355 -5.570 1.00 94.62 448 ALA A C 1
ATOM 3503 O O . ALA A 1 448 ? 7.462 -8.798 -4.440 1.00 94.62 448 ALA A O 1
ATOM 3504 N N . LEU A 1 449 ? 7.994 -8.748 -6.612 1.00 91.75 449 LEU A N 1
ATOM 3505 C CA . LEU A 1 449 ? 9.126 -9.672 -6.505 1.00 91.75 449 LEU A CA 1
ATOM 3506 C C . LEU A 1 449 ? 10.410 -8.997 -5.967 1.00 91.75 449 LEU A C 1
ATOM 3508 O O . LEU A 1 449 ? 11.377 -9.675 -5.611 1.00 91.75 449 LEU A O 1
ATOM 3512 N N . LYS A 1 450 ? 10.434 -7.661 -5.880 1.00 88.31 450 LYS A N 1
ATOM 3513 C CA . LYS A 1 450 ? 11.568 -6.863 -5.385 1.00 88.31 450 LYS A CA 1
ATOM 3514 C C . LYS A 1 450 ? 11.994 -7.353 -3.994 1.00 88.31 450 LYS A C 1
ATOM 3516 O O . LYS A 1 450 ? 11.179 -7.459 -3.090 1.00 88.31 450 LYS A O 1
ATOM 3521 N N . ASN A 1 451 ? 13.276 -7.692 -3.839 1.00 86.94 451 ASN A N 1
ATOM 3522 C CA . ASN A 1 451 ? 13.880 -8.283 -2.627 1.00 86.94 451 ASN A CA 1
ATOM 3523 C C . ASN A 1 451 ? 13.365 -9.678 -2.208 1.00 86.94 451 ASN A C 1
ATOM 3525 O O . ASN A 1 451 ? 13.935 -10.288 -1.305 1.00 86.94 451 ASN A O 1
ATOM 3529 N N . GLN A 1 452 ? 12.401 -10.249 -2.933 1.00 89.25 452 GLN A N 1
ATOM 3530 C CA . GLN A 1 452 ? 11.877 -11.603 -2.722 1.00 89.25 452 GLN A CA 1
ATOM 3531 C C . GLN A 1 452 ? 12.657 -12.673 -3.521 1.00 89.25 452 GLN A C 1
ATOM 3533 O O . GLN A 1 452 ? 12.535 -13.872 -3.272 1.00 89.25 452 GLN A O 1
ATOM 3538 N N . GLU A 1 453 ? 13.518 -12.254 -4.457 1.00 84.94 453 GLU A N 1
ATOM 3539 C CA . GLU A 1 453 ? 14.286 -13.132 -5.360 1.00 84.94 453 GLU A CA 1
ATOM 3540 C C . GLU A 1 453 ? 15.281 -14.074 -4.655 1.00 84.94 453 GLU A C 1
ATOM 3542 O O . GLU A 1 453 ? 15.709 -15.065 -5.244 1.00 84.94 453 GLU A O 1
ATOM 3547 N N . LYS A 1 454 ? 15.693 -13.777 -3.413 1.00 82.31 454 LYS A N 1
ATOM 3548 C CA . LYS A 1 454 ? 16.713 -14.576 -2.702 1.00 82.31 454 LYS A CA 1
ATOM 3549 C C . LYS A 1 454 ? 16.230 -15.987 -2.351 1.00 82.31 454 LYS A C 1
ATOM 3551 O O . LYS A 1 454 ? 17.060 -16.850 -2.072 1.00 82.31 454 LYS A O 1
ATOM 3556 N N . LYS A 1 455 ? 14.915 -16.225 -2.353 1.00 80.62 455 LYS A N 1
ATOM 3557 C CA . LYS A 1 455 ? 14.342 -17.548 -2.109 1.00 80.62 455 LYS A CA 1
ATOM 3558 C C . LYS A 1 455 ? 14.272 -18.336 -3.418 1.00 80.62 455 LYS A C 1
ATOM 3560 O O . LYS A 1 455 ? 13.619 -17.877 -4.361 1.00 80.62 455 LYS A O 1
ATOM 3565 N N . PRO A 1 456 ? 14.930 -19.511 -3.486 1.00 76.06 456 PRO A N 1
ATOM 3566 C CA . PRO A 1 456 ? 14.956 -20.324 -4.698 1.00 76.06 456 PRO A CA 1
ATOM 3567 C C . PRO A 1 456 ? 13.589 -20.945 -4.998 1.00 76.06 456 PRO A C 1
ATOM 3569 O O . PRO A 1 456 ? 13.304 -21.253 -6.149 1.00 76.06 456 PRO A O 1
ATOM 3572 N N . ASN A 1 457 ? 12.759 -21.125 -3.969 1.00 77.88 457 ASN A N 1
ATOM 3573 C CA . ASN A 1 457 ? 11.412 -21.649 -4.084 1.00 77.88 457 ASN A CA 1
ATOM 3574 C C . ASN A 1 457 ? 10.399 -20.507 -3.964 1.00 77.88 457 ASN A C 1
ATOM 3576 O O . ASN A 1 457 ? 10.351 -19.807 -2.953 1.00 77.88 457 ASN A O 1
ATOM 3580 N N . ASP A 1 458 ? 9.562 -20.350 -4.982 1.00 74.75 458 ASP A N 1
ATOM 3581 C CA . ASP A 1 458 ? 8.511 -19.334 -5.032 1.00 74.75 458 ASP A CA 1
ATOM 3582 C C . ASP A 1 458 ? 7.523 -19.467 -3.863 1.00 74.75 458 ASP A C 1
ATOM 3584 O O . ASP A 1 458 ? 7.034 -18.457 -3.359 1.00 74.75 458 ASP A O 1
ATOM 3588 N N . ARG A 1 459 ? 7.312 -20.690 -3.351 1.00 79.75 459 ARG A N 1
ATOM 3589 C CA . ARG A 1 459 ? 6.471 -20.958 -2.169 1.00 79.75 459 ARG A CA 1
ATOM 3590 C C . ARG A 1 459 ? 7.054 -20.444 -0.856 1.00 79.75 459 ARG A C 1
ATOM 3592 O O . ARG A 1 459 ? 6.352 -20.387 0.144 1.00 79.75 459 ARG A O 1
ATOM 3599 N N . GLU A 1 460 ? 8.331 -20.088 -0.829 1.00 83.56 460 GLU A N 1
ATOM 3600 C CA . GLU A 1 460 ? 8.968 -19.528 0.365 1.00 83.56 460 GLU A CA 1
ATOM 3601 C C . GLU A 1 460 ? 8.968 -18.001 0.357 1.00 83.56 460 GLU A C 1
ATOM 3603 O O . GLU A 1 460 ? 9.307 -17.398 1.372 1.00 83.56 460 GLU A O 1
ATOM 3608 N N . ARG A 1 461 ? 8.584 -17.370 -0.760 1.00 90.75 461 ARG A N 1
ATOM 3609 C CA . ARG A 1 461 ? 8.514 -15.912 -0.860 1.00 90.75 461 ARG A CA 1
ATOM 3610 C C . ARG A 1 461 ? 7.360 -15.380 -0.018 1.00 90.75 461 ARG A C 1
ATOM 3612 O O . ARG A 1 461 ? 6.266 -15.958 0.017 1.00 90.75 461 ARG A O 1
ATOM 3619 N N . ALA A 1 462 ? 7.597 -14.251 0.630 1.00 93.31 462 ALA A N 1
ATOM 3620 C CA . ALA A 1 462 ? 6.609 -13.541 1.413 1.00 93.31 462 ALA A CA 1
ATOM 3621 C C . ALA A 1 462 ? 5.867 -12.540 0.536 1.00 93.31 462 ALA A C 1
ATOM 3623 O O . ALA A 1 462 ? 6.065 -11.336 0.644 1.00 93.31 462 ALA A O 1
ATOM 3624 N N . ARG A 1 463 ? 5.027 -13.052 -0.369 1.00 95.00 463 ARG A N 1
ATOM 3625 C CA . ARG A 1 463 ? 4.209 -12.214 -1.247 1.00 95.00 463 ARG A CA 1
ATOM 3626 C C . ARG A 1 463 ? 2.741 -12.454 -1.017 1.00 95.00 463 ARG A C 1
ATOM 3628 O O . ARG A 1 463 ? 2.363 -13.609 -0.852 1.00 95.00 463 ARG A O 1
ATOM 3635 N N . GLY A 1 464 ? 1.909 -11.418 -1.009 1.00 96.06 464 GLY A N 1
ATOM 3636 C CA . GLY A 1 464 ? 0.500 -11.633 -0.698 1.00 96.06 464 GLY A CA 1
ATOM 3637 C C . GLY A 1 464 ? -0.301 -10.401 -0.307 1.00 96.06 464 GLY A C 1
ATOM 3638 O O . GLY A 1 464 ? -0.012 -9.288 -0.726 1.00 96.06 464 GLY A O 1
ATOM 3639 N N . PHE A 1 465 ? -1.331 -10.635 0.500 1.00 97.50 465 PHE A N 1
ATOM 3640 C CA . PHE A 1 465 ? -2.144 -9.600 1.135 1.00 97.50 465 PHE A CA 1
ATOM 3641 C C . PHE A 1 465 ? -2.642 -10.080 2.505 1.00 97.50 465 PHE A C 1
ATOM 3643 O O . PHE A 1 465 ? -2.581 -11.273 2.812 1.00 97.50 465 PHE A O 1
ATOM 3650 N N . LEU A 1 466 ? -3.170 -9.168 3.324 1.00 96.75 466 LEU A N 1
ATOM 3651 C CA . LEU A 1 466 ? -3.816 -9.506 4.597 1.00 96.75 466 LEU A CA 1
ATOM 3652 C C . LEU A 1 466 ? -5.333 -9.372 4.488 1.00 96.75 466 LEU A C 1
ATOM 3654 O O . LEU A 1 466 ? -5.827 -8.368 3.985 1.00 96.75 466 LEU A O 1
ATOM 3658 N N . LEU A 1 467 ? -6.077 -10.350 5.000 1.00 97.38 467 LEU A N 1
ATOM 3659 C CA . LEU A 1 467 ? -7.489 -10.198 5.342 1.00 97.38 467 LEU A CA 1
ATOM 3660 C C . LEU A 1 467 ? -7.581 -9.879 6.833 1.00 97.38 467 LEU A C 1
ATOM 3662 O O . LEU A 1 467 ? -7.145 -10.673 7.666 1.00 97.38 467 LEU A O 1
ATOM 3666 N N . VAL A 1 468 ? -8.168 -8.738 7.161 1.00 96.12 468 VAL A N 1
ATOM 3667 C CA . VAL A 1 468 ? -8.249 -8.225 8.524 1.00 96.12 468 VAL A CA 1
ATOM 3668 C C . VAL A 1 468 ? -9.703 -8.133 8.949 1.00 96.12 468 VAL A C 1
ATOM 3670 O O . VAL A 1 468 ? -10.539 -7.631 8.203 1.00 96.12 468 VAL A O 1
ATOM 3673 N N . ARG A 1 469 ? -9.998 -8.570 10.172 1.00 95.50 469 ARG A N 1
ATOM 3674 C CA . ARG A 1 469 ? -11.257 -8.294 10.861 1.00 95.50 469 ARG A CA 1
ATOM 3675 C C . ARG A 1 469 ? -10.970 -7.593 12.179 1.00 95.50 469 ARG A C 1
ATOM 3677 O O . ARG A 1 469 ? -10.161 -8.069 12.969 1.00 95.50 469 ARG A O 1
ATOM 3684 N N . VAL A 1 470 ? -11.672 -6.498 12.427 1.00 95.19 470 VAL A N 1
ATOM 3685 C CA . VAL A 1 470 ? -11.604 -5.746 13.678 1.00 95.19 470 VAL A CA 1
ATOM 3686 C C . VAL A 1 470 ? -12.989 -5.733 14.304 1.00 95.19 470 VAL A C 1
ATOM 3688 O O . VAL A 1 470 ? -13.949 -5.326 13.657 1.00 95.19 470 VAL A O 1
ATOM 3691 N N . GLN A 1 471 ? -13.108 -6.194 15.546 1.00 94.56 471 GLN A N 1
ATOM 3692 C CA . GLN A 1 471 ? -14.370 -6.253 16.282 1.00 94.56 471 GLN A CA 1
ATOM 3693 C C . GLN A 1 471 ? -14.255 -5.436 17.568 1.00 94.56 471 GLN A C 1
ATOM 3695 O O . GLN A 1 471 ? -13.430 -5.737 18.428 1.00 94.56 471 GLN A O 1
ATOM 3700 N N . ALA A 1 472 ? -15.081 -4.402 17.706 1.00 92.19 472 ALA A N 1
ATOM 3701 C CA . ALA A 1 472 ? -15.168 -3.604 18.918 1.00 92.19 472 ALA A CA 1
ATOM 3702 C C . ALA A 1 472 ? -15.837 -4.430 20.024 1.00 92.19 472 ALA A C 1
ATOM 3704 O O . ALA A 1 472 ? -16.881 -5.054 19.812 1.00 92.19 472 ALA A O 1
ATOM 3705 N N . MET A 1 473 ? -15.246 -4.432 21.216 1.00 88.56 4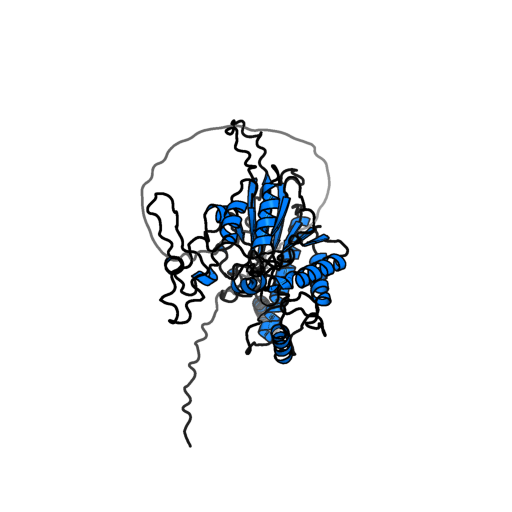73 MET A N 1
ATOM 3706 C CA . MET A 1 473 ? -15.813 -5.102 22.380 1.00 88.56 473 MET A CA 1
ATOM 3707 C C . MET A 1 473 ? -16.849 -4.194 23.047 1.00 88.56 473 MET A C 1
ATOM 3709 O O . MET A 1 473 ? -16.548 -3.067 23.444 1.00 88.56 473 MET A O 1
ATOM 3713 N N . ASN A 1 474 ? -18.072 -4.696 23.228 1.00 79.44 474 ASN A N 1
ATOM 3714 C CA . ASN A 1 474 ? -19.076 -3.998 24.025 1.00 79.44 474 ASN A CA 1
ATOM 3715 C C . ASN A 1 474 ? -18.682 -4.046 25.506 1.00 79.44 474 ASN A C 1
ATOM 3717 O O . ASN A 1 474 ? -18.688 -5.112 26.122 1.00 79.44 474 ASN A O 1
ATOM 3721 N N . LYS A 1 475 ? -18.411 -2.875 26.094 1.00 71.56 475 LYS A N 1
ATOM 3722 C CA . LYS A 1 475 ? -18.054 -2.710 27.517 1.00 71.56 475 LYS A CA 1
ATOM 3723 C C . LYS A 1 475 ? -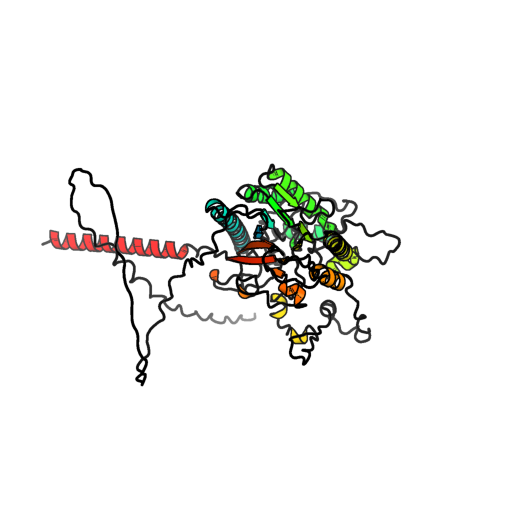19.096 -3.305 28.481 1.00 71.56 475 LYS A C 1
ATOM 3725 O O . LYS A 1 475 ? -18.769 -3.634 29.612 1.00 71.56 475 LYS A O 1
ATOM 3730 N N . THR A 1 476 ? -20.344 -3.460 28.041 1.00 66.50 476 THR A N 1
ATOM 3731 C CA . THR A 1 476 ? -21.473 -3.923 28.860 1.00 66.50 476 THR A CA 1
ATOM 3732 C C . THR A 1 476 ? -21.559 -5.439 29.041 1.00 66.50 476 THR A C 1
ATOM 3734 O O . THR A 1 476 ? -22.293 -5.890 29.915 1.00 66.50 476 THR A O 1
ATOM 3737 N N . ALA A 1 477 ? -20.834 -6.242 28.255 1.00 59.97 477 ALA A N 1
ATOM 3738 C CA . ALA A 1 477 ? -21.034 -7.693 28.248 1.00 59.97 477 ALA A CA 1
ATOM 3739 C C . ALA A 1 477 ? -20.322 -8.441 29.388 1.00 59.97 477 ALA A C 1
ATOM 3741 O O . ALA A 1 477 ? -20.697 -9.568 29.696 1.00 59.97 477 ALA A O 1
ATOM 3742 N N . THR A 1 478 ? -19.304 -7.853 30.023 1.00 58.94 478 THR A N 1
ATOM 3743 C CA . THR A 1 478 ? -18.469 -8.596 30.980 1.00 58.94 478 THR A CA 1
ATOM 3744 C C . THR A 1 478 ? -18.931 -8.510 32.429 1.00 58.94 478 THR A C 1
ATOM 3746 O O . THR A 1 478 ? -18.376 -9.231 33.251 1.00 58.94 478 THR A O 1
ATOM 3749 N N . GLY A 1 479 ? -19.919 -7.673 32.779 1.00 62.84 479 GLY A N 1
ATOM 3750 C CA . GLY A 1 479 ? -20.456 -7.553 34.150 1.00 62.84 479 GLY A CA 1
ATOM 3751 C C . GLY A 1 479 ? -19.439 -7.140 35.231 1.00 62.84 479 GLY A C 1
ATOM 3752 O O . GLY A 1 479 ? -19.821 -6.850 36.360 1.00 62.84 479 GLY A O 1
ATOM 3753 N N . ALA A 1 480 ? -18.153 -7.080 34.892 1.00 63.53 480 ALA A N 1
ATOM 3754 C CA . ALA A 1 480 ? -17.080 -6.609 35.732 1.00 63.53 480 ALA A CA 1
ATOM 3755 C C . ALA A 1 480 ? -17.078 -5.085 35.665 1.00 63.53 480 ALA A C 1
ATOM 3757 O O . ALA A 1 480 ? -16.860 -4.492 34.606 1.00 63.53 480 ALA A O 1
ATOM 3758 N N . SER A 1 481 ? -17.335 -4.457 36.806 1.00 59.59 481 SER A N 1
ATOM 3759 C CA . SER A 1 481 ? -17.111 -3.038 37.041 1.00 59.59 481 SER A CA 1
ATOM 3760 C C . SER A 1 481 ? -15.642 -2.713 36.761 1.00 59.59 481 SER A C 1
ATOM 3762 O O . SER A 1 481 ? -14.788 -2.832 37.640 1.00 59.59 481 SER A O 1
ATOM 3764 N N . ALA A 1 482 ? -15.334 -2.364 35.511 1.00 57.47 482 ALA A N 1
ATOM 3765 C CA . ALA A 1 482 ? -14.038 -1.818 35.151 1.00 57.47 482 ALA A CA 1
ATOM 3766 C C . ALA A 1 482 ? -13.816 -0.552 35.994 1.00 57.47 482 ALA A C 1
ATOM 3768 O O . ALA A 1 482 ? -14.762 0.230 36.136 1.00 57.47 482 ALA A O 1
ATOM 3769 N N . PRO A 1 483 ? -12.613 -0.350 36.560 1.00 63.34 483 PRO A N 1
ATOM 3770 C CA . PRO A 1 483 ? -12.326 0.817 37.382 1.00 63.34 483 PRO A CA 1
ATOM 3771 C C . PRO A 1 483 ? -12.740 2.100 36.648 1.00 63.34 483 PRO A C 1
ATOM 3773 O O . PRO A 1 483 ? -12.434 2.280 35.462 1.00 63.34 483 PRO A O 1
ATOM 3776 N N . GLU A 1 484 ? -13.488 2.961 37.345 1.00 51.50 484 GLU A N 1
ATOM 3777 C CA . GLU A 1 484 ? -13.895 4.277 36.849 1.00 51.50 484 GLU A CA 1
ATOM 3778 C C . GLU A 1 484 ? -12.657 5.022 36.330 1.00 51.50 484 GLU A C 1
ATOM 3780 O O . GLU A 1 484 ? -11.706 5.262 37.068 1.00 51.50 484 GLU A O 1
ATOM 3785 N N . GLY A 1 485 ? -12.641 5.329 35.029 1.00 56.25 485 GLY A N 1
ATOM 3786 C CA . GLY A 1 485 ? -11.524 6.004 34.354 1.00 56.25 485 GLY A CA 1
ATOM 3787 C C . GLY A 1 485 ? -10.919 5.234 33.175 1.00 56.25 485 GLY A C 1
ATOM 3788 O O . GLY A 1 485 ? -10.374 5.856 32.264 1.00 56.25 485 GLY A O 1
ATOM 3789 N N . ALA A 1 486 ? -11.090 3.909 33.096 1.00 55.62 486 ALA A N 1
ATOM 3790 C CA . ALA A 1 486 ? -10.662 3.131 31.931 1.00 55.62 486 ALA A CA 1
ATOM 3791 C C . ALA A 1 486 ? -11.712 3.215 30.804 1.00 55.62 486 ALA A C 1
ATOM 3793 O O . ALA A 1 486 ? -12.580 2.352 30.644 1.00 55.62 486 ALA A O 1
ATOM 3794 N N . ASN A 1 487 ? -11.664 4.290 30.015 1.00 55.06 487 ASN A N 1
ATOM 3795 C CA . ASN A 1 487 ? -12.409 4.431 28.757 1.00 55.06 487 ASN A CA 1
ATOM 3796 C C . ASN A 1 487 ? -11.662 3.794 27.570 1.00 55.06 487 ASN A C 1
ATOM 3798 O O . ASN A 1 487 ? -11.744 4.290 26.447 1.00 55.06 487 ASN A O 1
ATOM 3802 N N . SER A 1 488 ? -10.919 2.707 27.799 1.00 60.22 488 SER A N 1
ATOM 3803 C CA . SER A 1 488 ? -10.330 1.938 26.707 1.00 60.22 488 SER A CA 1
ATOM 3804 C C . SER A 1 488 ? -11.445 1.203 25.969 1.00 60.22 488 SER A C 1
ATOM 3806 O O . SER A 1 488 ? -12.146 0.355 26.526 1.00 60.22 488 SER A O 1
ATOM 3808 N N . VAL A 1 489 ? -11.648 1.560 24.704 1.00 75.19 489 VAL A N 1
ATOM 3809 C CA . VAL A 1 489 ? -12.492 0.762 23.821 1.00 75.19 489 VAL A CA 1
ATOM 3810 C C . VAL A 1 489 ? -11.658 -0.445 23.417 1.00 75.19 489 VAL A C 1
ATOM 3812 O O . VAL A 1 489 ? -10.741 -0.330 22.609 1.00 75.19 489 VAL A O 1
ATOM 3815 N N . GLY A 1 490 ? -11.925 -1.592 24.038 1.00 85.38 490 GLY A N 1
ATOM 3816 C CA . GLY A 1 490 ? -11.288 -2.842 23.641 1.00 85.38 490 GLY A CA 1
ATOM 3817 C C . GLY A 1 490 ? -11.700 -3.223 22.219 1.00 85.38 490 GLY A C 1
ATOM 3818 O O . GLY A 1 490 ? -12.854 -3.032 21.830 1.00 85.38 490 GLY A O 1
ATOM 3819 N N . ALA A 1 491 ? -10.775 -3.783 21.448 1.00 91.62 491 ALA A N 1
ATOM 3820 C CA . ALA A 1 491 ? -11.069 -4.388 20.156 1.00 91.62 491 ALA A CA 1
ATOM 3821 C C . ALA A 1 491 ? -10.293 -5.698 20.003 1.00 91.62 491 ALA A C 1
ATOM 3823 O O . ALA A 1 491 ? -9.185 -5.835 20.518 1.00 91.62 491 ALA A O 1
ATOM 3824 N N . VAL A 1 492 ? -10.883 -6.656 19.294 1.00 92.12 492 VAL A N 1
ATOM 3825 C CA . VAL A 1 492 ? -10.194 -7.862 18.826 1.00 92.12 492 VAL A CA 1
ATOM 3826 C C . VAL A 1 492 ? -9.801 -7.637 17.376 1.00 92.12 492 VAL A C 1
ATOM 3828 O O . VAL A 1 492 ? -10.665 -7.362 16.542 1.00 92.12 492 VAL A O 1
ATOM 3831 N N . VAL A 1 493 ? -8.513 -7.778 17.075 1.00 92.94 493 VAL A N 1
ATOM 3832 C CA . VAL A 1 493 ? -7.988 -7.759 15.707 1.00 92.94 493 VAL A CA 1
ATOM 3833 C C . VAL A 1 493 ? -7.628 -9.189 15.314 1.00 92.94 493 VAL A C 1
ATOM 3835 O O . VAL A 1 493 ? -6.882 -9.867 16.014 1.00 92.94 493 VAL A O 1
ATOM 3838 N N . SER A 1 494 ? -8.177 -9.660 14.198 1.00 93.00 494 SER A N 1
ATOM 3839 C CA . SER A 1 494 ? -7.851 -10.948 13.589 1.00 93.00 494 SER A CA 1
ATOM 3840 C C . SER A 1 494 ? -7.277 -10.704 12.202 1.00 93.00 494 SER A C 1
ATOM 3842 O O . SER A 1 494 ? -7.878 -9.988 11.401 1.00 93.00 494 SER A O 1
ATOM 3844 N N . VAL A 1 495 ? -6.117 -11.296 11.922 1.00 93.19 495 VAL A N 1
ATOM 3845 C CA . VAL A 1 495 ? -5.394 -11.118 10.661 1.00 93.19 495 VAL A CA 1
ATOM 3846 C C . VAL A 1 495 ? -5.093 -12.476 10.047 1.00 93.19 495 VAL A C 1
ATOM 3848 O O . VAL A 1 495 ? -4.582 -13.372 10.716 1.00 93.19 495 VAL A O 1
ATOM 3851 N N . ILE A 1 496 ? -5.411 -12.628 8.763 1.00 94.75 496 ILE A N 1
ATOM 3852 C CA . ILE A 1 496 ? -5.171 -13.844 7.989 1.00 94.75 496 ILE A CA 1
ATOM 3853 C C . ILE A 1 496 ? -4.353 -13.468 6.749 1.00 94.75 496 ILE A C 1
ATOM 3855 O O . ILE A 1 496 ? -4.889 -12.798 5.859 1.00 94.75 496 ILE A O 1
ATOM 3859 N N . PRO A 1 497 ? -3.080 -13.885 6.650 1.00 94.69 497 PRO A N 1
ATOM 3860 C CA . PRO A 1 497 ? -2.297 -13.665 5.446 1.00 94.69 497 PRO A CA 1
ATOM 3861 C C . PRO A 1 497 ? -2.734 -14.616 4.326 1.00 94.69 497 PRO A C 1
ATOM 3863 O O . PRO A 1 497 ? -2.942 -15.811 4.540 1.00 94.69 497 PRO A O 1
ATOM 3866 N N . PHE A 1 498 ? -2.831 -14.086 3.111 1.00 95.38 498 PHE A N 1
ATOM 3867 C CA . PHE A 1 498 ? -3.002 -14.848 1.880 1.00 95.38 498 PHE A CA 1
ATOM 3868 C C . PHE A 1 498 ? -1.722 -14.740 1.069 1.00 95.38 498 PHE A C 1
ATOM 3870 O O . PHE A 1 498 ? -1.352 -13.646 0.650 1.00 95.38 498 PHE A O 1
ATOM 3877 N N . TRP A 1 499 ? -1.071 -15.872 0.822 1.00 95.19 499 TRP A N 1
ATOM 3878 C CA . TRP A 1 499 ? 0.209 -15.910 0.125 1.00 95.19 499 TRP A CA 1
ATOM 3879 C C . TRP A 1 499 ? 0.027 -16.142 -1.375 1.00 95.19 499 TRP A C 1
ATOM 3881 O O . TRP A 1 499 ? -0.642 -17.090 -1.786 1.00 95.19 499 TRP A O 1
ATOM 3891 N N . TYR A 1 500 ? 0.639 -15.279 -2.181 1.00 94.62 500 TYR A N 1
ATOM 3892 C CA . TYR A 1 500 ? 0.814 -15.483 -3.609 1.00 94.62 500 TYR A CA 1
ATOM 3893 C C . TYR A 1 500 ? 1.897 -16.533 -3.822 1.00 94.62 500 TYR A C 1
ATOM 3895 O O . TYR A 1 500 ? 3.054 -16.356 -3.436 1.00 94.62 500 TYR A O 1
ATOM 3903 N N . GLU A 1 501 ? 1.512 -17.619 -4.473 1.00 91.31 501 GLU A N 1
ATOM 3904 C CA . GLU A 1 501 ? 2.429 -18.638 -4.949 1.00 91.31 501 GLU A CA 1
ATOM 3905 C C . GLU A 1 501 ? 2.351 -18.608 -6.464 1.00 91.31 501 GLU A C 1
ATOM 3907 O O . GLU A 1 501 ? 1.296 -18.889 -7.040 1.00 91.31 501 GLU A O 1
ATOM 3912 N N . ALA A 1 502 ? 3.455 -18.216 -7.104 1.00 84.88 502 ALA A N 1
ATOM 3913 C CA . ALA A 1 502 ? 3.537 -18.272 -8.551 1.00 84.88 502 ALA A CA 1
ATOM 3914 C C . ALA A 1 502 ? 3.200 -19.700 -8.985 1.00 84.88 502 ALA A C 1
ATOM 3916 O O . ALA A 1 502 ? 3.694 -20.677 -8.407 1.00 84.88 502 ALA A O 1
ATOM 3917 N N . THR A 1 503 ? 2.316 -19.828 -9.974 1.00 76.44 503 THR A N 1
ATOM 3918 C CA . THR A 1 503 ? 2.015 -21.140 -10.538 1.00 76.44 503 THR A CA 1
ATOM 3919 C C . THR A 1 503 ? 3.334 -21.737 -11.010 1.00 76.44 503 THR A C 1
ATOM 3921 O O . THR A 1 503 ? 4.020 -21.058 -11.779 1.00 76.44 503 THR A O 1
ATOM 3924 N N . PRO A 1 504 ? 3.713 -22.948 -10.560 1.00 71.50 504 PRO A N 1
ATOM 3925 C CA . PRO A 1 504 ? 4.970 -23.548 -10.973 1.00 71.50 504 PRO A CA 1
ATOM 3926 C C . PRO A 1 504 ? 5.024 -23.519 -12.493 1.00 71.50 504 PRO A C 1
ATOM 3928 O O . PRO A 1 504 ? 4.046 -23.910 -13.140 1.00 71.50 504 PRO A O 1
ATOM 3931 N N . ASP A 1 505 ? 6.130 -23.001 -13.036 1.00 67.50 505 ASP A N 1
ATOM 3932 C CA . ASP A 1 505 ? 6.314 -22.848 -14.473 1.00 67.50 505 ASP A CA 1
ATOM 3933 C C . ASP A 1 505 ? 5.824 -24.115 -15.161 1.00 67.50 505 ASP A C 1
ATOM 3935 O O . ASP A 1 505 ? 6.331 -25.215 -14.907 1.00 67.50 505 ASP A O 1
ATOM 3939 N N . CYS A 1 506 ? 4.821 -23.963 -16.031 1.00 63.41 506 CYS A N 1
ATOM 3940 C CA . CYS A 1 506 ? 4.118 -25.070 -16.679 1.00 63.41 506 CYS A CA 1
ATOM 3941 C C . CYS A 1 506 ? 5.041 -25.994 -17.493 1.00 63.41 506 CYS A C 1
ATOM 3943 O O . CYS A 1 506 ? 4.575 -26.990 -18.032 1.00 63.41 506 CYS A O 1
ATOM 3945 N N . SER A 1 507 ? 6.347 -25.721 -17.544 1.00 72.38 507 SER A N 1
ATOM 3946 C CA . SER A 1 507 ? 7.402 -26.660 -17.922 1.00 72.38 507 SER A CA 1
ATOM 3947 C C . SER A 1 507 ? 7.194 -28.074 -17.361 1.00 72.38 507 SER A C 1
ATOM 3949 O O . SER A 1 507 ? 7.332 -29.028 -18.119 1.00 72.38 507 SER A O 1
ATOM 3951 N N . CYS A 1 508 ? 6.759 -28.242 -16.105 1.00 73.12 508 CYS A N 1
ATOM 3952 C CA . CYS A 1 508 ? 6.439 -29.568 -15.565 1.00 73.12 508 CYS A CA 1
ATOM 3953 C C . CYS A 1 508 ? 5.247 -30.214 -16.286 1.00 73.12 508 CYS A C 1
ATOM 3955 O O . CYS A 1 508 ? 5.313 -31.392 -16.621 1.00 73.12 508 CYS A O 1
ATOM 3957 N N . PHE A 1 509 ? 4.187 -29.459 -16.591 1.00 80.19 509 PHE A N 1
ATOM 3958 C CA . PHE A 1 509 ? 3.047 -29.960 -17.368 1.00 80.19 509 PHE A CA 1
ATOM 3959 C C . PHE A 1 509 ? 3.408 -30.228 -18.828 1.00 80.19 509 PHE A C 1
ATOM 3961 O O . PHE A 1 509 ? 2.906 -31.187 -19.402 1.00 80.19 509 PHE A O 1
ATOM 3968 N N . VAL A 1 510 ? 4.311 -29.441 -19.418 1.00 83.38 510 VAL A N 1
ATOM 3969 C CA . VAL A 1 510 ? 4.847 -29.702 -20.760 1.00 83.38 510 VAL A CA 1
ATOM 3970 C C . VAL A 1 510 ? 5.672 -30.983 -20.750 1.00 83.38 510 VAL A C 1
ATOM 3972 O O . VAL A 1 510 ? 5.467 -31.828 -21.610 1.00 83.38 510 VAL A O 1
ATOM 3975 N N . ILE A 1 511 ? 6.548 -31.183 -19.763 1.00 86.69 511 ILE A N 1
ATOM 3976 C CA . ILE A 1 511 ? 7.329 -32.419 -19.625 1.00 86.69 511 ILE A CA 1
ATOM 3977 C C . ILE A 1 511 ? 6.396 -33.610 -19.405 1.00 86.69 511 ILE A C 1
ATOM 3979 O O . ILE A 1 511 ? 6.525 -34.608 -20.105 1.00 86.69 511 ILE A O 1
ATOM 3983 N N . VAL A 1 512 ? 5.424 -33.510 -18.495 1.00 88.75 512 VAL A N 1
ATOM 3984 C CA . VAL A 1 512 ? 4.432 -34.572 -18.258 1.00 88.75 512 VAL A CA 1
ATOM 3985 C C . VAL A 1 512 ? 3.610 -34.840 -19.520 1.00 88.75 512 VAL A C 1
ATOM 3987 O O . VAL A 1 512 ? 3.421 -35.998 -19.875 1.00 88.75 512 VAL A O 1
ATOM 3990 N N . GLY A 1 513 ? 3.185 -33.802 -20.241 1.00 92.00 513 GLY A N 1
ATOM 3991 C CA . GLY A 1 513 ? 2.457 -33.920 -21.503 1.00 92.00 513 GLY A CA 1
ATOM 3992 C C . GLY A 1 513 ? 3.288 -34.568 -22.612 1.00 92.00 513 GLY A C 1
ATOM 3993 O O . GLY A 1 513 ? 2.795 -35.452 -23.308 1.00 92.00 513 GLY A O 1
ATOM 3994 N N . VAL A 1 514 ? 4.566 -34.203 -22.738 1.00 94.38 514 VAL A N 1
ATOM 3995 C CA . VAL A 1 514 ? 5.512 -34.814 -23.685 1.00 94.38 514 VAL A CA 1
ATOM 3996 C C . VAL A 1 514 ? 5.763 -36.276 -23.323 1.00 94.38 514 VAL A C 1
ATOM 3998 O O . VAL A 1 514 ? 5.693 -37.136 -24.196 1.00 94.38 514 VAL A O 1
ATOM 4001 N N . LEU A 1 515 ? 6.003 -36.589 -22.048 1.00 95.31 515 LEU A N 1
ATOM 4002 C CA . LEU A 1 515 ? 6.215 -37.963 -21.587 1.00 95.31 515 LEU A CA 1
ATOM 4003 C C . LEU A 1 515 ? 4.960 -38.825 -21.770 1.00 95.31 515 LEU A C 1
ATOM 4005 O O . LEU A 1 515 ? 5.070 -39.966 -22.215 1.00 95.31 515 LEU A O 1
ATOM 4009 N N . ALA A 1 516 ? 3.774 -38.278 -21.499 1.00 96.06 516 ALA A N 1
ATOM 4010 C CA . ALA A 1 516 ? 2.503 -38.943 -21.771 1.00 96.06 516 ALA A CA 1
ATOM 4011 C C . ALA A 1 516 ? 2.316 -39.190 -23.276 1.00 96.06 516 ALA A C 1
ATOM 4013 O O . ALA A 1 516 ? 1.971 -40.301 -23.677 1.00 96.06 516 ALA A O 1
ATOM 4014 N N . GLY A 1 517 ? 2.621 -38.199 -24.120 1.00 96.38 517 GLY A N 1
ATOM 4015 C CA . GLY A 1 517 ? 2.602 -38.347 -25.576 1.00 96.38 517 GLY A CA 1
ATOM 4016 C C . GLY A 1 517 ? 3.554 -39.442 -26.069 1.00 96.38 517 GLY A C 1
ATOM 4017 O O . GLY A 1 517 ? 3.153 -40.299 -26.855 1.00 96.38 517 GLY A O 1
ATOM 4018 N N . LEU A 1 518 ? 4.787 -39.479 -25.556 1.00 97.00 518 LEU A N 1
ATOM 4019 C CA . LEU A 1 518 ? 5.767 -40.524 -25.876 1.00 97.00 518 LEU A CA 1
ATOM 4020 C C . LEU A 1 518 ? 5.303 -41.915 -25.422 1.00 97.00 518 LEU A C 1
ATOM 4022 O O . LEU A 1 518 ? 5.483 -42.885 -26.159 1.00 97.00 518 LEU A O 1
ATOM 4026 N N . ALA A 1 519 ? 4.669 -42.024 -24.252 1.00 96.69 519 ALA A N 1
ATOM 4027 C CA . ALA A 1 519 ? 4.108 -43.282 -23.765 1.00 96.69 519 ALA A CA 1
ATOM 4028 C C . ALA A 1 519 ? 2.976 -43.796 -24.672 1.00 96.69 519 ALA A C 1
ATOM 4030 O O . ALA A 1 519 ? 2.943 -44.981 -25.003 1.00 96.69 519 ALA A O 1
ATOM 4031 N N . VAL A 1 520 ? 2.090 -42.908 -25.137 1.00 97.44 520 VAL A N 1
ATOM 4032 C CA . VAL A 1 520 ? 1.026 -43.256 -26.096 1.00 97.44 520 VAL A CA 1
ATOM 4033 C C . VAL A 1 520 ? 1.620 -43.740 -27.421 1.00 97.44 520 VAL A C 1
ATOM 4035 O O . VAL A 1 520 ? 1.204 -44.779 -27.933 1.00 97.44 520 VAL A O 1
ATOM 4038 N N . VAL A 1 521 ? 2.634 -43.051 -27.953 1.00 97.44 521 VAL A N 1
ATOM 4039 C CA . VAL A 1 521 ? 3.326 -43.479 -29.182 1.00 97.44 521 VAL A CA 1
ATOM 4040 C C . VAL A 1 521 ? 3.970 -44.856 -29.002 1.00 97.44 521 VAL A C 1
ATOM 4042 O O . VAL A 1 521 ? 3.817 -45.719 -29.866 1.00 97.44 521 VAL A O 1
ATOM 4045 N N . ALA A 1 522 ? 4.635 -45.104 -27.871 1.00 97.19 522 ALA A N 1
ATOM 4046 C CA . ALA A 1 522 ? 5.240 -46.402 -27.576 1.00 97.19 522 ALA A CA 1
ATOM 4047 C C . ALA A 1 522 ? 4.196 -47.531 -27.505 1.00 97.19 522 ALA A C 1
ATOM 4049 O O . ALA A 1 522 ? 4.425 -48.612 -28.052 1.00 97.19 522 ALA A O 1
ATOM 4050 N N . LEU A 1 523 ? 3.030 -47.277 -26.898 1.00 97.50 523 LEU A N 1
ATOM 4051 C CA . LEU A 1 523 ? 1.918 -48.232 -26.854 1.00 97.50 523 LEU A CA 1
ATOM 4052 C C . LEU A 1 523 ? 1.370 -48.543 -28.252 1.00 97.50 523 LEU A C 1
ATOM 4054 O O . LEU A 1 523 ? 1.141 -49.711 -28.566 1.00 97.50 523 LEU A O 1
ATOM 4058 N N . ILE A 1 524 ? 1.220 -47.532 -29.113 1.00 97.38 524 ILE A N 1
ATOM 4059 C CA . ILE A 1 524 ? 0.787 -47.719 -30.506 1.00 97.38 524 ILE A CA 1
ATOM 4060 C C . ILE A 1 524 ? 1.803 -48.573 -31.271 1.00 97.38 524 ILE A C 1
ATOM 4062 O O . ILE A 1 524 ? 1.423 -49.549 -31.918 1.00 97.38 524 ILE A O 1
ATOM 4066 N N . VAL A 1 525 ? 3.099 -48.259 -31.167 1.00 96.81 525 VAL A N 1
ATOM 4067 C CA . VAL A 1 525 ? 4.169 -49.028 -31.827 1.00 96.81 525 VAL A CA 1
ATOM 4068 C C . VAL A 1 525 ? 4.181 -50.478 -31.341 1.00 96.81 525 VAL A C 1
ATOM 4070 O O . VAL A 1 525 ? 4.270 -51.402 -32.155 1.00 96.81 525 VAL A O 1
ATOM 4073 N N . PHE A 1 526 ? 4.041 -50.700 -30.033 1.00 96.75 526 PHE A N 1
ATOM 4074 C CA . PHE A 1 526 ? 3.949 -52.040 -29.458 1.00 96.75 526 PHE A CA 1
ATOM 4075 C C . PHE A 1 526 ? 2.744 -52.814 -30.008 1.00 96.75 526 PHE A C 1
ATOM 4077 O O . PHE A 1 526 ? 2.889 -53.966 -30.428 1.00 96.75 526 PHE A O 1
ATOM 4084 N N . TRP A 1 527 ? 1.572 -52.176 -30.068 1.00 97.25 527 TRP A N 1
ATOM 4085 C CA . TRP A 1 527 ? 0.340 -52.789 -30.560 1.00 97.25 527 TRP A CA 1
ATOM 4086 C C . TRP A 1 527 ? 0.427 -53.146 -32.049 1.00 97.25 527 TRP A C 1
ATOM 4088 O O . TRP A 1 527 ? 0.141 -54.281 -32.427 1.00 97.25 527 TRP A O 1
ATOM 4098 N N . VAL A 1 528 ? 0.932 -52.232 -32.886 1.00 96.06 528 VAL A N 1
ATOM 4099 C CA . VAL A 1 528 ? 1.169 -52.474 -34.322 1.00 96.06 528 VAL A CA 1
ATOM 4100 C C . VAL A 1 528 ? 2.164 -53.618 -34.536 1.00 96.06 528 VAL A C 1
ATOM 4102 O O . VAL A 1 528 ? 1.957 -54.469 -35.402 1.00 96.06 528 VAL A O 1
ATOM 4105 N N . THR A 1 529 ? 3.229 -53.680 -33.734 1.00 94.81 529 THR A N 1
ATOM 4106 C CA . THR A 1 529 ? 4.233 -54.751 -33.829 1.00 94.81 529 THR A CA 1
ATOM 4107 C C . THR A 1 529 ? 3.633 -56.108 -33.453 1.00 94.81 529 THR A C 1
ATOM 4109 O O . THR A 1 529 ? 3.853 -57.095 -34.154 1.00 94.81 529 THR A O 1
ATOM 4112 N N . ARG A 1 530 ? 2.818 -56.165 -32.391 1.00 94.38 530 ARG A N 1
ATOM 4113 C CA . ARG A 1 530 ? 2.089 -57.380 -31.995 1.00 94.38 530 ARG A CA 1
ATOM 4114 C C . ARG A 1 530 ? 1.088 -57.828 -33.054 1.00 94.38 530 ARG A C 1
ATOM 4116 O O . ARG A 1 530 ? 1.042 -59.018 -33.355 1.00 94.38 530 ARG A O 1
ATOM 4123 N N . LEU A 1 531 ? 0.344 -56.895 -33.648 1.00 93.56 531 LEU A N 1
ATOM 4124 C CA . LEU A 1 531 ? -0.617 -57.191 -34.709 1.00 93.56 531 LEU A CA 1
ATOM 4125 C C . LEU A 1 531 ? 0.075 -57.816 -35.931 1.00 93.56 531 LEU A C 1
ATOM 4127 O O . LEU A 1 531 ? -0.402 -58.813 -36.460 1.00 93.56 531 LEU A O 1
ATOM 4131 N N . ARG A 1 532 ? 1.249 -57.303 -36.328 1.00 91.81 532 ARG A N 1
ATOM 4132 C CA . ARG A 1 532 ? 2.048 -57.888 -37.422 1.00 91.81 532 ARG A CA 1
ATOM 4133 C C . ARG A 1 532 ? 2.498 -59.320 -37.136 1.00 91.81 532 ARG A C 1
ATOM 4135 O O . ARG A 1 532 ? 2.448 -60.152 -38.033 1.00 91.81 532 ARG A O 1
ATOM 4142 N N . VAL A 1 533 ? 2.914 -59.620 -35.903 1.00 91.81 533 VAL A N 1
ATOM 4143 C CA . VAL A 1 533 ? 3.313 -60.985 -35.510 1.00 91.81 533 VAL A CA 1
ATOM 4144 C C . VAL A 1 533 ? 2.125 -61.951 -35.534 1.00 91.81 533 VAL A C 1
ATOM 4146 O O . VAL A 1 533 ? 2.307 -63.117 -35.867 1.00 91.81 533 VAL A O 1
ATOM 4149 N N . LEU A 1 534 ? 0.924 -61.479 -35.190 1.00 89.69 534 LEU A N 1
ATOM 4150 C CA . LEU A 1 534 ? -0.290 -62.297 -35.208 1.00 89.69 534 LEU A CA 1
ATOM 4151 C C . LEU A 1 534 ? -0.825 -62.551 -36.620 1.00 89.69 534 LEU A C 1
ATOM 4153 O O . LEU A 1 534 ? -1.347 -63.626 -36.855 1.00 89.69 534 LEU A O 1
ATOM 4157 N N . VAL A 1 535 ? -0.697 -61.591 -37.540 1.00 90.56 535 VAL A N 1
ATOM 4158 C CA . VAL A 1 535 ? -1.153 -61.737 -38.937 1.00 90.56 535 VAL A CA 1
ATOM 4159 C C . VAL A 1 535 ? -0.142 -62.506 -39.800 1.00 90.56 535 VAL A C 1
ATOM 4161 O O . VAL A 1 535 ? -0.511 -63.085 -40.814 1.00 90.56 535 VAL A O 1
ATOM 4164 N N . GLY A 1 536 ? 1.141 -62.497 -39.426 1.00 81.38 536 GLY A N 1
ATOM 4165 C CA . GLY A 1 536 ? 2.198 -63.233 -40.129 1.00 81.38 536 GLY A CA 1
ATOM 4166 C C . GLY A 1 536 ? 2.363 -64.700 -39.710 1.00 81.38 536 GLY A C 1
ATOM 4167 O O . GLY A 1 536 ? 3.215 -65.382 -40.277 1.00 81.38 536 GLY A O 1
ATOM 4168 N N . ARG A 1 537 ? 1.608 -65.167 -38.712 1.00 61.69 537 ARG A N 1
ATOM 4169 C CA . ARG A 1 537 ? 1.446 -66.584 -38.361 1.00 61.69 537 ARG A CA 1
ATOM 4170 C C . ARG A 1 537 ? 0.108 -67.063 -38.888 1.00 61.69 537 ARG A C 1
ATOM 4172 O O . ARG A 1 537 ? 0.058 -68.244 -39.288 1.00 61.69 537 ARG A O 1
#

Sequence (537 aa):
MAQSGDRPRKMRSIRPFFICLAGVLLLTLQAPFAHSDGALVHGQKPARKTPPASSPVRASGTPATNPEKDARPSEPPVPESGLAIPSVTPGEPNSITFVQITDAHLFDSRKKKEDIDRKKVESELQDTWTALRWALQRINVLVESGRPIDFVAFTGDFGLELVWEQGESTSVKGSCITQDDIDAFQNLKQLQPWRKFYTPAEAAQTVAAELRKLKVKIVYLVPGNNDLVGEKPCDLRRYQNFVKIVAAATAGSPQVVDLSSSTMATPKHGPFQLLGLNSASFKFSKNYDSICDEHDSSKTPQRDSGCPTFEIEELNRKVSTARGTPSIIFTHIPDLMDPFEVKGGANPANHMNCKKLNTHEPQWECDSWSDFKDKKKDEDKDKPPPPPNHFPQRNLWVQTVTMPQVIGIFAAHFHDPDRPNYATMASETDLYNGIDVARKTWVAPPLALKNQEKKPNDRERARGFLLVRVQAMNKTATGASAPEGANSVGAVVSVIPFWYEATPDCSCFVIVGVLAGLAVVALIVFWVTRLRVLVGR

Foldseek 3Di:
DDDDDDDDDDDDDDDDPPPDDPPPPPPPPDDDDDDDDDDDDDDDDDDDDDDDDDDDDDDDDDDDDDDDDDDDPDDPPPPPPPPVPPPDDPCPLFKAWAWEAEQLQLAAQPLDDLPDDPVVSVVQNVLSVVLLLVQQVVQQVCVVVVNDHQEYEYAANPQCLQAADVPPDPPPPQDPCDVVLVVSSVVSCVSCVVDDGHHLLRSLLVVLVSLLSHPHQEYEYEYALSSANLLALSRVVSVVVSQVSNQVNNVVRNRYYHQCDLPDDFDDDNLATEHEFRCNNVPACVSPCVLPVCVPVVDDRDLSRSHLVSRLVSLLVVQVPSVLRAYEYEHADAPFDQVVVCVPPPPVVNQWVFDQPPDPDRDTDTQDNHPPPPPPDPPPPPDDDDPRCPCVSVVSNCVRCLPLSYQAYEYEDHLAQAQLQFDDQPDQHPGDPDDSRSRRYGYFFHSGCRSNVVDPALVRGRHFMKIKMKGWDDPPPPPDPDPPPPSRGDIDMGIHTDDDRPDPDCVVVVVVVVVVVVVVVVVVVVVVVVVVVVVVD

Nearest PDB structures (foldseek):
  2xmo-assembly2_B  TM=4.973E-01  e=3.350E-05  Listeria monocytogenes
  4axd-assembly1_A-2  TM=6.221E-01  e=4.905E+00  Arabidopsis thaliana
  5f5l-assembly1_A  TM=2.493E-01  e=2.956E-01  Micromonospora okii
  3pbm-assembly1_A  TM=2.631E-01  e=1.484E+00  Pseudomonas aeruginosa

pLDDT: mean 76.38, std 22.51, range [30.03, 98.62]

Mean predicted aligned error: 12.65 Å

Solvent-accessible surface area (backbone atoms only — not comparable to full-atom values): 32142 Å² total; per-residue (Å²): 142,80,87,82,84,83,77,85,79,80,80,76,83,83,77,86,89,82,85,81,81,84,76,76,82,77,80,86,82,82,83,84,90,82,88,89,87,83,85,92,84,88,86,85,86,90,84,89,80,86,90,85,85,88,84,91,89,87,89,83,92,87,83,89,82,88,82,82,90,87,79,78,81,73,78,71,75,79,67,86,67,75,70,76,68,74,85,72,68,83,79,51,71,50,49,51,29,34,35,38,39,25,37,40,38,78,58,37,72,75,78,89,56,92,86,61,59,64,68,58,53,54,50,50,53,52,49,22,52,47,40,50,51,50,50,48,51,52,53,36,50,41,46,74,72,65,42,76,49,67,31,37,38,35,29,19,16,52,10,40,53,54,44,50,59,91,83,70,61,75,77,52,86,79,54,77,65,47,71,66,58,51,50,53,50,53,50,50,47,67,77,38,72,87,57,89,74,35,33,48,66,57,48,18,46,54,51,18,62,56,50,45,69,39,75,45,55,33,35,37,35,28,49,12,38,45,31,20,56,83,23,25,25,48,38,49,62,60,43,53,50,33,50,52,46,21,24,60,62,22,73,57,46,23,34,53,42,66,43,40,49,85,90,55,80,74,49,70,59,75,65,33,35,51,44,32,42,57,28,26,27,70,86,43,65,81,36,35,44,92,80,55,61,63,85,51,80,87,53,76,77,61,91,81,37,50,38,62,58,61,52,45,50,51,47,37,50,56,59,71,68,36,78,89,36,38,31,38,38,37,24,9,56,55,90,45,60,51,62,48,62,39,71,71,74,39,51,62,70,77,72,22,69,41,45,70,49,94,54,102,52,100,48,68,54,58,56,75,83,75,76,63,82,74,73,78,62,93,83,61,84,81,61,74,77,78,63,97,73,83,51,64,52,58,57,52,42,52,60,40,56,61,33,56,44,43,69,35,34,46,25,22,80,60,60,47,32,53,52,86,76,28,49,43,79,85,50,62,49,91,46,56,76,41,69,66,57,24,70,30,39,38,36,40,31,27,34,28,58,75,66,27,69,84,46,91,46,56,82,54,30,31,21,26,28,28,42,37,37,41,34,56,52,67,82,78,77,72,81,64,83,68,64,90,83,71,79,58,63,50,62,52,78,47,47,44,65,46,74,51,57,71,75,73,68,59,61,60,58,50,49,51,50,50,52,50,51,51,51,52,51,50,50,50,54,52,51,55,54,51,51,51,59,63,72,75,103

Radius of gyration: 30.56 Å; Cα contacts (8 Å, |Δi|>4): 765; chains: 1; bounding box: 98×100×78 Å

Secondary structure (DSSP, 8-state):
-----PPP--PPP------SSSSSTTSS---------------------------------------------PPPP------------TT-TTEEEEEEE----TTTTTTT-SS--HHHHHHHHHHHHHHHHHHHHHHHHHHHTT----EEEEES---GGGB--TT--TTSTT----HHHHHHHHHHHHH-TTSPPB-HHHHHHHHHHHHTT-SSSEEEEE--GGGSGGG-GGGHHHHHHHHHHHHHHTTTSSEEEETT-TTSPPPEETTEEEEE---TTTT-GGGTHHHH-TT-TTS---TTS--HHHHHHHHHHHHHHSTT--EEEE-SS-SB--HHHHHTT--HHHHS--EE-SSSS--EE---GGGGTT--STT-TTSPPPPTT--HHHHHHHHHHTSTTEEEEEE-------GGGS--SS---S-BSSHHHHTTEEEPPPSS-TTTTT-SSGGGS--EEEEEEEEE--TTSS---PPTT-----EEEEEEEEE--PPP-THHHHHHHHHHHHHHHHHHHHHHHHHHHHH--